Protein AF-A0A7S4CTE9-F1 (afdb_monomer)

Radius of gyration: 28.33 Å; Cα contacts (8 Å, |Δi|>4): 448; chains: 1; bounding box: 69×104×90 Å

Sequence (410 aa):
ATGTAVGAGLLTLAVVWYAWRPRSRAHLDPAPSLASGRRRLRRAGLPAAAPYNPSAKSLQSLQRFRATQQDKPCARQATLWGSRDWDPALGLEGNVRRSVPGLLHLIEWVRWHVDRICAPQAMAMPDPWEHRDWIRRTLPRHPDKGRACVDAFVLEVRGLEYHRDLAALGRTVRRVLLCLCAHDPAHQEGSEVPCMQSRALQRSHSEWTFTFAREPLAVMAFAPLYPPEHTRSLRGHPIPLVPSTAATSTSRSDNAGGGAMPGCPCGGISDAVVSQAAAGLDPGVKPNAPTDADYKHPSPAAATSSVVSGATSGVESDTPSAGGSGQSESCFLVFQPESSFLWYDIGDWVPGSLTNFHNPTTYREGIRKKFQAEGKNYPLTEEPLPMIHHTLRPVSPGELAPTWWKADEG

Foldseek 3Di:
DDDDDDDDDDDDPDPDDPDDDPDDDDDDDDDDDPDDQDPPVPPVPQPDQQPDFQQDCPAPLNVQCVQVLVPAPLSVLAREGEQHHDDPVDDLLRSLVSRLSSVVVLVVVLVVVLCVQCVVPCPPDNDVLVCLVCLLVPRDADPPLVRLHFYKYKYKDFACQCPVDQLSVLQSVQSSLVSQLVVASCVVVVNDDRLLRDVCLVPPLQPRFRDGVSFTKQKAKAFLQADPLASSYRPPADRPPPPPPPPPPPPPDDDDDDDDDDDDDDDDDDDDDDDDDDDDDDDDDDDDDDDDDDPDDDDDDDDDDDDDDDDDDDPDDDDPDPDDSDGGSIMMMMITGVSSCSNSQQDDQDAPVGQDLPDGPGNVSVSQNVSVVVSNHDPGHRDDDRSVLNHDDDNDPPDDRDPSSDDPPD

Solvent-accessible surface area (backbone atoms only — not comparable to full-atom values): 26645 Å² total; per-residue (Å²): 132,90,81,91,88,86,84,88,77,95,85,87,89,79,92,89,89,85,87,82,72,88,75,75,95,65,88,78,80,80,76,83,81,86,86,72,87,75,81,58,76,64,70,90,73,60,74,76,73,42,97,57,70,28,69,46,81,82,32,56,37,46,56,66,45,42,49,35,30,68,70,34,84,72,43,62,50,34,46,67,26,24,24,63,67,84,51,89,94,42,57,71,64,53,48,51,60,68,19,45,46,31,52,51,49,51,52,52,50,55,49,51,50,53,50,63,71,39,51,91,69,47,87,82,54,96,55,68,83,82,33,66,71,52,48,63,72,65,53,74,73,53,88,61,72,89,63,51,45,46,47,32,36,36,38,64,45,74,44,55,81,43,44,74,44,74,65,34,32,25,52,40,52,41,54,51,53,49,49,50,44,79,65,22,62,46,40,75,69,72,76,47,76,47,57,90,70,33,66,45,61,77,75,38,51,68,74,33,63,52,50,54,67,83,39,51,35,51,50,37,52,33,30,48,74,31,52,86,54,40,84,39,26,41,54,98,43,50,61,73,80,67,79,74,78,67,76,83,73,78,78,78,84,82,82,89,85,88,84,84,86,87,82,87,81,88,87,82,89,79,90,79,89,81,82,88,86,90,82,90,82,85,94,84,80,85,81,80,78,84,78,94,75,84,86,77,79,82,78,84,78,86,79,86,80,82,86,78,91,78,90,77,93,74,88,78,80,85,70,85,79,84,79,74,82,66,49,60,47,50,35,38,42,36,40,25,48,45,66,39,44,56,56,54,55,38,63,78,93,69,34,44,92,70,54,44,64,89,68,47,88,39,54,48,35,45,48,51,36,53,31,48,75,69,64,30,59,73,91,61,47,80,58,90,74,27,55,64,60,60,27,48,70,45,79,51,92,90,53,73,71,68,70,40,81,57,75,81,90,122

Organism: NCBI:txid73025

Structure (mmCIF, N/CA/C/O backbone):
data_AF-A0A7S4CTE9-F1
#
_entry.id   AF-A0A7S4CTE9-F1
#
loop_
_atom_site.group_PDB
_atom_site.id
_atom_site.type_symbol
_atom_site.label_atom_id
_atom_site.label_alt_id
_atom_site.label_comp_id
_atom_site.label_asym_id
_atom_site.label_entity_id
_atom_site.label_seq_id
_atom_site.pdbx_PDB_ins_code
_atom_site.Cartn_x
_atom_site.Cartn_y
_atom_site.Cartn_z
_atom_site.occupancy
_atom_site.B_iso_or_equiv
_atom_site.auth_seq_id
_atom_site.auth_comp_id
_atom_site.auth_asym_id
_atom_site.auth_atom_id
_atom_site.pdbx_PDB_model_num
ATOM 1 N N . ALA A 1 1 ? 13.795 70.068 7.370 1.00 46.31 1 ALA A N 1
ATOM 2 C CA . ALA A 1 1 ? 12.543 69.970 8.141 1.00 46.31 1 ALA A CA 1
ATOM 3 C C . ALA A 1 1 ? 11.541 69.190 7.303 1.00 46.31 1 ALA A C 1
ATOM 5 O O . ALA A 1 1 ? 11.423 69.546 6.141 1.00 46.31 1 ALA A O 1
ATOM 6 N N . THR A 1 2 ? 10.914 68.155 7.892 1.00 39.97 2 THR A N 1
ATOM 7 C CA . THR A 1 2 ? 9.697 67.422 7.441 1.00 39.97 2 THR A CA 1
ATOM 8 C C . THR A 1 2 ? 9.726 66.833 6.017 1.00 39.97 2 THR A C 1
ATOM 10 O O . THR A 1 2 ? 9.930 67.553 5.059 1.00 39.97 2 THR A O 1
ATOM 13 N N . GLY A 1 3 ? 9.477 65.560 5.730 1.00 36.81 3 GLY A N 1
ATOM 14 C CA . GLY A 1 3 ? 8.917 64.437 6.465 1.00 36.81 3 GLY A CA 1
ATOM 15 C C . GLY A 1 3 ? 8.752 63.261 5.479 1.00 36.81 3 GLY A C 1
ATOM 16 O O . GLY A 1 3 ? 8.782 63.431 4.265 1.00 36.81 3 GLY A O 1
ATOM 17 N N . THR A 1 4 ? 8.631 62.073 6.052 1.00 47.25 4 THR A N 1
ATOM 18 C CA . THR A 1 4 ? 8.360 60.732 5.501 1.00 47.25 4 THR A CA 1
ATOM 19 C C . THR A 1 4 ? 7.272 60.602 4.422 1.00 47.25 4 THR A C 1
ATOM 21 O O . THR A 1 4 ? 6.211 61.193 4.586 1.00 47.25 4 THR A O 1
ATOM 24 N N . ALA A 1 5 ? 7.452 59.669 3.469 1.00 38.41 5 ALA A N 1
ATOM 25 C CA . ALA A 1 5 ? 6.526 58.540 3.238 1.00 38.41 5 ALA A CA 1
ATOM 26 C C . ALA A 1 5 ? 7.072 57.518 2.214 1.00 38.41 5 ALA A C 1
ATOM 28 O O . ALA A 1 5 ? 7.477 57.855 1.107 1.00 38.41 5 ALA A O 1
ATOM 29 N N . VAL A 1 6 ? 7.043 56.251 2.627 1.00 42.66 6 VAL A N 1
ATOM 30 C CA . VAL A 1 6 ? 7.264 55.021 1.854 1.00 42.66 6 VAL A CA 1
ATOM 31 C C . VAL A 1 6 ? 5.931 54.586 1.235 1.00 42.66 6 VAL A C 1
ATOM 33 O O . VAL A 1 6 ? 4.915 54.675 1.920 1.00 42.66 6 VAL A O 1
ATOM 36 N N . GLY A 1 7 ? 5.929 54.003 0.029 1.00 31.03 7 GLY A N 1
ATOM 37 C CA . GLY A 1 7 ? 4.895 53.016 -0.313 1.00 31.03 7 GLY A CA 1
ATOM 38 C C . GLY A 1 7 ? 4.518 52.834 -1.785 1.00 31.03 7 GLY A C 1
ATOM 39 O O . GLY A 1 7 ? 4.140 53.784 -2.455 1.00 31.03 7 GLY A O 1
ATOM 40 N N . ALA A 1 8 ? 4.478 51.550 -2.166 1.00 30.20 8 ALA A N 1
ATOM 41 C CA . ALA A 1 8 ? 3.774 50.921 -3.292 1.00 30.20 8 ALA A CA 1
ATOM 42 C C . ALA A 1 8 ? 4.404 51.070 -4.694 1.00 30.20 8 ALA A C 1
ATOM 44 O O . ALA A 1 8 ? 4.710 52.157 -5.152 1.00 30.20 8 ALA A O 1
ATOM 45 N N . GLY A 1 9 ? 4.618 50.009 -5.472 1.00 27.44 9 GLY A N 1
ATOM 46 C CA . GLY A 1 9 ? 4.109 48.645 -5.353 1.00 27.44 9 GLY A CA 1
ATOM 47 C C . GLY A 1 9 ? 3.674 48.146 -6.730 1.00 27.44 9 GLY A C 1
ATOM 48 O O . GLY A 1 9 ? 2.678 48.614 -7.265 1.00 27.44 9 GLY A O 1
ATOM 49 N N . LEU A 1 10 ? 4.470 47.223 -7.275 1.00 30.16 10 LEU A N 1
ATOM 50 C CA . LEU A 1 10 ? 4.172 46.229 -8.313 1.00 30.16 10 LEU A CA 1
ATOM 51 C C . LEU A 1 10 ? 2.740 46.209 -8.878 1.00 30.16 10 LEU A C 1
ATOM 53 O O . LEU A 1 10 ? 1.810 45.732 -8.230 1.00 30.16 10 LEU A O 1
ATOM 57 N N . LEU A 1 11 ? 2.608 46.583 -10.153 1.00 27.00 11 LEU A N 1
ATOM 58 C CA . LEU A 1 11 ? 1.399 46.353 -10.940 1.00 27.00 11 LEU A CA 1
ATOM 59 C C . LEU A 1 11 ? 1.744 46.202 -12.427 1.00 27.00 11 LEU A C 1
ATOM 61 O O . LEU A 1 11 ? 1.592 47.131 -13.211 1.00 27.00 11 LEU A O 1
ATOM 65 N N . THR A 1 12 ? 2.205 45.016 -12.836 1.00 29.28 12 THR A N 1
ATOM 66 C CA . THR A 1 12 ? 1.957 44.513 -14.204 1.00 29.28 12 THR A CA 1
ATOM 67 C C . THR A 1 12 ? 1.985 42.983 -14.215 1.00 29.28 12 THR A C 1
ATOM 69 O O . THR A 1 12 ? 2.923 42.336 -14.667 1.00 29.28 12 THR A O 1
ATOM 72 N N . LEU A 1 13 ? 0.928 42.404 -13.645 1.00 29.25 13 LEU A N 1
ATOM 73 C CA . LEU A 1 13 ? 0.582 40.986 -13.696 1.00 29.25 13 LEU A CA 1
ATOM 74 C C . LEU A 1 13 ? -0.673 40.870 -14.574 1.00 29.25 13 LEU A C 1
ATOM 76 O O . LEU A 1 13 ? -1.790 40.874 -14.073 1.00 29.25 13 LEU A O 1
ATOM 80 N N . ALA A 1 14 ? -0.503 40.854 -15.893 1.00 29.30 14 ALA A N 1
ATOM 81 C CA . ALA A 1 14 ? -1.547 40.478 -16.843 1.00 29.30 14 ALA A CA 1
ATOM 82 C C . ALA A 1 14 ? -0.898 40.244 -18.209 1.00 29.30 14 ALA A C 1
ATOM 84 O O . ALA A 1 14 ? -0.124 41.083 -18.649 1.00 29.30 14 ALA A O 1
ATOM 85 N N . VAL A 1 15 ? -1.275 39.147 -18.876 1.00 27.58 15 VAL A N 1
ATOM 86 C CA . VAL A 1 15 ? -0.786 38.650 -20.183 1.00 27.58 15 VAL A CA 1
ATOM 87 C C . VAL A 1 15 ? 0.318 37.592 -20.053 1.00 27.58 15 VAL A C 1
ATOM 89 O O . VAL A 1 15 ? 1.486 37.876 -20.240 1.00 27.58 15 VAL A O 1
ATOM 92 N N . VAL A 1 16 ? -0.089 36.370 -19.681 1.00 26.98 16 VAL A N 1
ATOM 93 C CA . VAL A 1 16 ? 0.263 35.041 -20.251 1.00 26.98 16 VAL A CA 1
ATOM 94 C C . VAL A 1 16 ? -0.378 34.009 -19.309 1.00 26.98 16 VAL A C 1
ATOM 96 O O . VAL A 1 16 ? 0.281 33.363 -18.503 1.00 26.98 16 VAL A O 1
ATOM 99 N N . TRP A 1 17 ? -1.709 33.888 -19.336 1.00 26.62 17 TRP A N 1
ATOM 100 C CA . TRP A 1 17 ? -2.385 32.798 -18.618 1.00 26.62 17 TRP A CA 1
ATOM 101 C C . TRP A 1 17 ? -3.674 32.357 -19.311 1.00 26.62 17 TRP A C 1
ATOM 103 O O . TRP A 1 17 ? -4.752 32.313 -18.733 1.00 26.62 17 TRP A O 1
ATOM 113 N N . TYR A 1 18 ? -3.547 32.041 -20.600 1.00 24.78 18 TYR A N 1
ATOM 114 C CA . TYR A 1 18 ? -4.596 31.416 -21.402 1.00 24.78 18 TYR A CA 1
ATOM 115 C C . TYR A 1 18 ? -3.957 30.473 -22.430 1.00 24.78 18 TYR A C 1
ATOM 117 O O . TYR A 1 18 ? -3.814 30.835 -23.588 1.00 24.78 18 TYR A O 1
ATOM 125 N N . ALA A 1 19 ? -3.518 29.284 -21.991 1.00 25.45 19 ALA A N 1
ATOM 126 C CA . ALA A 1 19 ? -3.346 28.086 -22.836 1.00 25.45 19 ALA A CA 1
ATOM 127 C C . ALA A 1 19 ? -2.820 26.879 -22.029 1.00 25.45 19 ALA A C 1
ATOM 129 O O . ALA A 1 19 ? -1.775 26.316 -22.338 1.00 25.45 19 ALA A O 1
ATOM 130 N N . TRP A 1 20 ? -3.546 26.423 -21.008 1.00 28.08 20 TRP A N 1
ATOM 131 C CA . TRP A 1 20 ? -3.366 25.039 -20.548 1.00 28.08 20 TRP A CA 1
ATOM 132 C C . TRP A 1 20 ? -4.709 24.416 -20.181 1.00 28.08 20 TRP A C 1
ATOM 134 O O . TRP A 1 20 ? -5.049 24.185 -19.024 1.00 28.08 20 TRP A O 1
ATOM 144 N N . ARG A 1 21 ? -5.519 24.183 -21.219 1.00 25.28 21 ARG A N 1
ATOM 145 C CA . ARG A 1 21 ? -6.560 23.154 -21.168 1.00 25.28 21 ARG A CA 1
ATOM 146 C C . ARG A 1 21 ? -5.896 21.788 -21.385 1.00 25.28 21 ARG A C 1
ATOM 148 O O . ARG A 1 21 ? -4.975 21.701 -22.199 1.00 25.28 21 ARG A O 1
ATOM 155 N N . PRO A 1 22 ? -6.377 20.721 -20.726 1.00 31.14 22 PRO A N 1
ATOM 156 C CA . PRO A 1 22 ? -5.910 19.370 -20.987 1.00 31.14 22 PRO A CA 1
ATOM 157 C C . PRO A 1 22 ? -6.306 18.996 -22.418 1.00 31.14 22 PRO A C 1
ATOM 159 O O . PRO A 1 22 ? -7.480 18.770 -22.711 1.00 31.14 22 PRO A O 1
ATOM 162 N N . ARG A 1 23 ? -5.327 18.987 -23.329 1.00 30.34 23 ARG A N 1
ATOM 163 C CA . ARG A 1 23 ? -5.499 18.420 -24.666 1.00 30.34 23 ARG A CA 1
ATOM 164 C C . ARG A 1 23 ? -5.802 16.933 -24.494 1.00 30.34 23 ARG A C 1
ATOM 166 O O . ARG A 1 23 ? -5.098 16.220 -23.779 1.00 30.34 23 ARG A O 1
ATOM 173 N N . SER A 1 24 ? -6.894 16.511 -25.111 1.00 34.09 24 SER A N 1
ATOM 174 C CA . SER A 1 24 ? -7.321 15.128 -25.261 1.00 34.09 24 SER A CA 1
ATOM 175 C C . SER A 1 24 ? -6.155 14.222 -25.666 1.00 34.09 24 SER A C 1
ATOM 177 O O . SER A 1 24 ? -5.327 14.583 -26.500 1.00 34.09 24 SER A O 1
ATOM 179 N N . ARG A 1 25 ? -6.124 13.029 -25.056 1.00 46.91 25 ARG A N 1
ATOM 180 C CA . ARG A 1 25 ? -5.286 11.887 -25.438 1.00 46.91 25 ARG A CA 1
ATOM 181 C C . ARG A 1 25 ? -5.467 11.604 -26.935 1.00 46.91 25 ARG A C 1
ATOM 183 O O . ARG A 1 25 ? -6.445 10.972 -27.318 1.00 46.91 25 ARG A O 1
ATOM 190 N N . ALA A 1 26 ? -4.538 12.060 -27.759 1.00 32.53 26 ALA A N 1
ATOM 191 C CA . ALA A 1 26 ? -4.383 11.620 -29.136 1.00 32.53 26 ALA A CA 1
ATOM 192 C C . ALA A 1 26 ? -2.895 11.339 -29.360 1.00 32.53 26 ALA A C 1
ATOM 194 O O . ALA A 1 26 ? -2.061 12.173 -29.014 1.00 32.53 26 ALA A O 1
ATOM 195 N N . HIS A 1 27 ? -2.622 10.119 -29.828 1.00 43.91 27 HIS A N 1
ATOM 196 C CA . HIS A 1 27 ? -1.357 9.568 -30.320 1.00 43.91 27 HIS A CA 1
ATOM 197 C C . HIS A 1 27 ? -0.138 10.505 -30.266 1.00 43.91 27 HIS A C 1
ATOM 199 O O . HIS A 1 27 ? 0.031 11.378 -31.111 1.00 43.91 27 HIS A O 1
ATOM 205 N N . LEU A 1 28 ? 0.740 10.267 -29.289 1.00 34.94 28 LEU A N 1
ATOM 206 C CA . LEU A 1 28 ? 2.145 10.644 -29.398 1.00 34.94 28 LEU A CA 1
ATOM 207 C C . LEU A 1 28 ? 2.893 9.412 -29.896 1.00 34.94 28 LEU A C 1
ATOM 209 O O . LEU A 1 28 ? 2.948 8.400 -29.193 1.00 34.94 28 LEU A O 1
ATOM 213 N N . ASP A 1 29 ? 3.427 9.499 -31.109 1.00 31.83 29 ASP A N 1
ATOM 214 C CA . ASP A 1 29 ? 4.308 8.475 -31.658 1.00 31.83 29 ASP A CA 1
ATOM 215 C C . ASP A 1 29 ? 5.574 8.344 -30.793 1.00 31.83 29 ASP A C 1
ATOM 217 O O . ASP A 1 29 ? 6.126 9.353 -30.334 1.00 31.83 29 ASP A O 1
ATOM 221 N N . PRO A 1 30 ? 6.056 7.117 -30.527 1.00 42.72 30 PRO A N 1
ATOM 222 C CA . PRO A 1 30 ? 7.289 6.925 -29.785 1.00 42.72 30 PRO A CA 1
ATOM 223 C C . PRO A 1 30 ? 8.485 7.382 -30.630 1.00 42.72 30 PRO A C 1
ATOM 225 O O . PRO A 1 30 ? 8.688 6.913 -31.749 1.00 42.72 30 PRO A O 1
ATOM 228 N N . ALA A 1 31 ? 9.305 8.273 -30.069 1.00 37.28 31 ALA A N 1
ATOM 229 C CA . ALA A 1 31 ? 10.603 8.631 -30.633 1.00 37.28 31 ALA A CA 1
ATOM 230 C C . ALA A 1 31 ? 11.471 7.370 -30.874 1.00 37.28 31 ALA A C 1
ATOM 232 O O . ALA A 1 31 ? 11.375 6.407 -30.100 1.00 37.28 31 ALA A O 1
ATOM 233 N N . PRO A 1 32 ? 12.320 7.354 -31.921 1.00 40.56 32 PRO A N 1
ATOM 234 C CA . PRO A 1 32 ? 13.085 6.174 -32.310 1.00 40.56 32 PRO A CA 1
ATOM 235 C C . PRO A 1 32 ? 14.055 5.715 -31.213 1.00 40.56 32 PRO A C 1
ATOM 237 O O . PRO A 1 32 ? 14.620 6.507 -30.457 1.00 40.56 32 PRO A O 1
ATOM 240 N N . SER A 1 33 ? 14.213 4.395 -31.116 1.00 45.12 33 SER A N 1
ATOM 241 C CA . SER A 1 33 ? 14.869 3.701 -30.012 1.00 45.12 33 SER A CA 1
ATOM 242 C C . SER A 1 33 ? 16.385 3.915 -29.970 1.00 45.12 33 SER A C 1
ATOM 244 O O . SER A 1 33 ? 17.107 3.429 -30.839 1.00 45.12 33 SER A O 1
ATOM 246 N N . LEU A 1 34 ? 16.881 4.516 -28.887 1.00 47.44 34 LEU A N 1
ATOM 247 C CA . LEU A 1 34 ? 18.274 4.373 -28.458 1.00 47.44 34 LEU A CA 1
ATOM 248 C C . LEU A 1 34 ? 18.435 3.022 -27.750 1.00 47.44 34 LEU A C 1
ATOM 250 O O . LEU A 1 34 ? 18.168 2.863 -26.557 1.00 47.44 34 LEU A O 1
ATOM 254 N N . ALA A 1 35 ? 18.802 2.028 -28.552 1.00 46.12 35 ALA A N 1
ATOM 255 C CA . ALA A 1 35 ? 19.126 0.673 -28.149 1.00 46.12 35 ALA A CA 1
ATOM 256 C C . ALA A 1 35 ? 20.607 0.582 -27.752 1.00 46.12 35 ALA A C 1
ATOM 258 O O . ALA A 1 35 ? 21.451 0.241 -28.571 1.00 46.12 35 ALA A O 1
ATOM 259 N N . SER A 1 36 ? 20.937 0.858 -26.494 1.00 42.09 36 SER A N 1
ATOM 260 C CA . SER A 1 36 ? 22.171 0.338 -25.896 1.00 42.09 36 SER A CA 1
ATOM 261 C C . SER A 1 36 ? 22.073 0.346 -24.370 1.00 42.09 36 SER A C 1
ATOM 263 O O . SER A 1 36 ? 21.803 1.358 -23.733 1.00 42.09 36 SER A O 1
ATOM 265 N N . GLY A 1 37 ? 22.238 -0.830 -23.768 1.00 41.78 37 GLY A N 1
ATOM 266 C CA . GLY A 1 37 ? 22.570 -0.980 -22.349 1.00 41.78 37 GLY A CA 1
ATOM 267 C C . GLY A 1 37 ? 21.420 -1.080 -21.347 1.00 41.78 37 GLY A C 1
ATOM 268 O O . GLY A 1 37 ? 21.597 -1.750 -20.334 1.00 41.78 37 GLY A O 1
ATOM 269 N N . ARG A 1 38 ? 20.232 -0.511 -21.601 1.00 51.44 38 ARG A N 1
ATOM 270 C CA . ARG A 1 38 ? 19.114 -0.690 -20.658 1.00 51.44 38 ARG A CA 1
ATOM 271 C C . ARG A 1 38 ? 18.673 -2.151 -20.676 1.00 51.44 38 ARG A C 1
ATOM 273 O O . ARG A 1 38 ? 17.995 -2.574 -21.616 1.00 51.44 38 ARG A O 1
ATOM 280 N N . ARG A 1 39 ? 18.986 -2.903 -19.612 1.00 51.91 39 ARG A N 1
ATOM 281 C CA . ARG A 1 39 ? 18.216 -4.085 -19.195 1.00 51.91 39 ARG A CA 1
ATOM 282 C C . ARG A 1 39 ? 16.803 -3.614 -18.835 1.00 51.91 39 ARG A C 1
ATOM 284 O O . ARG A 1 39 ? 16.385 -3.679 -17.687 1.00 51.91 39 ARG A O 1
ATOM 291 N N . ARG A 1 40 ? 16.040 -3.125 -19.823 1.00 54.19 40 ARG A N 1
ATOM 292 C CA . ARG A 1 40 ? 14.582 -3.211 -19.763 1.00 54.19 40 ARG A CA 1
ATOM 293 C C . ARG A 1 40 ? 14.344 -4.662 -19.402 1.00 54.19 40 ARG A C 1
ATOM 295 O O . ARG A 1 40 ? 14.841 -5.502 -20.158 1.00 54.19 40 ARG A O 1
ATOM 302 N N . LEU A 1 41 ? 13.688 -4.920 -18.262 1.00 53.78 41 LEU A N 1
ATOM 303 C CA . LEU A 1 41 ? 13.065 -6.209 -17.946 1.00 53.78 41 LEU A CA 1
ATOM 304 C C . LEU A 1 41 ? 12.728 -6.844 -19.281 1.00 53.78 41 LEU A C 1
ATOM 306 O O . LEU A 1 41 ? 11.960 -6.241 -20.045 1.00 53.78 41 LEU A O 1
ATOM 310 N N . ARG A 1 42 ? 13.479 -7.884 -19.672 1.00 50.97 42 ARG A N 1
ATOM 311 C CA . ARG A 1 42 ? 13.416 -8.363 -21.051 1.00 50.97 42 ARG A CA 1
ATOM 312 C C . ARG A 1 42 ? 11.939 -8.658 -21.259 1.00 50.97 42 ARG A C 1
ATOM 314 O O . ARG A 1 42 ? 11.394 -9.533 -20.598 1.00 50.97 42 ARG A O 1
ATOM 321 N N . ARG A 1 43 ? 11.287 -7.923 -22.170 1.00 51.09 43 ARG A N 1
ATOM 322 C CA . ARG A 1 43 ? 9.866 -8.117 -22.520 1.00 51.09 43 ARG A CA 1
ATOM 323 C C . ARG A 1 43 ? 9.530 -9.585 -22.829 1.00 51.09 43 ARG A C 1
ATOM 325 O O . ARG A 1 43 ? 8.364 -9.934 -22.857 1.00 51.09 43 ARG A O 1
ATOM 332 N N . ALA A 1 44 ? 10.549 -10.419 -23.038 1.00 45.03 44 ALA A N 1
ATOM 333 C CA . ALA A 1 44 ? 10.508 -11.859 -23.235 1.00 45.03 44 ALA A CA 1
ATOM 334 C C . ALA A 1 44 ? 9.784 -12.687 -22.149 1.00 45.03 44 ALA A C 1
ATOM 336 O O . ALA A 1 44 ? 9.594 -13.874 -22.383 1.00 45.03 44 ALA A O 1
ATOM 337 N N . GLY A 1 45 ? 9.367 -12.120 -21.011 1.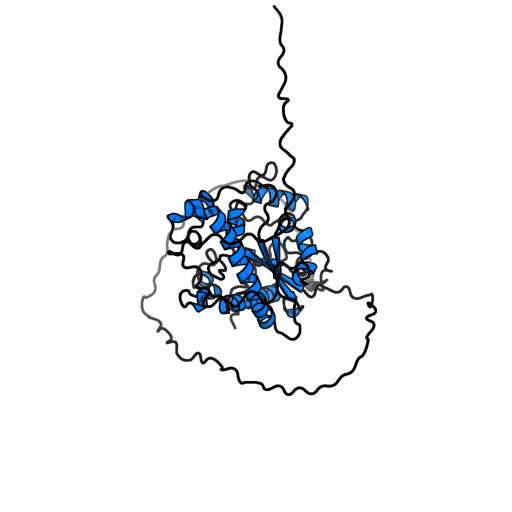00 55.41 45 GLY A N 1
ATOM 338 C CA . GLY A 1 45 ? 8.598 -12.864 -19.997 1.00 55.41 45 GLY A CA 1
ATOM 339 C C . GLY A 1 45 ? 7.423 -12.119 -19.363 1.00 55.41 45 GLY A C 1
ATOM 340 O O . GLY A 1 45 ? 6.669 -12.718 -18.601 1.00 55.41 45 GLY A O 1
ATOM 341 N N . LEU A 1 46 ? 7.235 -10.830 -19.663 1.00 57.56 46 LEU A N 1
ATOM 342 C CA . LEU A 1 46 ? 6.087 -10.098 -19.133 1.00 57.56 46 LEU A CA 1
ATOM 343 C C . LEU A 1 46 ? 4.845 -10.491 -19.942 1.00 57.56 46 LEU A C 1
ATOM 345 O O . LEU A 1 46 ? 4.917 -10.514 -21.175 1.00 57.56 46 LEU A O 1
ATOM 349 N N . PRO A 1 47 ? 3.717 -10.825 -19.288 1.00 57.25 47 PRO A N 1
ATOM 350 C CA . PRO A 1 47 ? 2.505 -11.191 -20.003 1.00 57.25 47 PRO A CA 1
ATOM 351 C C . PRO A 1 47 ? 2.137 -10.084 -20.994 1.00 57.25 47 PRO A C 1
ATOM 353 O O . PRO A 1 47 ? 2.298 -8.896 -20.700 1.00 57.25 47 PRO A O 1
ATOM 356 N N . ALA A 1 48 ? 1.633 -10.487 -22.167 1.00 62.09 48 ALA A N 1
ATOM 357 C CA . ALA A 1 48 ? 0.968 -9.574 -23.092 1.00 62.09 48 ALA A CA 1
ATOM 358 C C . ALA A 1 48 ? 0.026 -8.662 -22.292 1.00 62.09 48 ALA A C 1
ATOM 360 O O . ALA A 1 48 ? -0.570 -9.135 -21.322 1.00 62.09 48 ALA A O 1
ATOM 361 N N . ALA A 1 49 ? -0.015 -7.373 -22.664 1.00 74.12 49 ALA A N 1
ATOM 362 C CA . ALA A 1 49 ? -0.692 -6.277 -21.965 1.00 74.12 49 ALA A CA 1
ATOM 363 C C . ALA A 1 49 ? -1.842 -6.736 -21.057 1.00 74.12 49 ALA A C 1
ATOM 365 O O . ALA A 1 49 ? -2.671 -7.535 -21.489 1.00 74.12 49 ALA A O 1
ATOM 366 N N . ALA A 1 50 ? -1.894 -6.206 -19.825 1.00 80.94 50 ALA A N 1
ATOM 367 C CA . ALA A 1 50 ? -2.877 -6.605 -18.818 1.00 80.94 50 ALA A CA 1
ATOM 368 C C . ALA A 1 50 ? -4.257 -6.886 -19.449 1.00 80.94 50 ALA A C 1
ATOM 370 O O . ALA A 1 50 ? -4.764 -6.038 -20.188 1.00 80.94 50 ALA A O 1
ATOM 371 N N . PRO A 1 51 ? -4.890 -8.044 -19.168 1.00 88.56 51 PRO A N 1
ATOM 372 C CA . PRO A 1 51 ? -6.122 -8.469 -19.846 1.00 88.56 51 PRO A CA 1
ATOM 373 C C . PRO A 1 51 ? -7.338 -7.596 -19.487 1.00 88.56 51 PRO A C 1
ATOM 375 O O . PRO A 1 51 ? -8.470 -7.905 -19.844 1.00 88.56 51 PRO A O 1
ATOM 378 N N . TYR A 1 52 ? -7.109 -6.532 -18.724 1.00 92.94 52 TYR A N 1
ATOM 379 C CA . TYR A 1 52 ? -8.049 -5.498 -18.350 1.00 92.94 52 TYR A CA 1
ATOM 380 C C . TYR A 1 52 ? -7.286 -4.173 -18.236 1.00 92.94 52 TYR A C 1
ATOM 382 O O . TYR A 1 52 ? -6.067 -4.168 -18.075 1.00 92.94 52 TYR A O 1
ATOM 390 N N . ASN A 1 53 ? -7.991 -3.043 -18.298 1.00 93.81 53 ASN A N 1
ATOM 391 C CA . ASN A 1 53 ? -7.388 -1.736 -18.050 1.00 93.81 53 ASN A CA 1
ATOM 392 C C . ASN A 1 53 ? -7.404 -1.434 -16.536 1.00 93.81 53 ASN A C 1
ATOM 394 O O . ASN A 1 53 ? -8.460 -1.049 -16.029 1.00 93.81 53 ASN A O 1
ATOM 398 N N . PRO A 1 54 ? -6.274 -1.545 -15.810 1.00 94.88 54 PRO A N 1
ATOM 399 C CA . PRO A 1 54 ? -6.220 -1.271 -14.372 1.00 94.88 54 PRO A CA 1
ATOM 400 C C . PRO A 1 54 ? -6.509 0.193 -14.001 1.00 94.88 54 PRO A C 1
ATOM 402 O O . PRO A 1 54 ? -6.818 0.469 -12.852 1.00 94.88 54 PRO A O 1
ATOM 405 N N . SER A 1 55 ? -6.478 1.137 -14.947 1.00 94.25 55 SER A N 1
ATOM 406 C CA . SER A 1 55 ? -6.863 2.541 -14.707 1.00 94.25 55 SER A CA 1
ATOM 407 C C . SER A 1 55 ? -8.351 2.829 -14.965 1.00 94.25 55 SER A C 1
ATOM 409 O O . SER A 1 55 ? -8.805 3.974 -14.855 1.00 94.25 55 SER A O 1
ATOM 411 N N . ALA A 1 56 ? -9.134 1.820 -15.363 1.00 95.56 56 ALA A N 1
ATOM 412 C CA . ALA A 1 56 ? -10.534 2.011 -15.707 1.00 95.56 56 ALA A CA 1
ATOM 413 C C . ALA A 1 56 ? -11.372 2.327 -14.461 1.00 95.56 56 ALA A C 1
ATOM 415 O O . ALA A 1 56 ? -11.527 1.506 -13.563 1.00 95.56 56 ALA A O 1
ATOM 416 N N . LYS A 1 57 ? -12.007 3.505 -14.450 1.00 94.38 57 LYS A N 1
ATOM 417 C CA . LYS A 1 57 ? -12.924 3.940 -13.375 1.00 94.38 57 LYS A CA 1
ATOM 418 C C . LYS A 1 57 ? -14.162 3.041 -13.215 1.00 94.38 57 LYS A C 1
ATOM 420 O O . LYS A 1 57 ? -14.905 3.196 -12.250 1.00 94.38 57 LYS A O 1
ATOM 425 N N . SER A 1 58 ? -14.408 2.153 -14.179 1.00 95.38 58 SER A N 1
ATOM 426 C CA . SER A 1 58 ? -15.477 1.157 -14.145 1.00 95.38 58 SER A CA 1
ATOM 427 C C . SER A 1 58 ? -15.148 -0.065 -13.281 1.00 95.38 58 SER A C 1
ATOM 429 O O . SER A 1 58 ? -16.059 -0.837 -13.016 1.00 95.38 58 SER A O 1
ATOM 431 N N . LEU A 1 59 ? -13.893 -0.251 -12.845 1.00 96.12 59 LEU A N 1
ATOM 432 C CA . LEU A 1 59 ? -13.518 -1.357 -11.960 1.00 96.12 59 LEU A CA 1
ATOM 433 C C . LEU A 1 59 ? -14.212 -1.224 -10.603 1.00 96.12 59 LEU A C 1
ATOM 435 O O . LEU A 1 59 ? -14.147 -0.167 -9.965 1.00 96.12 59 LEU A O 1
ATOM 439 N N . GLN A 1 60 ? -14.836 -2.305 -10.141 1.00 96.06 60 GLN A N 1
ATOM 440 C CA . GLN A 1 60 ? -15.579 -2.319 -8.884 1.00 96.06 60 GLN A CA 1
ATOM 441 C C . GLN A 1 60 ? -14.656 -2.081 -7.686 1.00 96.06 60 GLN A C 1
ATOM 443 O O . GLN A 1 60 ? -15.031 -1.359 -6.762 1.00 96.06 60 GLN A O 1
ATOM 448 N N . SER A 1 61 ? -13.427 -2.603 -7.742 1.00 95.50 61 SER A N 1
ATOM 449 C CA . SER A 1 61 ? -12.391 -2.385 -6.723 1.00 95.50 61 SER A CA 1
ATOM 450 C C . SER A 1 61 ? -12.130 -0.892 -6.486 1.00 95.50 61 SER A C 1
ATOM 452 O O . SER A 1 61 ? -12.114 -0.428 -5.345 1.00 95.50 61 SER A O 1
ATOM 454 N N . LEU A 1 62 ? -12.020 -0.106 -7.563 1.00 96.00 62 LEU A N 1
ATOM 455 C CA . LEU A 1 62 ? -11.841 1.346 -7.493 1.00 96.00 62 LEU A CA 1
ATOM 456 C C . LEU A 1 62 ? -13.109 2.075 -7.048 1.00 96.00 62 LEU A C 1
ATOM 458 O O . LEU A 1 62 ? -13.026 3.032 -6.278 1.00 96.00 62 LEU A O 1
ATOM 462 N N . GLN A 1 63 ? -14.281 1.641 -7.516 1.00 95.38 63 GLN A N 1
ATOM 463 C CA . GLN A 1 63 ? -15.558 2.241 -7.124 1.00 95.38 63 GLN A CA 1
ATOM 464 C C . GLN A 1 63 ? -15.810 2.097 -5.622 1.00 95.38 63 GLN A C 1
ATOM 466 O O . GLN A 1 63 ? -16.137 3.088 -4.970 1.00 95.38 63 GLN A O 1
ATOM 471 N N . ARG A 1 64 ? -15.591 0.903 -5.059 1.00 94.00 64 ARG A N 1
ATOM 472 C CA . ARG A 1 64 ? -15.759 0.638 -3.623 1.00 94.00 64 ARG A CA 1
ATOM 473 C C . ARG A 1 64 ? -14.698 1.337 -2.782 1.00 94.00 64 ARG A C 1
ATOM 475 O O . ARG A 1 64 ? -15.020 1.928 -1.756 1.00 94.00 64 ARG A O 1
ATOM 482 N N . PHE A 1 65 ? -13.445 1.369 -3.239 1.00 95.25 65 PHE A N 1
ATOM 483 C CA . PHE A 1 65 ? -12.385 2.069 -2.511 1.00 95.25 65 PHE A CA 1
ATOM 484 C C . PHE A 1 65 ? -12.537 3.601 -2.529 1.00 95.25 65 PHE A C 1
ATOM 486 O O . PHE A 1 65 ? -11.941 4.301 -1.705 1.00 95.25 65 PHE A O 1
ATOM 493 N N . ARG A 1 66 ? -13.359 4.155 -3.428 1.00 94.19 66 ARG A N 1
ATOM 494 C CA . ARG A 1 66 ? -13.528 5.604 -3.602 1.00 94.19 66 ARG A CA 1
ATOM 495 C C . ARG A 1 66 ? -13.987 6.328 -2.338 1.00 94.19 66 ARG A C 1
ATOM 497 O O . ARG A 1 66 ? -13.517 7.438 -2.095 1.00 94.19 66 ARG A O 1
ATOM 504 N N . ALA A 1 67 ? -14.853 5.719 -1.528 1.00 90.69 67 ALA A N 1
ATOM 505 C CA . ALA A 1 67 ? -15.286 6.306 -0.257 1.00 90.69 67 ALA A CA 1
ATOM 506 C C . ALA A 1 67 ? -14.095 6.492 0.702 1.00 90.69 67 ALA A C 1
ATOM 508 O O . ALA A 1 67 ? -13.890 7.571 1.260 1.00 90.69 67 ALA A O 1
ATOM 509 N N . THR A 1 68 ? -13.236 5.474 0.800 1.00 92.00 68 THR A N 1
ATOM 510 C CA . THR A 1 68 ? -11.984 5.535 1.565 1.00 92.00 68 THR A CA 1
ATOM 511 C C . THR A 1 68 ? -11.031 6.581 0.987 1.00 92.00 68 THR A C 1
ATOM 513 O O . THR A 1 68 ? -10.480 7.388 1.733 1.00 92.00 68 THR A O 1
ATOM 516 N N . GLN A 1 69 ? -10.881 6.644 -0.339 1.00 93.25 69 GLN A N 1
ATOM 517 C CA . GLN A 1 69 ? -10.048 7.651 -1.004 1.00 93.25 69 GLN A CA 1
ATOM 518 C C . GLN A 1 69 ? -10.504 9.086 -0.689 1.00 93.25 69 GLN A C 1
ATOM 520 O O . GLN A 1 69 ? -9.680 9.954 -0.396 1.00 93.25 69 GLN A O 1
ATOM 525 N N . GLN A 1 70 ? -11.811 9.347 -0.746 1.00 91.31 70 GLN A N 1
ATOM 526 C CA . GLN A 1 70 ? -12.391 10.662 -0.462 1.00 91.31 70 GLN A CA 1
ATOM 527 C C . GLN A 1 70 ? -12.220 11.063 1.004 1.00 91.31 70 GLN A C 1
ATOM 529 O O . GLN A 1 70 ? -12.065 12.247 1.305 1.00 91.31 70 GLN A O 1
ATOM 534 N N . ASP A 1 71 ? -12.190 10.094 1.914 1.00 88.19 71 ASP A N 1
ATOM 535 C CA . ASP A 1 71 ? -12.010 10.356 3.335 1.00 88.19 71 ASP A CA 1
ATOM 536 C C . ASP A 1 71 ? -10.572 10.751 3.700 1.00 88.19 71 ASP A C 1
ATOM 538 O O . ASP A 1 71 ? -10.376 11.507 4.649 1.00 88.19 71 ASP A O 1
ATOM 542 N N . LYS A 1 72 ? -9.550 10.282 2.976 1.00 88.06 72 LYS A N 1
ATOM 543 C CA . LYS A 1 72 ? -8.147 10.514 3.359 1.00 88.06 72 LYS A CA 1
ATOM 544 C C . LYS A 1 72 ? -7.536 11.696 2.584 1.00 88.06 72 LYS A C 1
ATOM 546 O O . LYS A 1 72 ? -7.407 11.610 1.361 1.00 88.06 72 LYS A O 1
ATOM 551 N N . PRO A 1 73 ? -7.068 12.772 3.255 1.00 85.06 73 PRO A N 1
ATOM 552 C CA . PRO A 1 73 ? -6.518 13.962 2.595 1.00 85.06 73 PRO A CA 1
ATOM 553 C C . PRO A 1 73 ? -5.447 13.700 1.529 1.00 85.06 73 PRO A C 1
ATOM 555 O O . PRO A 1 73 ? -5.462 14.346 0.484 1.00 85.06 73 PRO A O 1
ATOM 558 N N . CYS A 1 74 ? -4.532 12.756 1.772 1.00 82.00 74 CYS A N 1
ATOM 559 C CA . CYS A 1 74 ? -3.474 12.393 0.825 1.00 82.00 74 CYS A CA 1
ATOM 560 C C . CYS A 1 74 ? -3.971 11.522 -0.342 1.00 82.00 74 CYS A C 1
ATOM 562 O O . CYS A 1 74 ? -3.397 11.569 -1.424 1.00 82.00 74 CYS A O 1
ATOM 564 N N . ALA A 1 75 ? -5.048 10.753 -0.155 1.00 87.31 75 ALA A N 1
ATOM 565 C CA . ALA A 1 75 ? -5.557 9.840 -1.174 1.00 87.31 75 ALA A CA 1
ATOM 566 C C . ALA A 1 75 ? -6.462 10.541 -2.197 1.00 87.31 75 ALA A C 1
ATOM 568 O O . ALA A 1 75 ? -6.528 10.104 -3.344 1.00 87.31 75 ALA A O 1
ATOM 569 N N . ARG A 1 76 ? -7.113 11.658 -1.831 1.00 89.56 76 ARG A N 1
ATOM 570 C CA . ARG A 1 76 ? -7.979 12.449 -2.736 1.00 89.56 76 ARG A CA 1
ATOM 571 C C . ARG A 1 76 ? -7.289 12.847 -4.040 1.00 89.56 76 ARG A C 1
ATOM 573 O O . ARG A 1 76 ? -7.953 13.009 -5.059 1.00 89.56 76 ARG A O 1
ATOM 580 N N . GLN A 1 77 ? -5.975 13.040 -3.983 1.00 88.25 77 GLN A N 1
ATOM 581 C CA . GLN A 1 77 ? -5.165 13.434 -5.127 1.00 88.25 77 GLN A CA 1
ATOM 582 C C . GLN A 1 77 ? -4.458 12.253 -5.791 1.00 88.25 77 GLN A C 1
ATOM 584 O O . GLN A 1 77 ? -3.890 12.467 -6.846 1.00 88.25 77 GLN A O 1
ATOM 589 N N . ALA A 1 78 ? -4.482 11.045 -5.225 1.00 90.75 78 ALA A N 1
ATOM 590 C CA . ALA A 1 78 ? -3.771 9.887 -5.764 1.00 90.75 78 ALA A CA 1
ATOM 591 C C . ALA A 1 78 ? -4.373 9.396 -7.093 1.00 90.75 78 ALA A C 1
ATOM 593 O O . ALA A 1 78 ? -5.600 9.352 -7.246 1.00 90.75 78 ALA A O 1
ATOM 594 N N . THR A 1 79 ? -3.517 8.968 -8.028 1.00 93.31 79 THR A N 1
ATOM 595 C CA . THR A 1 79 ? -3.960 8.197 -9.199 1.00 93.31 79 THR A CA 1
ATOM 596 C C . THR A 1 79 ? -4.079 6.742 -8.780 1.00 93.31 79 THR A C 1
ATOM 598 O O . THR A 1 79 ? -3.091 6.087 -8.454 1.00 93.31 79 THR A O 1
ATOM 601 N N . LEU A 1 80 ? -5.311 6.237 -8.763 1.00 95.62 80 LEU A N 1
ATOM 602 C CA . LEU A 1 80 ? -5.578 4.858 -8.382 1.00 95.62 80 LEU A CA 1
ATOM 603 C C . LEU A 1 80 ? -5.660 3.947 -9.603 1.00 95.62 80 LEU A C 1
ATOM 605 O O . LEU A 1 80 ? -6.330 4.251 -10.591 1.00 95.62 80 LEU A O 1
ATOM 609 N N . TRP A 1 81 ? -5.020 2.799 -9.459 1.00 97.19 81 TRP A N 1
ATOM 610 C CA . TRP A 1 81 ? -5.060 1.646 -10.339 1.00 97.19 81 TRP A CA 1
ATOM 611 C C . TRP A 1 81 ? -5.731 0.507 -9.569 1.00 97.19 81 TRP A C 1
ATOM 613 O O . TRP A 1 81 ? -5.509 0.372 -8.372 1.00 97.19 81 TRP A O 1
ATOM 623 N N . GLY A 1 82 ? -6.597 -0.274 -10.200 1.00 97.19 82 GLY A N 1
ATOM 624 C CA . GLY A 1 82 ? -7.409 -1.291 -9.535 1.00 97.19 82 GLY A CA 1
ATOM 625 C C . GLY A 1 82 ? -7.002 -2.713 -9.889 1.00 97.19 82 GLY A C 1
ATOM 626 O O . GLY A 1 82 ? -6.554 -3.004 -11.004 1.00 97.19 82 GLY A O 1
ATOM 627 N N . SER A 1 83 ? -7.237 -3.630 -8.957 1.00 97.69 83 SER A N 1
ATOM 628 C CA . SER A 1 83 ? -7.329 -5.056 -9.242 1.00 97.69 83 SER A CA 1
ATOM 629 C C . SER A 1 83 ? -8.495 -5.351 -10.175 1.00 97.69 83 SER A C 1
ATOM 631 O O . SER A 1 83 ? -9.465 -4.589 -10.248 1.00 97.69 83 SER A O 1
ATOM 633 N N . ARG A 1 84 ? -8.411 -6.492 -10.863 1.00 96.75 84 ARG A N 1
ATOM 634 C CA . ARG A 1 84 ? -9.556 -7.044 -11.586 1.00 96.75 84 ARG A CA 1
ATOM 635 C C . ARG A 1 84 ? -10.705 -7.281 -10.603 1.00 96.75 84 ARG A C 1
ATOM 637 O O . ARG A 1 84 ? -10.456 -7.552 -9.427 1.00 96.75 84 ARG A O 1
ATOM 644 N N . ASP A 1 85 ? -11.937 -7.185 -11.094 1.00 96.88 85 ASP A N 1
ATOM 645 C CA . ASP A 1 85 ? -13.119 -7.428 -10.270 1.00 96.88 85 ASP A CA 1
ATOM 646 C C . ASP A 1 85 ? -13.059 -8.817 -9.624 1.00 96.88 85 ASP A C 1
ATOM 648 O O . ASP A 1 85 ? -12.632 -9.799 -10.257 1.00 96.88 85 ASP A O 1
ATOM 652 N N . TRP A 1 86 ? -13.466 -8.848 -8.352 1.00 97.38 86 TRP A N 1
ATOM 653 C CA . TRP A 1 86 ? -13.467 -10.044 -7.523 1.00 97.38 86 TRP A CA 1
ATOM 654 C C . TRP A 1 86 ? -14.366 -11.120 -8.122 1.00 97.38 86 TRP A C 1
ATOM 656 O O . TRP A 1 86 ? -15.529 -10.865 -8.437 1.00 97.38 86 TRP A O 1
ATOM 666 N N . ASP A 1 87 ? -13.828 -12.327 -8.237 1.00 97.19 87 ASP A N 1
ATOM 667 C CA . ASP A 1 87 ? -14.541 -13.503 -8.711 1.00 97.19 87 ASP A CA 1
ATOM 668 C C . ASP A 1 87 ? -14.760 -14.479 -7.548 1.00 97.19 87 ASP A C 1
ATOM 670 O O . ASP A 1 87 ? -13.777 -15.031 -7.038 1.00 97.19 87 ASP A O 1
ATOM 674 N N . PRO A 1 88 ? -16.013 -14.695 -7.108 1.00 96.38 88 PRO A N 1
ATOM 675 C CA . PRO A 1 88 ? -16.313 -15.573 -5.982 1.00 96.38 88 PRO A CA 1
ATOM 676 C C . PRO A 1 88 ? -16.052 -17.056 -6.282 1.00 96.38 88 PRO A C 1
ATOM 678 O O . PRO A 1 88 ? -15.946 -17.842 -5.347 1.00 96.38 88 PRO A O 1
ATOM 681 N N . ALA A 1 89 ? -15.911 -17.454 -7.553 1.00 97.62 89 ALA A N 1
ATOM 682 C CA . ALA A 1 89 ? -15.542 -18.823 -7.914 1.00 97.62 89 ALA A CA 1
ATOM 683 C C . ALA A 1 89 ? -14.047 -19.115 -7.690 1.00 97.62 89 ALA A C 1
ATOM 685 O O . ALA A 1 89 ? -13.608 -20.260 -7.804 1.00 97.62 89 ALA A O 1
ATOM 686 N N . LEU A 1 90 ? -13.245 -18.087 -7.395 1.00 97.81 90 LEU A N 1
ATOM 687 C CA . LEU A 1 90 ? -11.813 -18.201 -7.157 1.00 97.81 90 LEU A CA 1
ATOM 688 C C . LEU A 1 90 ? -11.481 -17.947 -5.686 1.00 97.81 90 LEU A C 1
ATOM 690 O O . LEU A 1 90 ? -12.023 -17.047 -5.051 1.00 97.81 90 LEU A O 1
ATOM 694 N N . GLY A 1 91 ? -10.502 -18.689 -5.166 1.00 97.44 91 GLY A N 1
ATOM 695 C CA . GLY A 1 91 ? -9.891 -18.369 -3.876 1.00 97.44 91 GLY A CA 1
ATOM 696 C C . GLY A 1 91 ? -9.086 -17.062 -3.910 1.00 97.44 91 GLY A C 1
ATOM 697 O O . GLY A 1 91 ? -8.854 -16.477 -4.976 1.00 97.44 91 GLY A O 1
ATOM 698 N N . LEU A 1 92 ? -8.597 -16.636 -2.740 1.00 98.12 92 LEU A N 1
ATOM 699 C CA . LEU A 1 92 ? -7.757 -15.442 -2.574 1.00 98.12 92 LEU A CA 1
ATOM 700 C C . LEU A 1 92 ? -6.609 -15.389 -3.594 1.00 98.12 92 LEU A C 1
ATOM 702 O O . LEU A 1 92 ? -6.481 -14.418 -4.335 1.00 98.12 92 LEU A O 1
ATOM 706 N N . GLU A 1 93 ? -5.808 -16.450 -3.689 1.00 98.06 93 GLU A N 1
ATOM 707 C CA . GLU A 1 93 ? -4.649 -16.517 -4.585 1.00 98.06 93 GLU A CA 1
ATOM 708 C C . GLU A 1 93 ? -5.054 -16.438 -6.064 1.00 98.06 93 GLU A C 1
ATOM 710 O O . GLU A 1 93 ? -4.339 -15.847 -6.872 1.00 98.06 93 GLU A O 1
ATOM 715 N N . GLY A 1 94 ? -6.218 -16.984 -6.431 1.00 97.88 94 GLY A N 1
ATOM 716 C CA . GLY A 1 94 ? -6.749 -16.893 -7.793 1.00 97.88 94 GLY A CA 1
ATOM 717 C C . GLY A 1 94 ? -7.098 -15.453 -8.183 1.00 97.88 94 GLY A C 1
ATOM 718 O O . GLY A 1 94 ? -6.745 -15.001 -9.277 1.00 97.88 94 GLY A O 1
ATOM 719 N N . ASN A 1 95 ? -7.726 -14.708 -7.269 1.00 98.25 95 ASN A N 1
ATOM 720 C CA . ASN A 1 95 ? -8.036 -13.288 -7.451 1.00 98.25 95 ASN A CA 1
ATOM 721 C C . ASN A 1 95 ? -6.769 -12.409 -7.461 1.00 98.25 95 ASN A C 1
ATOM 723 O O . ASN A 1 95 ? -6.641 -11.514 -8.306 1.00 98.25 95 ASN A O 1
ATOM 727 N N . VAL A 1 96 ? -5.788 -12.701 -6.598 1.00 97.94 96 VAL A N 1
ATOM 728 C CA . VAL A 1 96 ? -4.483 -12.012 -6.584 1.00 97.94 96 VAL A CA 1
ATOM 729 C C . VAL A 1 96 ? -3.738 -12.236 -7.899 1.00 97.94 96 VAL A C 1
ATOM 731 O O . VAL A 1 96 ? -3.353 -11.267 -8.554 1.00 97.94 96 VAL A O 1
ATOM 734 N N . ARG A 1 97 ? -3.603 -13.490 -8.349 1.00 96.69 97 ARG A N 1
ATOM 735 C CA . ARG A 1 97 ? -2.922 -13.845 -9.606 1.00 96.69 97 ARG A CA 1
ATOM 736 C C . ARG A 1 97 ? -3.505 -13.106 -10.808 1.00 96.69 97 ARG A C 1
ATOM 738 O O . ARG A 1 97 ? -2.760 -12.580 -11.629 1.00 96.69 97 ARG A O 1
ATOM 745 N N . ARG A 1 98 ? -4.834 -13.015 -10.905 1.00 96.88 98 ARG A N 1
ATOM 746 C CA . ARG A 1 98 ? -5.523 -12.266 -11.975 1.00 96.88 98 ARG A CA 1
ATOM 747 C C . ARG A 1 98 ? -5.226 -10.766 -11.974 1.00 96.88 98 ARG A C 1
ATOM 749 O O . ARG A 1 98 ? -5.420 -10.118 -13.001 1.00 96.88 98 ARG A O 1
ATOM 756 N N . SER A 1 99 ? -4.788 -10.227 -10.841 1.00 97.44 99 SER A N 1
ATOM 757 C CA . SER A 1 99 ? -4.507 -8.805 -10.639 1.00 97.44 99 SER A CA 1
ATOM 758 C C . SER A 1 99 ? -3.036 -8.446 -10.872 1.00 97.44 99 SER A C 1
ATOM 760 O O . SER A 1 99 ? -2.728 -7.276 -11.094 1.00 97.44 99 SER A O 1
ATOM 762 N N . VAL A 1 100 ? -2.137 -9.438 -10.904 1.00 96.56 100 VAL A N 1
ATOM 763 C CA . VAL A 1 100 ? -0.694 -9.256 -11.150 1.00 96.56 100 VAL A CA 1
ATOM 764 C C . VAL A 1 100 ? -0.397 -8.428 -12.410 1.00 96.56 100 VAL A C 1
ATOM 766 O O . VAL A 1 100 ? 0.381 -7.478 -12.303 1.00 96.56 100 VAL A O 1
ATOM 769 N N . PRO A 1 101 ? -1.018 -8.680 -13.583 1.00 95.69 101 PRO A N 1
ATOM 770 C CA . PRO A 1 101 ? -0.737 -7.872 -14.770 1.00 95.69 101 PRO A CA 1
ATOM 771 C C . PRO A 1 101 ? -1.071 -6.384 -14.586 1.00 95.69 101 PRO A C 1
ATOM 773 O O . PRO A 1 101 ? -0.396 -5.528 -15.152 1.00 95.69 101 PRO A O 1
ATOM 776 N N . GLY A 1 102 ? -2.090 -6.063 -13.782 1.00 96.00 102 GLY A N 1
ATOM 777 C CA . GLY A 1 102 ? -2.448 -4.680 -13.477 1.00 96.00 102 GLY A CA 1
ATOM 778 C C . GLY A 1 102 ? -1.413 -3.980 -12.595 1.00 96.00 102 GLY A C 1
ATOM 779 O O . GLY A 1 102 ? -1.080 -2.824 -12.851 1.00 96.00 102 GLY A O 1
ATOM 780 N N . LEU A 1 103 ? -0.863 -4.690 -11.603 1.00 96.44 103 LEU A N 1
ATOM 781 C CA . LEU A 1 103 ? 0.219 -4.179 -10.756 1.00 96.44 103 LEU A CA 1
ATOM 782 C C . LEU A 1 103 ? 1.510 -3.963 -11.561 1.00 96.44 103 LEU A C 1
ATOM 784 O O . LEU A 1 103 ? 2.155 -2.927 -11.415 1.00 96.44 103 LEU A O 1
ATOM 788 N N . LEU A 1 104 ? 1.856 -4.897 -12.454 1.00 94.69 104 LEU A N 1
ATOM 789 C CA . LEU A 1 104 ? 2.994 -4.740 -13.368 1.00 94.69 104 LEU A CA 1
ATOM 790 C C . LEU A 1 104 ? 2.837 -3.503 -14.255 1.00 94.69 104 LEU A C 1
ATOM 792 O O . LEU A 1 104 ? 3.783 -2.731 -14.391 1.00 94.69 104 LEU A O 1
ATOM 796 N N . HIS A 1 105 ? 1.636 -3.266 -14.790 1.00 93.69 105 HIS A N 1
ATOM 797 C CA . HIS A 1 105 ? 1.356 -2.082 -15.601 1.00 93.69 105 HIS A CA 1
ATOM 798 C C . HIS A 1 105 ? 1.582 -0.781 -14.817 1.00 93.69 105 HIS A C 1
ATOM 800 O O . HIS A 1 105 ? 2.173 0.157 -15.351 1.00 93.69 105 HIS A O 1
ATOM 806 N N . LEU A 1 106 ? 1.156 -0.718 -13.548 1.00 94.62 106 LEU A N 1
ATOM 807 C CA . LEU A 1 106 ? 1.453 0.430 -12.686 1.00 94.62 106 LEU A CA 1
ATOM 808 C C . LEU A 1 106 ? 2.970 0.643 -12.549 1.00 94.62 106 LEU A C 1
ATOM 810 O O . LEU A 1 106 ? 3.449 1.766 -12.686 1.00 94.62 106 LEU A O 1
ATOM 814 N N . ILE A 1 107 ? 3.734 -0.415 -12.278 1.00 93.81 107 ILE A N 1
ATOM 815 C CA . ILE A 1 107 ? 5.187 -0.300 -12.088 1.00 93.81 107 ILE A CA 1
ATOM 816 C C . ILE A 1 107 ? 5.866 0.169 -13.374 1.00 93.81 107 ILE A C 1
ATOM 818 O O . ILE A 1 107 ? 6.689 1.080 -13.335 1.00 93.81 107 ILE A O 1
ATOM 822 N N . GLU A 1 108 ? 5.492 -0.388 -14.526 1.00 90.62 108 GLU A N 1
ATOM 823 C CA . GLU A 1 108 ? 5.985 0.074 -15.826 1.00 90.62 108 GLU A CA 1
ATOM 824 C C . GLU A 1 108 ? 5.635 1.542 -16.087 1.00 90.62 108 GLU A C 1
ATOM 826 O O . GLU A 1 108 ? 6.468 2.290 -16.599 1.00 90.62 108 GLU A O 1
ATOM 831 N N . TRP A 1 109 ? 4.428 1.970 -15.711 1.00 90.19 109 TRP A N 1
ATOM 832 C CA . TRP A 1 109 ? 3.981 3.352 -15.842 1.00 90.19 109 TRP A CA 1
ATOM 833 C C . TRP A 1 109 ? 4.825 4.313 -15.005 1.00 90.19 109 TRP A C 1
ATOM 835 O O . TRP A 1 109 ? 5.307 5.322 -15.531 1.00 90.19 109 TRP A O 1
ATOM 845 N N . VAL A 1 110 ? 5.036 4.003 -13.724 1.00 89.81 110 VAL A N 1
ATOM 846 C CA . VAL A 1 110 ? 5.856 4.831 -12.828 1.00 89.81 110 VAL A CA 1
ATOM 847 C C . VAL A 1 110 ? 7.306 4.850 -13.306 1.00 89.81 110 VAL A C 1
ATOM 849 O O . VAL A 1 110 ? 7.915 5.919 -13.388 1.00 89.81 110 VAL A O 1
ATOM 852 N N . ARG A 1 111 ? 7.834 3.700 -13.740 1.00 87.19 111 ARG A N 1
ATOM 853 C CA . ARG A 1 111 ? 9.173 3.613 -14.328 1.00 87.19 111 ARG A CA 1
ATOM 854 C C . ARG A 1 111 ? 9.331 4.459 -15.566 1.00 87.19 111 ARG A C 1
ATOM 856 O O . ARG A 1 111 ? 10.284 5.221 -15.664 1.00 87.19 111 ARG A O 1
ATOM 863 N N . TRP A 1 112 ? 8.376 4.382 -16.484 1.00 87.56 112 TRP A N 1
ATOM 864 C CA . TRP A 1 112 ? 8.383 5.207 -17.681 1.00 87.56 112 TRP A CA 1
ATOM 865 C C . TRP A 1 112 ? 8.367 6.703 -17.347 1.00 87.56 112 TRP A C 1
ATOM 867 O O . TRP A 1 112 ? 9.070 7.471 -18.002 1.00 87.56 112 TRP A O 1
ATOM 877 N N . HIS A 1 113 ? 7.618 7.125 -16.320 1.00 84.00 113 HIS A N 1
ATOM 878 C CA . HIS A 1 113 ? 7.614 8.521 -15.876 1.00 84.00 113 HIS A CA 1
ATOM 879 C C . HIS A 1 113 ? 8.995 8.958 -15.405 1.00 84.00 113 HIS A C 1
ATOM 881 O O . HIS A 1 113 ? 9.546 9.911 -15.956 1.00 84.00 113 HIS A O 1
ATOM 887 N N . VAL A 1 114 ? 9.572 8.253 -14.436 1.00 81.50 114 VAL A N 1
ATOM 888 C CA . VAL A 1 114 ? 10.899 8.589 -13.905 1.00 81.50 114 VAL A CA 1
ATOM 889 C C . VAL A 1 114 ? 11.948 8.529 -15.011 1.00 81.50 114 VAL A C 1
ATOM 891 O O . VAL A 1 114 ? 12.676 9.498 -15.187 1.00 81.50 114 VAL A O 1
ATOM 894 N N . ASP A 1 115 ? 11.966 7.477 -15.835 1.00 82.50 115 ASP A N 1
ATOM 895 C CA . ASP A 1 115 ? 12.886 7.348 -16.970 1.00 82.50 115 ASP A CA 1
ATOM 896 C C . ASP A 1 115 ? 12.782 8.536 -17.927 1.00 82.50 115 ASP A C 1
ATOM 898 O O . ASP A 1 115 ? 13.804 9.015 -18.413 1.00 82.50 115 ASP A O 1
ATOM 902 N N . ARG A 1 116 ? 11.566 9.011 -18.221 1.00 83.31 116 ARG A N 1
ATOM 903 C CA . ARG A 1 116 ? 11.341 10.152 -19.116 1.00 83.31 116 ARG A CA 1
ATOM 904 C C . ARG A 1 116 ? 11.892 11.445 -18.529 1.00 83.31 116 ARG A C 1
ATOM 906 O O . ARG A 1 116 ? 12.433 12.255 -19.276 1.00 83.31 116 ARG A O 1
ATOM 913 N N . ILE A 1 117 ? 11.756 11.648 -17.221 1.00 77.69 117 ILE A N 1
ATOM 914 C CA . ILE A 1 117 ? 12.291 12.842 -16.560 1.00 77.69 117 ILE A CA 1
ATOM 915 C C . ILE A 1 117 ? 13.806 12.753 -16.382 1.00 77.69 117 ILE A C 1
ATOM 917 O O . ILE A 1 117 ? 14.504 13.736 -16.611 1.00 77.69 117 ILE A O 1
ATOM 921 N N . CYS A 1 118 ? 14.320 11.578 -16.034 1.00 75.19 118 CYS A N 1
ATOM 922 C CA . CYS A 1 118 ? 15.743 11.335 -15.869 1.00 75.19 118 CYS A CA 1
ATOM 923 C C . CYS A 1 118 ? 16.482 11.221 -17.205 1.00 75.19 118 CYS A C 1
ATOM 925 O O . CYS A 1 118 ? 17.696 11.365 -17.207 1.00 75.19 118 CYS A O 1
ATOM 927 N N . ALA A 1 119 ? 15.811 10.967 -18.336 1.00 77.75 119 ALA A N 1
ATOM 928 C CA . ALA A 1 119 ? 16.448 10.702 -19.632 1.00 77.75 119 ALA A CA 1
ATOM 929 C C . ALA A 1 119 ? 17.565 11.692 -20.025 1.00 77.75 119 ALA A C 1
ATOM 931 O O . ALA A 1 119 ? 18.607 11.214 -20.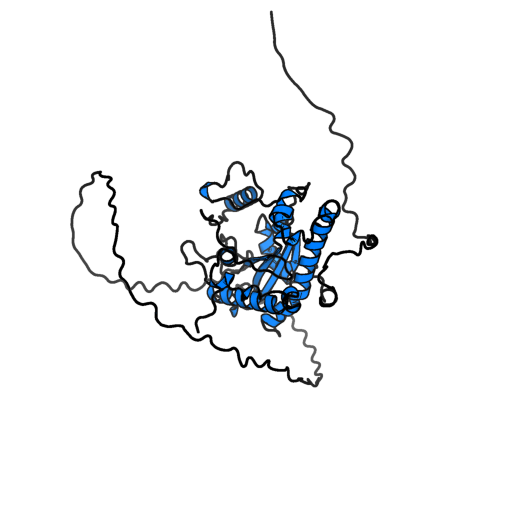472 1.00 77.75 119 ALA A O 1
ATOM 932 N N . PRO A 1 120 ? 17.433 13.019 -19.815 1.00 72.38 120 PRO A N 1
ATOM 933 C CA . PRO A 1 120 ? 18.506 13.967 -20.126 1.00 72.38 120 PRO A CA 1
ATOM 934 C C . PRO A 1 120 ? 19.766 13.804 -19.255 1.00 72.38 120 PRO A C 1
ATOM 936 O O . PRO A 1 120 ? 20.839 14.245 -19.649 1.00 72.38 120 PRO A O 1
ATOM 939 N N . GLN A 1 121 ? 19.648 13.182 -18.079 1.00 66.62 121 GLN A N 1
ATOM 940 C CA . GLN A 1 121 ? 20.712 13.009 -17.078 1.00 66.62 121 GLN A CA 1
ATOM 941 C C . GLN A 1 121 ? 21.165 11.542 -16.928 1.00 66.62 121 GLN A C 1
ATOM 943 O O . GLN A 1 121 ? 22.262 11.269 -16.448 1.00 66.62 121 GLN A O 1
ATOM 948 N N . ALA A 1 122 ? 20.335 10.585 -17.350 1.00 61.69 122 ALA A N 1
ATOM 949 C CA . ALA A 1 122 ? 20.498 9.150 -17.117 1.00 61.69 122 ALA A CA 1
ATOM 950 C C . ALA A 1 122 ? 21.531 8.471 -18.032 1.00 61.69 122 ALA A C 1
ATOM 952 O O . ALA A 1 122 ? 21.740 7.268 -17.908 1.00 61.69 122 ALA A O 1
ATOM 953 N N . MET A 1 123 ? 22.187 9.199 -18.944 1.00 59.34 123 MET A N 1
ATOM 954 C CA . MET A 1 123 ? 23.194 8.608 -19.840 1.00 59.34 123 MET A CA 1
ATOM 955 C C . MET A 1 123 ? 24.454 8.104 -19.113 1.00 59.34 123 MET A C 1
ATOM 957 O O . MET A 1 123 ? 25.248 7.397 -19.725 1.00 59.34 123 MET A O 1
ATOM 961 N N . ALA A 1 124 ? 24.632 8.425 -17.827 1.00 67.50 124 ALA A N 1
ATOM 962 C CA . ALA A 1 124 ? 25.828 8.076 -17.059 1.00 67.50 124 ALA A CA 1
ATOM 963 C C . ALA A 1 124 ? 25.633 6.986 -15.985 1.00 67.50 124 ALA A C 1
ATOM 965 O O . ALA A 1 124 ? 26.617 6.615 -15.351 1.00 67.50 124 ALA A O 1
ATOM 966 N N . MET A 1 125 ? 24.415 6.473 -15.751 1.00 62.47 125 MET A N 1
ATOM 967 C CA . MET A 1 125 ? 24.154 5.544 -14.637 1.00 62.47 125 MET A CA 1
ATOM 968 C C . MET A 1 125 ? 23.629 4.179 -15.108 1.00 62.47 125 MET A C 1
ATOM 970 O O . MET A 1 125 ? 22.693 4.141 -15.909 1.00 62.47 125 MET A O 1
ATOM 974 N N . PRO A 1 126 ? 24.199 3.066 -14.602 1.00 62.59 126 PRO A N 1
ATOM 975 C CA . PRO A 1 126 ? 23.820 1.717 -15.019 1.00 62.59 126 PRO A CA 1
ATOM 976 C C . PRO A 1 126 ? 22.405 1.320 -14.574 1.00 62.59 126 PRO A C 1
ATOM 978 O O . PRO A 1 126 ? 21.747 0.585 -15.308 1.00 62.59 126 PRO A O 1
ATOM 981 N N . ASP A 1 127 ? 21.905 1.853 -13.452 1.00 69.88 127 ASP A N 1
ATOM 982 C CA . ASP A 1 127 ? 20.505 1.708 -13.048 1.00 69.88 127 ASP A CA 1
ATOM 983 C C . ASP A 1 127 ? 20.087 2.822 -12.053 1.00 69.88 127 ASP A C 1
ATOM 985 O O . ASP A 1 127 ? 20.527 2.816 -10.902 1.00 69.88 127 ASP A O 1
ATOM 989 N N . PRO A 1 128 ? 19.264 3.818 -12.442 1.00 66.25 128 PRO A N 1
ATOM 990 C CA . PRO A 1 128 ? 18.809 4.851 -11.505 1.00 66.25 128 PRO A CA 1
ATOM 991 C C . PRO A 1 128 ? 17.940 4.281 -10.371 1.00 66.25 128 PRO A C 1
ATOM 993 O O . PRO A 1 128 ? 17.790 4.930 -9.336 1.00 66.25 128 PRO A O 1
ATOM 996 N N . TRP A 1 129 ? 17.399 3.072 -10.540 1.00 66.88 129 TRP A N 1
ATOM 997 C CA . TRP A 1 129 ? 16.477 2.426 -9.610 1.00 66.88 129 TRP A CA 1
ATOM 998 C C . TRP A 1 129 ? 17.183 1.789 -8.408 1.00 66.88 129 TRP A C 1
ATOM 1000 O O . TRP A 1 129 ? 16.579 1.667 -7.344 1.00 66.88 129 TRP A O 1
ATOM 1010 N N . GLU A 1 130 ? 18.477 1.482 -8.523 1.00 69.38 130 GLU A N 1
ATOM 1011 C CA . GLU A 1 130 ? 19.294 0.979 -7.409 1.00 69.38 130 GLU A CA 1
ATOM 1012 C C . GLU A 1 130 ? 19.757 2.099 -6.455 1.00 69.38 130 GLU A C 1
ATOM 1014 O O . GLU A 1 130 ? 20.222 1.838 -5.345 1.00 69.38 130 GLU A O 1
ATOM 1019 N N . HIS A 1 131 ? 19.590 3.369 -6.841 1.00 73.06 131 HIS A N 1
ATOM 1020 C CA . HIS A 1 131 ? 20.129 4.514 -6.107 1.00 73.06 131 HIS A CA 1
ATOM 1021 C C . HIS A 1 131 ? 19.036 5.499 -5.667 1.00 73.06 131 HIS A C 1
ATOM 1023 O O . HIS A 1 131 ? 18.911 6.603 -6.202 1.00 73.06 131 HIS A O 1
ATOM 1029 N N . ARG A 1 132 ? 18.283 5.148 -4.612 1.00 73.12 132 ARG A N 1
ATOM 1030 C CA . ARG A 1 132 ? 17.253 6.020 -3.994 1.00 73.12 132 ARG A CA 1
ATOM 1031 C C . ARG A 1 132 ? 17.765 7.434 -3.705 1.00 73.12 132 ARG A C 1
ATOM 1033 O O . ARG A 1 132 ? 17.092 8.415 -4.019 1.00 73.12 132 ARG A O 1
ATOM 1040 N N . ASP A 1 133 ? 18.979 7.550 -3.172 1.00 78.62 133 ASP A N 1
ATOM 1041 C CA . ASP A 1 133 ? 19.599 8.846 -2.868 1.00 78.62 133 ASP A CA 1
ATOM 1042 C C . ASP A 1 133 ? 19.938 9.656 -4.116 1.00 78.62 133 ASP A C 1
ATOM 1044 O O . ASP A 1 133 ? 19.998 10.886 -4.070 1.00 78.62 133 ASP A O 1
ATOM 1048 N N . TRP A 1 134 ? 20.195 8.990 -5.240 1.00 78.62 134 TRP A N 1
ATOM 1049 C CA . TRP A 1 134 ? 20.380 9.669 -6.514 1.00 78.62 134 TRP A CA 1
ATOM 1050 C C . TRP A 1 134 ? 19.048 10.219 -7.011 1.00 78.62 134 TRP A C 1
ATOM 1052 O O . TRP A 1 134 ? 18.984 11.412 -7.299 1.00 78.62 134 TRP A O 1
ATOM 1062 N N . ILE A 1 135 ? 17.984 9.405 -7.013 1.00 75.38 135 ILE A N 1
ATOM 1063 C CA . ILE A 1 135 ? 16.625 9.836 -7.383 1.00 75.38 135 ILE A CA 1
ATOM 1064 C C . ILE A 1 135 ? 16.235 11.076 -6.567 1.00 75.38 135 ILE A C 1
ATOM 1066 O O . ILE A 1 135 ? 15.849 12.090 -7.141 1.00 75.38 135 ILE A O 1
ATOM 1070 N N . ARG A 1 136 ? 16.432 11.049 -5.242 1.00 78.00 136 ARG A N 1
ATOM 1071 C CA . ARG A 1 136 ? 16.150 12.194 -4.354 1.00 78.00 136 ARG A CA 1
ATOM 1072 C C . ARG A 1 136 ? 16.924 13.461 -4.706 1.00 78.00 136 ARG A C 1
ATOM 1074 O O . ARG A 1 136 ? 16.385 14.555 -4.581 1.00 78.00 136 ARG A O 1
ATOM 1081 N N . ARG A 1 137 ? 18.198 13.329 -5.082 1.00 79.06 137 ARG A N 1
ATOM 1082 C CA . ARG A 1 137 ? 19.085 14.475 -5.345 1.00 79.06 137 ARG A CA 1
ATOM 1083 C C . ARG A 1 137 ? 18.934 15.047 -6.747 1.00 79.06 137 ARG A C 1
ATOM 1085 O O . ARG A 1 137 ? 19.172 16.234 -6.937 1.00 79.06 137 ARG A O 1
ATOM 1092 N N . THR A 1 138 ? 18.605 14.206 -7.721 1.00 75.62 138 THR A N 1
ATOM 1093 C CA . THR A 1 138 ? 18.648 14.572 -9.143 1.00 75.62 138 THR A CA 1
ATOM 1094 C C . THR A 1 138 ? 17.286 14.838 -9.743 1.00 75.62 138 THR A C 1
ATOM 1096 O O . THR A 1 138 ? 17.204 15.644 -10.670 1.00 75.62 138 THR A O 1
ATOM 1099 N N . LEU A 1 139 ? 16.220 14.226 -9.216 1.00 73.69 139 LEU A N 1
ATOM 1100 C CA . LEU A 1 139 ? 14.892 14.503 -9.727 1.00 73.69 139 LEU A CA 1
ATOM 1101 C C .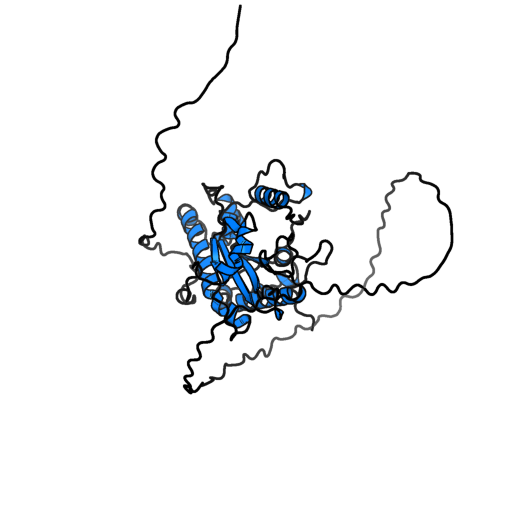 LEU A 1 139 ? 14.545 15.973 -9.487 1.00 73.69 139 LEU A C 1
ATOM 1103 O O . LEU A 1 139 ? 14.484 16.411 -8.332 1.00 73.69 139 LEU A O 1
ATOM 1107 N N . PRO A 1 140 ? 14.290 16.752 -10.556 1.00 72.81 140 PRO A N 1
ATOM 1108 C CA . PRO A 1 140 ? 13.765 18.086 -10.379 1.00 72.81 140 PRO A CA 1
ATOM 1109 C C . PRO A 1 140 ? 12.448 17.956 -9.622 1.00 72.81 140 PRO A C 1
ATOM 1111 O O . PRO A 1 140 ? 11.561 17.193 -10.010 1.00 72.81 140 PRO A O 1
ATOM 1114 N N . ARG A 1 141 ? 12.337 18.698 -8.519 1.00 70.75 141 ARG A N 1
ATOM 1115 C CA . ARG A 1 141 ? 11.104 18.745 -7.733 1.00 70.75 141 ARG A CA 1
ATOM 1116 C C . ARG A 1 141 ? 9.940 19.054 -8.665 1.00 70.75 141 ARG A C 1
ATOM 1118 O O . ARG A 1 141 ? 10.025 20.002 -9.447 1.00 70.75 141 ARG A O 1
ATOM 1125 N N . HIS A 1 142 ? 8.867 18.269 -8.562 1.00 67.56 142 HIS A N 1
ATOM 1126 C CA . HIS A 1 142 ? 7.689 18.454 -9.400 1.00 67.56 142 HIS A CA 1
ATOM 1127 C C . HIS A 1 142 ? 7.235 19.928 -9.340 1.00 67.56 142 HIS A C 1
ATOM 1129 O O . HIS A 1 142 ? 6.998 20.433 -8.235 1.00 67.56 142 HIS A O 1
ATOM 1135 N N . PRO A 1 143 ? 7.124 20.633 -10.484 1.00 65.25 143 PRO A N 1
ATOM 1136 C CA . PRO A 1 143 ? 6.829 22.069 -10.501 1.00 65.25 143 PRO A CA 1
ATOM 1137 C C . PRO A 1 143 ? 5.471 22.371 -9.853 1.00 65.25 143 PRO A C 1
ATOM 1139 O O . PRO A 1 143 ? 5.324 23.365 -9.146 1.00 65.25 143 PRO A O 1
ATOM 1142 N N . ASP A 1 144 ? 4.516 21.444 -9.976 1.00 64.94 144 ASP A N 1
ATOM 1143 C CA . ASP A 1 144 ? 3.222 21.518 -9.298 1.00 64.94 144 ASP A CA 1
ATOM 1144 C C . ASP A 1 144 ? 3.241 20.780 -7.951 1.00 64.94 144 ASP A C 1
ATOM 1146 O O . ASP A 1 144 ? 2.571 19.757 -7.784 1.00 64.94 144 ASP A O 1
ATOM 1150 N N . LYS A 1 145 ? 3.966 21.300 -6.952 1.00 58.38 145 LYS A N 1
ATOM 1151 C CA . LYS A 1 145 ? 3.930 20.761 -5.572 1.00 58.38 145 LYS A CA 1
ATOM 1152 C C . LYS A 1 145 ? 2.506 20.660 -4.991 1.00 58.38 145 LYS A C 1
ATOM 1154 O O . LYS A 1 145 ? 2.258 19.886 -4.072 1.00 58.38 145 LYS A O 1
ATOM 1159 N N . GLY A 1 146 ? 1.551 21.424 -5.531 1.00 58.12 146 GLY A N 1
ATOM 1160 C CA . GLY A 1 146 ? 0.149 21.429 -5.096 1.00 58.12 146 GLY A CA 1
ATOM 1161 C C . GLY A 1 146 ? -0.700 20.237 -5.566 1.00 58.12 146 GLY A C 1
ATOM 1162 O O . GLY A 1 146 ? -1.822 20.072 -5.079 1.00 58.12 146 GLY A O 1
ATOM 1163 N N . ARG A 1 147 ? -0.204 19.411 -6.499 1.00 60.34 147 ARG A N 1
ATOM 1164 C CA . ARG A 1 147 ? -0.926 18.252 -7.060 1.00 60.34 147 ARG A CA 1
ATOM 1165 C C . ARG A 1 147 ? -0.098 16.971 -6.987 1.00 60.34 147 ARG A C 1
ATOM 1167 O O . ARG A 1 147 ? -0.046 16.217 -7.956 1.00 60.34 147 ARG A O 1
ATOM 1174 N N . ALA A 1 148 ? 0.554 16.730 -5.852 1.00 59.53 148 ALA A N 1
ATOM 1175 C CA . ALA A 1 148 ? 1.209 15.451 -5.616 1.00 59.53 148 ALA A CA 1
ATOM 1176 C C . ALA A 1 148 ? 0.179 14.318 -5.749 1.00 59.53 148 ALA A C 1
ATOM 1178 O O . ALA A 1 148 ? -0.774 14.222 -4.977 1.00 59.53 148 ALA A O 1
ATOM 1179 N N . CYS A 1 149 ? 0.342 13.508 -6.787 1.00 75.75 149 CYS A N 1
ATOM 1180 C CA . CYS A 1 149 ? -0.626 12.523 -7.235 1.00 75.75 149 CYS A CA 1
ATOM 1181 C C . CYS A 1 149 ? 0.032 11.152 -7.158 1.00 75.75 149 CYS A C 1
ATOM 1183 O O . CYS A 1 149 ? 0.346 10.560 -8.179 1.00 75.75 149 CYS A O 1
ATOM 1185 N N . VAL A 1 150 ? 0.311 10.681 -5.937 1.00 85.50 150 VAL A N 1
ATOM 1186 C CA . VAL A 1 150 ? 0.971 9.380 -5.746 1.00 85.50 150 VAL A CA 1
ATOM 1187 C C . VAL A 1 150 ? 0.171 8.312 -6.482 1.00 85.50 150 VAL A C 1
ATOM 1189 O O . VAL A 1 150 ? -1.047 8.219 -6.307 1.00 85.50 150 VAL A O 1
ATOM 1192 N N . ASP A 1 151 ? 0.848 7.527 -7.310 1.00 92.75 151 ASP A N 1
ATOM 1193 C CA . ASP A 1 151 ? 0.234 6.387 -7.965 1.00 92.75 151 ASP A CA 1
ATOM 1194 C C . ASP A 1 151 ? 0.110 5.236 -6.963 1.00 92.75 151 ASP A C 1
ATOM 1196 O O . ASP A 1 151 ? 1.020 4.958 -6.176 1.00 92.75 151 ASP A O 1
ATOM 1200 N N . ALA A 1 152 ? -1.031 4.555 -6.973 1.00 96.06 152 ALA A N 1
ATOM 1201 C CA . ALA A 1 152 ? -1.273 3.428 -6.087 1.00 96.06 152 ALA A CA 1
ATOM 1202 C C . ALA A 1 152 ? -2.085 2.340 -6.783 1.00 96.06 152 ALA A C 1
ATOM 1204 O O . ALA A 1 152 ? -3.046 2.641 -7.490 1.00 96.06 152 ALA A O 1
ATOM 1205 N N . PHE A 1 153 ? -1.745 1.079 -6.531 1.00 97.69 153 PHE A N 1
ATOM 1206 C CA . PHE A 1 153 ? -2.553 -0.071 -6.916 1.00 97.69 153 PHE A CA 1
ATOM 1207 C C . PHE A 1 153 ? -3.415 -0.517 -5.739 1.00 97.69 153 PHE A C 1
ATOM 1209 O O . PHE A 1 153 ? -2.906 -0.751 -4.645 1.00 97.69 153 PHE A O 1
ATOM 1216 N N . VAL A 1 154 ? -4.714 -0.645 -5.964 1.00 98.00 154 VAL A N 1
ATOM 1217 C CA . VAL A 1 154 ? -5.713 -1.060 -4.985 1.00 98.00 154 VAL A CA 1
ATOM 1218 C C . VAL A 1 154 ? -6.142 -2.480 -5.314 1.00 98.00 154 VAL A C 1
ATOM 1220 O O . VAL A 1 154 ? -6.759 -2.725 -6.348 1.00 98.00 154 VAL A O 1
ATOM 1223 N N . LEU A 1 155 ? -5.842 -3.405 -4.413 1.00 98.12 155 LEU A N 1
ATOM 1224 C CA . LEU A 1 155 ? -6.316 -4.778 -4.453 1.00 98.12 155 LEU A CA 1
ATOM 1225 C C . LEU A 1 155 ? -7.481 -4.939 -3.479 1.00 98.12 155 LEU A C 1
ATOM 1227 O O . LEU A 1 155 ? -7.304 -4.782 -2.271 1.00 98.12 155 LEU A O 1
ATOM 1231 N N . GLU A 1 156 ? -8.658 -5.259 -4.007 1.00 97.88 156 GLU A N 1
ATOM 1232 C CA . GLU A 1 156 ? -9.820 -5.636 -3.201 1.00 97.88 156 GLU A CA 1
ATOM 1233 C C . GLU A 1 156 ? -9.735 -7.115 -2.803 1.00 97.88 156 GLU A C 1
ATOM 1235 O O . GLU A 1 156 ? -9.469 -7.978 -3.642 1.00 97.88 156 GLU A O 1
ATOM 1240 N N . VAL A 1 157 ? -10.001 -7.407 -1.531 1.00 97.94 157 VAL A N 1
ATOM 1241 C CA . VAL A 1 157 ? -10.165 -8.765 -1.007 1.00 97.94 157 VAL A CA 1
ATOM 1242 C C . VAL A 1 157 ? -11.556 -8.877 -0.401 1.00 97.94 157 VAL A C 1
ATOM 1244 O O . VAL A 1 157 ? -11.870 -8.104 0.502 1.00 97.94 157 VAL A O 1
ATOM 1247 N N . ARG A 1 158 ? -12.376 -9.819 -0.890 1.00 96.75 158 ARG A N 1
ATOM 1248 C CA . ARG A 1 158 ? -13.742 -10.035 -0.392 1.00 96.75 158 ARG A CA 1
ATOM 1249 C C . ARG A 1 158 ? -13.874 -11.323 0.407 1.00 96.75 158 ARG A C 1
ATOM 1251 O O . ARG A 1 158 ? -13.313 -12.336 0.008 1.00 96.75 158 ARG A O 1
ATOM 1258 N N . GLY A 1 159 ? -14.665 -11.280 1.470 1.00 95.50 159 GLY A N 1
ATOM 1259 C CA . GLY A 1 159 ? -14.951 -12.388 2.376 1.00 95.50 159 GLY A CA 1
ATOM 1260 C C . GLY A 1 159 ? -14.578 -12.027 3.812 1.00 95.50 159 GLY A C 1
ATOM 1261 O O . GLY A 1 159 ? -13.458 -11.586 4.092 1.00 95.50 159 GLY A O 1
ATOM 1262 N N . LEU A 1 160 ? -15.517 -12.224 4.740 1.00 94.69 160 LEU A N 1
ATOM 1263 C CA . LEU A 1 160 ? -15.321 -11.903 6.155 1.00 94.69 160 LEU A CA 1
ATOM 1264 C C . LEU A 1 160 ? -14.160 -12.710 6.762 1.00 94.69 160 LEU A C 1
ATOM 1266 O O . LEU A 1 160 ? -13.434 -12.212 7.622 1.00 94.69 160 LEU A O 1
ATOM 1270 N N . GLU A 1 161 ? -13.914 -13.925 6.275 1.00 96.00 161 GLU A N 1
ATOM 1271 C CA . GLU A 1 161 ? -12.801 -14.787 6.677 1.00 96.00 161 GLU A CA 1
ATOM 1272 C C . GLU A 1 161 ? -11.423 -14.132 6.507 1.00 96.00 161 GLU A C 1
ATOM 1274 O O . GLU A 1 161 ? -10.478 -14.509 7.203 1.00 96.00 161 GLU A O 1
ATOM 1279 N N . TYR A 1 162 ? -11.307 -13.124 5.638 1.00 96.81 162 TYR A N 1
ATOM 1280 C CA . TYR A 1 162 ? -10.048 -12.443 5.355 1.00 96.81 162 TYR A CA 1
ATOM 1281 C C . TYR A 1 162 ? -9.764 -11.252 6.268 1.00 96.81 162 TYR A C 1
ATOM 1283 O O . TYR A 1 162 ? -8.628 -10.776 6.294 1.00 96.81 162 TYR A O 1
ATOM 1291 N N . HIS A 1 163 ? -10.758 -10.743 6.996 1.00 95.69 163 HIS A N 1
ATOM 1292 C CA . HIS A 1 163 ? -10.605 -9.522 7.793 1.00 95.69 163 HIS A CA 1
ATOM 1293 C C . HIS A 1 163 ? -11.556 -9.433 8.998 1.00 95.69 163 HIS A C 1
ATOM 1295 O O . HIS A 1 163 ? -11.831 -8.334 9.482 1.00 95.69 163 HIS A O 1
ATOM 1301 N N . ARG A 1 164 ? -12.085 -10.563 9.484 1.00 94.19 164 ARG A N 1
ATOM 1302 C CA . ARG A 1 164 ? -12.948 -10.609 10.681 1.00 94.19 164 ARG A CA 1
ATOM 1303 C C . ARG A 1 164 ? -12.261 -10.078 11.942 1.00 94.19 164 ARG A C 1
ATOM 1305 O O . ARG A 1 164 ? -12.918 -9.557 12.830 1.00 94.19 164 ARG A O 1
ATOM 1312 N N . ASP A 1 165 ? -10.944 -10.240 12.011 1.00 93.69 165 ASP A N 1
ATOM 1313 C CA . ASP A 1 165 ? -10.088 -9.830 13.115 1.00 93.69 165 ASP A CA 1
ATOM 1314 C C . ASP A 1 165 ? -8.694 -9.460 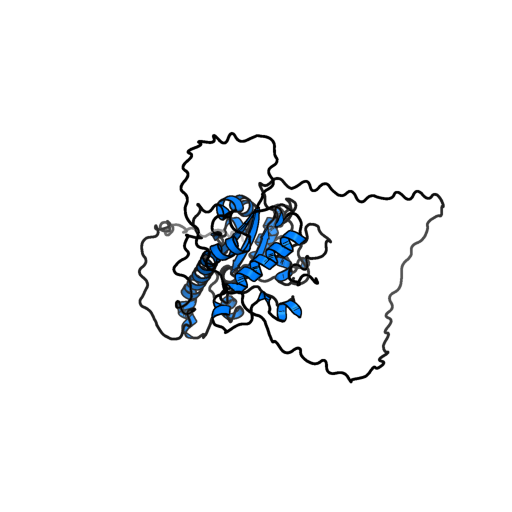12.569 1.00 93.69 165 ASP A C 1
ATOM 1316 O O . ASP A 1 165 ? -8.378 -9.701 11.394 1.00 93.69 165 ASP A O 1
ATOM 1320 N N . LEU A 1 166 ? -7.854 -8.840 13.403 1.00 94.06 166 LEU A N 1
ATOM 1321 C CA . LEU A 1 166 ? -6.526 -8.381 12.981 1.00 94.06 166 LEU A CA 1
ATOM 1322 C C . LEU A 1 166 ? -5.601 -9.548 12.587 1.00 94.06 166 LEU A C 1
ATOM 1324 O O . LEU A 1 166 ? -4.766 -9.390 11.696 1.00 94.06 166 LEU A O 1
ATOM 1328 N N . ALA A 1 167 ? -5.761 -10.726 13.197 1.00 93.56 167 ALA A N 1
ATOM 1329 C CA . ALA A 1 167 ? -4.967 -11.908 12.871 1.00 93.56 167 ALA A CA 1
ATOM 1330 C C . ALA A 1 167 ? -5.355 -12.491 11.501 1.00 93.56 167 ALA A C 1
ATOM 1332 O O . ALA A 1 167 ? -4.484 -12.862 10.715 1.00 93.56 167 ALA A O 1
ATOM 1333 N N . ALA A 1 168 ? -6.649 -12.524 11.178 1.00 94.94 168 ALA A N 1
ATOM 1334 C CA . ALA A 1 168 ? -7.177 -12.894 9.872 1.00 94.94 168 ALA A CA 1
ATOM 1335 C C . ALA A 1 168 ? -6.671 -11.935 8.794 1.00 94.94 168 ALA A C 1
ATOM 1337 O O . ALA A 1 168 ? -6.132 -12.392 7.787 1.00 94.94 168 ALA A O 1
ATOM 1338 N N . LEU A 1 169 ? -6.730 -10.624 9.047 1.00 96.00 169 LEU A N 1
ATOM 1339 C CA . LEU A 1 169 ? -6.159 -9.626 8.144 1.00 96.00 169 LEU A CA 1
ATOM 1340 C C . LEU A 1 169 ? -4.640 -9.809 7.976 1.00 96.00 169 LEU A C 1
ATOM 1342 O O . LEU A 1 169 ? -4.135 -9.715 6.858 1.00 96.00 169 LEU A O 1
ATOM 1346 N N . GLY A 1 170 ? -3.922 -10.145 9.051 1.00 95.38 170 GLY A N 1
ATOM 1347 C CA . GLY A 1 170 ? -2.504 -10.519 9.027 1.00 95.38 170 GLY A CA 1
ATOM 1348 C C . GLY A 1 170 ? -2.198 -11.689 8.097 1.00 95.38 170 GLY A C 1
ATOM 1349 O O . GLY A 1 170 ? -1.372 -11.561 7.190 1.00 95.38 170 GLY A O 1
ATOM 1350 N N . ARG A 1 171 ? -2.913 -12.807 8.264 1.00 95.19 171 ARG A N 1
ATOM 1351 C CA . ARG A 1 171 ? -2.787 -13.980 7.384 1.00 95.19 171 ARG A CA 1
ATOM 1352 C C . ARG A 1 171 ? -3.131 -13.639 5.934 1.00 95.19 171 ARG A C 1
ATOM 1354 O O . ARG A 1 171 ? -2.428 -14.083 5.028 1.00 95.19 171 ARG A O 1
ATOM 1361 N N . THR A 1 172 ? -4.157 -12.822 5.703 1.00 96.75 172 THR A N 1
ATOM 1362 C CA . THR A 1 172 ? -4.546 -12.353 4.364 1.00 96.75 172 THR A CA 1
ATOM 1363 C C . THR A 1 172 ? -3.433 -11.549 3.704 1.00 96.75 172 THR A C 1
ATOM 1365 O O . THR A 1 172 ? -3.032 -11.886 2.592 1.00 96.75 172 THR A O 1
ATOM 1368 N N . VAL A 1 173 ? -2.883 -10.536 4.386 1.00 96.50 173 VAL A N 1
ATOM 1369 C CA . VAL A 1 173 ? -1.740 -9.748 3.891 1.00 96.50 173 VAL A CA 1
ATOM 1370 C C . VAL A 1 173 ? -0.591 -10.677 3.513 1.00 96.50 173 VAL A C 1
ATOM 1372 O O . VAL A 1 173 ? -0.094 -10.612 2.390 1.00 96.50 173 VAL A O 1
ATOM 1375 N N . ARG A 1 174 ? -0.207 -11.593 4.410 1.00 94.94 174 ARG A N 1
ATOM 1376 C CA . ARG A 1 174 ? 0.891 -12.536 4.168 1.00 94.94 174 ARG A CA 1
ATOM 1377 C C . ARG A 1 174 ? 0.644 -13.403 2.932 1.00 94.94 174 ARG A C 1
ATOM 1379 O O . ARG A 1 174 ? 1.527 -13.504 2.084 1.00 94.94 174 ARG A O 1
ATOM 1386 N N . ARG A 1 175 ? -0.547 -13.999 2.803 1.00 96.31 175 ARG A N 1
ATOM 1387 C CA . ARG A 1 175 ? -0.935 -14.829 1.647 1.00 96.31 175 ARG A CA 1
ATOM 1388 C C . ARG A 1 175 ? -0.908 -14.042 0.340 1.00 96.31 175 ARG A C 1
ATOM 1390 O O . ARG A 1 175 ? -0.376 -14.537 -0.650 1.00 96.31 175 ARG A O 1
ATOM 1397 N N . VAL A 1 176 ? -1.406 -12.804 0.345 1.00 97.38 176 VAL A N 1
ATOM 1398 C CA . VAL A 1 176 ? -1.340 -11.916 -0.824 1.00 97.38 176 VAL A CA 1
ATOM 1399 C C . VAL A 1 176 ? 0.110 -11.646 -1.217 1.00 97.38 176 VAL A C 1
ATOM 1401 O O . VAL A 1 176 ? 0.457 -11.829 -2.381 1.00 97.38 176 VAL A O 1
ATOM 1404 N N . LEU A 1 177 ? 0.968 -11.247 -0.272 1.00 96.00 177 LEU A N 1
ATOM 1405 C CA . LEU A 1 177 ? 2.366 -10.927 -0.576 1.00 96.00 177 LEU A CA 1
ATOM 1406 C C . LEU A 1 177 ? 3.160 -12.153 -1.036 1.00 96.00 177 LEU A C 1
ATOM 1408 O O . LEU A 1 177 ? 3.966 -12.033 -1.953 1.00 96.00 177 LEU A O 1
ATOM 1412 N N . LEU A 1 178 ? 2.907 -13.336 -0.468 1.00 94.44 178 LEU A N 1
ATOM 1413 C CA . LEU A 1 178 ? 3.492 -14.592 -0.947 1.00 94.44 178 LEU A CA 1
ATOM 1414 C C . LEU A 1 178 ? 3.038 -14.926 -2.371 1.00 94.44 178 LEU A C 1
ATOM 1416 O O . LEU A 1 178 ? 3.862 -15.307 -3.198 1.00 94.44 178 LEU A O 1
ATOM 1420 N N . CYS A 1 179 ? 1.750 -14.750 -2.672 1.00 95.94 179 CYS A N 1
ATOM 1421 C CA . CYS A 1 179 ? 1.219 -14.971 -4.012 1.00 95.94 179 CYS A CA 1
ATOM 1422 C C . CYS A 1 179 ? 1.834 -13.999 -5.027 1.00 95.94 179 CYS A C 1
ATOM 1424 O O . CYS A 1 179 ? 2.290 -14.436 -6.080 1.00 95.94 179 CYS A O 1
ATOM 1426 N N . LEU A 1 180 ? 1.917 -12.705 -4.700 1.00 96.00 180 LEU A N 1
ATOM 1427 C CA . LEU A 1 180 ? 2.608 -11.725 -5.539 1.00 96.00 180 LEU A CA 1
ATOM 1428 C C . LEU A 1 180 ? 4.078 -12.107 -5.733 1.00 96.00 180 LEU A C 1
ATOM 1430 O O . LEU A 1 180 ? 4.540 -12.145 -6.863 1.00 96.00 180 LEU A O 1
ATOM 1434 N N . CYS A 1 181 ? 4.789 -12.473 -4.667 1.00 94.44 181 CYS A N 1
ATOM 1435 C CA . CYS A 1 181 ? 6.194 -12.871 -4.735 1.00 94.44 181 CYS A CA 1
ATOM 1436 C C . CYS A 1 181 ? 6.423 -14.095 -5.647 1.00 94.44 181 CYS A C 1
ATOM 1438 O O . CYS A 1 181 ? 7.357 -14.103 -6.443 1.00 94.44 181 CYS A O 1
ATOM 1440 N N . ALA A 1 182 ? 5.524 -15.086 -5.622 1.00 93.00 182 ALA A N 1
ATOM 1441 C CA . ALA A 1 182 ? 5.563 -16.241 -6.530 1.00 93.00 182 ALA A CA 1
ATOM 1442 C C . ALA A 1 182 ? 5.329 -15.874 -8.012 1.00 93.00 182 ALA A C 1
ATOM 1444 O O . ALA A 1 182 ? 5.661 -16.647 -8.912 1.00 93.00 182 ALA A O 1
ATOM 1445 N N . HIS A 1 183 ? 4.751 -14.701 -8.271 1.00 93.69 183 HIS A N 1
ATOM 1446 C CA . HIS A 1 183 ? 4.489 -14.157 -9.602 1.00 93.69 183 HIS A CA 1
ATOM 1447 C C . HIS A 1 183 ? 5.380 -12.949 -9.937 1.00 93.69 183 HIS A C 1
ATOM 1449 O O . HIS A 1 183 ? 5.101 -12.234 -10.901 1.00 93.69 183 HIS A O 1
ATOM 1455 N N . ASP A 1 184 ? 6.437 -12.710 -9.159 1.00 93.69 184 ASP A N 1
ATOM 1456 C CA . ASP A 1 184 ? 7.376 -11.622 -9.407 1.00 93.69 184 ASP A CA 1
ATOM 1457 C C . ASP A 1 184 ? 8.282 -11.958 -10.604 1.00 93.69 184 ASP A C 1
ATOM 1459 O O . ASP A 1 184 ? 9.025 -12.945 -10.547 1.00 93.69 184 ASP A O 1
ATOM 1463 N N . PRO A 1 185 ? 8.277 -11.153 -11.686 1.00 91.25 185 PRO A N 1
ATOM 1464 C CA . PRO A 1 185 ? 9.163 -11.387 -12.823 1.00 91.25 185 PRO A CA 1
ATOM 1465 C C . PRO A 1 185 ? 10.650 -11.340 -12.442 1.00 91.25 185 PRO A C 1
ATOM 1467 O O . PRO A 1 185 ? 11.441 -12.063 -13.040 1.00 91.25 185 PRO A O 1
ATOM 1470 N N . ALA A 1 186 ? 11.044 -10.557 -11.431 1.00 87.81 186 ALA A N 1
ATOM 1471 C CA . ALA A 1 186 ? 12.436 -10.501 -10.976 1.00 87.81 186 ALA A CA 1
ATOM 1472 C C . ALA A 1 186 ? 12.904 -11.847 -10.396 1.00 87.81 186 ALA A C 1
ATOM 1474 O O . ALA A 1 186 ? 14.052 -12.250 -10.593 1.00 87.81 186 ALA A O 1
ATOM 1475 N N . HIS A 1 187 ? 11.996 -12.573 -9.738 1.00 86.75 187 HIS A N 1
ATOM 1476 C CA . HIS A 1 187 ? 12.282 -13.900 -9.211 1.00 86.75 187 HIS A CA 1
ATOM 1477 C C . HIS A 1 187 ? 12.314 -14.966 -10.317 1.00 86.75 187 HIS A C 1
ATOM 1479 O O . HIS A 1 187 ? 13.173 -15.847 -10.306 1.00 86.75 187 HIS A O 1
ATOM 1485 N N . GLN A 1 188 ? 11.435 -14.859 -11.319 1.00 83.00 188 GLN A N 1
ATOM 1486 C CA . GLN A 1 188 ? 11.394 -15.788 -12.458 1.00 83.00 188 GLN A CA 1
ATOM 1487 C C . GLN A 1 188 ? 12.659 -15.742 -13.327 1.00 83.00 188 GLN A C 1
ATOM 1489 O O . GLN A 1 188 ? 12.998 -16.732 -13.970 1.00 83.00 188 GLN A O 1
ATOM 1494 N N . GLU A 1 189 ? 13.390 -14.626 -13.315 1.00 82.88 189 GLU A N 1
ATOM 1495 C CA . GLU A 1 189 ? 14.693 -14.494 -13.978 1.00 82.88 189 GLU A CA 1
ATOM 1496 C C . GLU A 1 189 ? 15.830 -15.247 -13.248 1.00 82.88 189 GLU A C 1
ATOM 1498 O O . GLU A 1 189 ? 16.966 -15.235 -13.719 1.00 82.88 189 GLU A O 1
ATOM 1503 N N . GLY A 1 190 ? 15.555 -15.895 -12.105 1.00 79.50 190 GLY A N 1
ATOM 1504 C CA . GLY A 1 190 ? 16.537 -16.661 -11.325 1.00 79.50 190 GLY A CA 1
ATOM 1505 C C . GLY A 1 190 ? 17.601 -15.801 -10.636 1.00 79.50 190 GLY A C 1
ATOM 1506 O O . GLY A 1 190 ? 18.594 -16.324 -10.138 1.00 79.50 190 GLY A O 1
ATOM 1507 N N . SER A 1 191 ? 17.416 -14.479 -10.627 1.00 65.31 191 SER A N 1
ATOM 1508 C CA . SER A 1 191 ? 18.442 -13.523 -10.205 1.00 65.31 191 SER A CA 1
ATOM 1509 C C . SER A 1 191 ? 18.357 -13.141 -8.726 1.00 65.31 191 SER A C 1
ATOM 1511 O O . SER A 1 191 ? 19.316 -12.578 -8.202 1.00 65.31 191 SER A O 1
ATOM 1513 N N . GLU A 1 192 ? 17.229 -13.386 -8.055 1.00 77.88 192 GLU A N 1
ATOM 1514 C CA . GLU A 1 192 ? 16.952 -12.815 -6.732 1.00 77.88 192 GLU A CA 1
ATOM 1515 C C . GLU A 1 192 ? 16.225 -13.799 -5.804 1.00 77.88 192 GLU A C 1
ATOM 1517 O O . GLU A 1 192 ? 15.330 -14.546 -6.216 1.00 77.88 192 GLU A O 1
ATOM 1522 N N . VAL A 1 193 ? 16.607 -13.772 -4.522 1.00 82.25 193 VAL A N 1
ATOM 1523 C CA . VAL A 1 193 ? 15.891 -14.466 -3.443 1.00 82.25 193 VAL A CA 1
ATOM 1524 C C . VAL A 1 193 ? 14.510 -13.815 -3.292 1.00 82.25 193 VAL A C 1
ATOM 1526 O O . VAL A 1 193 ? 14.452 -12.588 -3.182 1.00 82.25 193 VAL A O 1
ATOM 1529 N N . PRO A 1 194 ? 13.407 -14.587 -3.233 1.00 84.50 194 PRO A N 1
ATOM 1530 C CA . PRO A 1 194 ? 12.069 -14.042 -3.012 1.00 84.50 194 PRO A CA 1
ATOM 1531 C C . PRO A 1 194 ? 12.047 -13.078 -1.820 1.00 84.50 194 PRO A C 1
ATOM 1533 O O . PRO A 1 194 ? 12.490 -13.434 -0.726 1.00 84.50 194 PRO A O 1
ATOM 1536 N N . CYS A 1 195 ? 11.511 -11.867 -1.989 1.00 84.19 195 CYS A N 1
ATOM 1537 C CA . CYS A 1 195 ? 11.529 -10.830 -0.946 1.00 84.19 195 CYS A CA 1
ATOM 1538 C C . CYS A 1 195 ? 10.860 -11.290 0.367 1.00 84.19 195 CYS A C 1
ATOM 1540 O O . CYS A 1 195 ? 11.312 -10.946 1.465 1.00 84.19 195 CYS A O 1
ATOM 1542 N N . MET A 1 196 ? 9.845 -12.154 0.255 1.00 87.38 196 MET A N 1
ATOM 1543 C CA . MET A 1 196 ? 9.136 -12.793 1.371 1.00 87.38 196 MET A CA 1
ATOM 1544 C C . MET A 1 196 ? 9.882 -13.984 2.001 1.00 87.38 196 MET A C 1
ATOM 1546 O O . MET A 1 196 ? 9.461 -14.479 3.041 1.00 87.38 196 MET A O 1
ATOM 1550 N N . GLN A 1 197 ? 10.971 -14.454 1.393 1.00 84.12 197 GLN A N 1
ATOM 1551 C CA . GLN A 1 197 ? 11.859 -15.503 1.919 1.00 84.12 197 GLN A CA 1
ATOM 1552 C C . GLN A 1 197 ? 13.240 -14.953 2.303 1.00 84.12 197 GLN A C 1
ATOM 1554 O O . GLN A 1 197 ? 14.128 -15.702 2.710 1.00 84.12 197 GLN A O 1
ATOM 1559 N N . SER A 1 198 ? 13.445 -13.641 2.166 1.00 80.00 198 SER A N 1
ATOM 1560 C CA . SER A 1 198 ? 14.722 -13.017 2.483 1.00 80.00 198 SER A CA 1
ATOM 1561 C C . SER A 1 198 ? 15.089 -13.240 3.954 1.00 80.00 198 SER A C 1
ATOM 1563 O O . SER A 1 198 ? 14.269 -13.096 4.862 1.00 80.00 198 SER A O 1
ATOM 1565 N N . ARG A 1 199 ? 16.369 -13.532 4.217 1.00 75.94 199 ARG A N 1
ATOM 1566 C CA . ARG A 1 199 ? 16.896 -13.598 5.592 1.00 75.94 199 ARG A CA 1
ATOM 1567 C C . ARG A 1 199 ? 16.703 -12.279 6.345 1.00 75.94 199 ARG A C 1
ATOM 1569 O O . ARG A 1 199 ? 16.636 -12.305 7.567 1.00 75.94 199 ARG A O 1
ATOM 1576 N N . ALA A 1 200 ? 16.594 -11.152 5.636 1.00 71.94 200 ALA A N 1
ATOM 1577 C CA . ALA A 1 200 ? 16.271 -9.852 6.220 1.00 71.94 200 ALA A CA 1
ATOM 1578 C C . ALA A 1 200 ? 14.921 -9.883 6.953 1.00 71.94 200 ALA A C 1
ATOM 1580 O O . ALA A 1 200 ? 14.860 -9.488 8.112 1.00 71.94 200 ALA A O 1
ATOM 1581 N N . LEU A 1 201 ? 13.881 -10.476 6.349 1.00 78.06 201 LEU A N 1
ATOM 1582 C CA . LEU A 1 201 ? 12.577 -10.663 6.998 1.00 78.06 201 LEU A CA 1
ATOM 1583 C C . LEU A 1 201 ? 12.683 -11.440 8.323 1.00 78.06 201 LEU A C 1
ATOM 1585 O O . LEU A 1 201 ? 11.938 -11.172 9.263 1.00 78.06 201 LEU A O 1
ATOM 1589 N N . GLN A 1 202 ? 13.613 -12.396 8.394 1.00 72.38 202 GLN A N 1
ATOM 1590 C CA . GLN A 1 202 ? 13.823 -13.253 9.563 1.00 72.38 202 GLN A CA 1
ATOM 1591 C C . GLN A 1 202 ? 14.732 -12.619 10.629 1.00 72.38 202 GLN A C 1
ATOM 1593 O O . GLN A 1 202 ? 14.496 -12.811 11.817 1.00 72.38 202 GLN A O 1
ATOM 1598 N N . ARG A 1 203 ? 15.785 -11.896 10.222 1.00 73.25 203 ARG A N 1
ATOM 1599 C CA . ARG A 1 203 ? 16.847 -11.398 11.118 1.00 73.25 203 ARG A CA 1
ATOM 1600 C C . ARG A 1 203 ? 16.660 -9.950 11.547 1.00 73.25 203 ARG A C 1
ATOM 1602 O O . ARG A 1 203 ? 16.942 -9.620 12.690 1.00 73.25 203 ARG A O 1
ATOM 1609 N N . SER A 1 204 ? 16.236 -9.093 10.624 1.00 69.38 204 SER A N 1
ATOM 1610 C CA . SER A 1 204 ? 16.233 -7.642 10.791 1.00 69.38 204 SER A CA 1
ATOM 1611 C C . SER A 1 204 ? 15.004 -7.067 10.095 1.00 69.38 204 SER A C 1
ATOM 1613 O O . SER A 1 204 ? 15.037 -6.613 8.952 1.00 69.38 204 SER A O 1
ATOM 1615 N N . HIS A 1 205 ? 13.871 -7.125 10.793 1.00 74.12 205 HIS A N 1
ATOM 1616 C CA . HIS A 1 205 ? 12.603 -6.609 10.283 1.00 74.12 205 HIS A CA 1
ATOM 1617 C C . HIS A 1 205 ? 12.646 -5.090 10.028 1.00 74.12 205 HIS A C 1
ATOM 1619 O O . HIS A 1 205 ? 11.768 -4.590 9.330 1.00 74.12 205 HIS A O 1
ATOM 1625 N N . SER A 1 206 ? 13.672 -4.383 10.532 1.00 71.81 206 SER A N 1
ATOM 1626 C CA . SER A 1 206 ? 13.951 -2.966 10.263 1.00 71.81 206 SER A CA 1
ATOM 1627 C C . SER A 1 206 ? 14.320 -2.647 8.822 1.00 71.81 206 SER A C 1
ATOM 1629 O O . SER A 1 206 ? 13.977 -1.572 8.336 1.00 71.81 206 SER A O 1
ATOM 1631 N N . GLU A 1 207 ? 14.943 -3.588 8.121 1.00 75.50 207 GLU A N 1
ATOM 1632 C CA . GLU A 1 207 ? 15.419 -3.392 6.748 1.00 75.50 207 GLU A CA 1
ATOM 1633 C C . GLU A 1 207 ? 14.462 -3.970 5.704 1.00 75.50 207 GLU A C 1
ATOM 1635 O O . GLU A 1 207 ? 14.599 -3.714 4.506 1.00 75.50 207 GLU A O 1
ATOM 1640 N N . TRP A 1 208 ? 13.477 -4.760 6.139 1.00 85.06 208 TRP A N 1
ATOM 1641 C CA . TRP A 1 208 ? 12.585 -5.430 5.210 1.00 85.06 208 TRP A CA 1
ATOM 1642 C C . TRP A 1 208 ? 11.702 -4.434 4.454 1.00 85.06 208 TRP A C 1
ATOM 1644 O O . TRP A 1 208 ? 10.999 -3.607 5.039 1.00 85.06 208 TRP A O 1
ATOM 1654 N N . THR A 1 209 ? 11.699 -4.578 3.132 1.00 87.81 209 THR A N 1
ATOM 1655 C CA . THR A 1 209 ? 10.823 -3.858 2.211 1.00 87.81 209 THR A CA 1
ATOM 1656 C C . THR A 1 209 ? 10.248 -4.859 1.219 1.00 87.81 209 THR A C 1
ATOM 1658 O O . THR A 1 209 ? 10.978 -5.694 0.685 1.00 87.81 209 THR A O 1
ATOM 1661 N N . PHE A 1 210 ? 8.941 -4.790 0.964 1.00 93.06 210 PHE A N 1
ATOM 1662 C CA . PHE A 1 210 ? 8.339 -5.604 -0.086 1.00 93.06 210 PHE A CA 1
ATOM 1663 C C . PHE A 1 210 ? 8.791 -5.076 -1.446 1.00 93.06 210 PHE A C 1
ATOM 1665 O O . PHE A 1 210 ? 8.559 -3.909 -1.761 1.00 93.06 210 PHE A O 1
ATOM 1672 N N . THR A 1 211 ? 9.426 -5.923 -2.248 1.00 93.06 211 THR A N 1
ATOM 1673 C CA . THR A 1 211 ? 9.784 -5.611 -3.632 1.00 93.06 211 THR A CA 1
ATOM 1674 C C . THR A 1 211 ? 8.942 -6.450 -4.581 1.00 93.06 211 THR A C 1
ATOM 1676 O O . THR A 1 211 ? 8.625 -7.604 -4.286 1.00 93.06 211 THR A O 1
ATOM 1679 N N . PHE A 1 212 ? 8.554 -5.853 -5.705 1.00 93.75 212 PHE A N 1
ATOM 1680 C CA . PHE A 1 212 ? 7.892 -6.550 -6.800 1.00 93.75 212 PHE A CA 1
ATOM 1681 C C . PHE A 1 212 ? 8.393 -5.995 -8.133 1.00 93.75 212 PHE A C 1
ATOM 1683 O O . PHE A 1 212 ? 8.420 -4.781 -8.324 1.00 93.75 212 PHE A O 1
ATOM 1690 N N . ALA A 1 213 ? 8.831 -6.854 -9.051 1.00 92.06 213 ALA A N 1
ATOM 1691 C CA . ALA A 1 213 ? 9.477 -6.472 -10.307 1.00 92.06 213 ALA A CA 1
ATOM 1692 C C . ALA A 1 213 ? 10.688 -5.538 -10.107 1.00 92.06 213 ALA A C 1
ATOM 1694 O O . ALA A 1 213 ? 10.903 -4.633 -10.914 1.00 92.06 213 ALA A O 1
ATOM 1695 N N . ARG A 1 214 ? 11.472 -5.738 -9.035 1.00 90.12 214 ARG A N 1
ATOM 1696 C CA . ARG A 1 214 ? 12.553 -4.847 -8.544 1.00 90.12 214 ARG A CA 1
ATOM 1697 C C . ARG A 1 214 ? 12.107 -3.456 -8.074 1.00 90.12 214 ARG A C 1
ATOM 1699 O O . ARG A 1 214 ? 12.938 -2.579 -7.890 1.00 90.12 214 ARG A O 1
ATOM 1706 N N . GLU A 1 215 ? 10.809 -3.211 -7.928 1.00 91.19 215 GLU A N 1
ATOM 1707 C CA . GLU A 1 215 ? 10.289 -1.950 -7.396 1.00 91.19 215 GLU A CA 1
ATOM 1708 C C . GLU A 1 215 ? 9.952 -2.116 -5.909 1.00 91.19 215 GLU A C 1
ATOM 1710 O O . GLU A 1 215 ? 9.139 -2.984 -5.573 1.00 91.19 215 GLU A O 1
ATOM 1715 N N . PRO A 1 216 ? 10.534 -1.311 -5.004 1.00 92.31 216 PRO A N 1
ATOM 1716 C CA . PRO A 1 216 ? 10.097 -1.254 -3.615 1.00 92.31 216 PRO A CA 1
ATOM 1717 C C . PRO A 1 216 ? 8.670 -0.706 -3.529 1.00 92.31 216 PRO A C 1
ATOM 1719 O O . PRO A 1 216 ? 8.362 0.353 -4.078 1.00 92.31 216 PRO A O 1
ATOM 1722 N N . LEU A 1 217 ? 7.787 -1.412 -2.826 1.00 94.12 217 LEU A N 1
ATOM 1723 C CA . LEU A 1 217 ? 6.391 -1.027 -2.648 1.00 94.12 217 LEU A CA 1
ATOM 1724 C C . LEU A 1 217 ? 6.088 -0.788 -1.168 1.00 94.12 217 LEU A C 1
ATOM 1726 O O . LEU A 1 217 ? 6.269 -1.664 -0.319 1.00 94.12 217 LEU A O 1
ATOM 1730 N N . ALA A 1 218 ? 5.518 0.375 -0.862 1.00 93.00 218 ALA A N 1
ATOM 1731 C CA . ALA A 1 218 ? 4.828 0.575 0.400 1.00 93.00 218 ALA A CA 1
ATOM 1732 C C . ALA A 1 218 ? 3.475 -0.144 0.348 1.00 93.00 218 ALA A C 1
ATOM 1734 O O . ALA A 1 218 ? 2.635 0.154 -0.503 1.00 93.00 218 ALA A O 1
ATOM 1735 N N . VAL A 1 219 ? 3.263 -1.085 1.267 1.00 94.94 219 VAL A N 1
ATOM 1736 C CA . VAL A 1 219 ? 2.015 -1.851 1.380 1.00 94.94 219 VAL A CA 1
ATOM 1737 C C . VAL A 1 219 ? 1.223 -1.331 2.569 1.00 94.94 219 VAL A C 1
ATOM 1739 O O . VAL A 1 219 ? 1.779 -1.175 3.655 1.00 94.94 219 VAL A O 1
ATOM 1742 N N . MET A 1 220 ? -0.069 -1.074 2.385 1.00 95.69 220 MET A N 1
ATOM 1743 C CA . MET A 1 220 ? -0.971 -0.611 3.439 1.00 95.69 220 MET A CA 1
ATOM 1744 C C . MET A 1 220 ? -2.301 -1.352 3.374 1.00 95.69 220 MET A C 1
ATOM 1746 O O . MET A 1 220 ? -2.913 -1.404 2.310 1.00 95.69 220 MET A O 1
ATOM 1750 N N . ALA A 1 221 ? -2.779 -1.859 4.507 1.00 96.38 221 ALA A N 1
ATOM 1751 C CA . ALA A 1 221 ? -4.091 -2.489 4.586 1.00 96.38 221 ALA A CA 1
ATOM 1752 C C . ALA A 1 221 ? -5.156 -1.543 5.153 1.00 96.38 221 ALA A C 1
ATOM 1754 O O . ALA A 1 221 ? -4.909 -0.814 6.115 1.00 96.38 221 ALA A O 1
ATOM 1755 N N . PHE A 1 222 ? -6.351 -1.597 4.573 1.00 95.94 222 PHE A N 1
ATOM 1756 C CA . PHE A 1 222 ? -7.557 -0.924 5.042 1.00 95.94 222 PHE A CA 1
ATOM 1757 C C . PHE A 1 222 ? -8.661 -1.963 5.222 1.00 95.94 222 PHE A C 1
ATOM 1759 O O . PHE A 1 222 ? -8.868 -2.805 4.350 1.00 95.94 222 PHE A O 1
ATOM 1766 N N . ALA A 1 223 ? -9.369 -1.917 6.345 1.00 95.69 223 ALA A N 1
ATOM 1767 C CA . ALA A 1 223 ? -10.349 -2.939 6.703 1.00 95.69 223 ALA A CA 1
ATOM 1768 C C . ALA A 1 223 ? -11.482 -2.351 7.560 1.00 95.69 223 ALA A C 1
ATOM 1770 O O . ALA A 1 223 ? -11.258 -1.354 8.255 1.00 95.69 223 ALA A O 1
ATOM 1771 N N . PRO A 1 224 ? -12.682 -2.965 7.549 1.00 93.62 224 PRO A N 1
ATOM 1772 C CA . PRO A 1 224 ? -13.821 -2.491 8.338 1.00 93.62 224 PRO A CA 1
ATOM 1773 C C . PRO A 1 224 ? -13.665 -2.762 9.845 1.00 93.62 224 PRO A C 1
ATOM 1775 O O . PRO A 1 224 ? -14.443 -2.245 10.636 1.00 93.62 224 PRO A O 1
ATOM 1778 N N . LEU A 1 225 ? -12.651 -3.541 10.246 1.00 93.00 225 LEU A N 1
ATOM 1779 C CA . LEU A 1 225 ? -12.319 -3.810 11.650 1.00 93.00 225 LEU A CA 1
ATOM 1780 C C . LEU A 1 225 ? -11.705 -2.603 12.379 1.00 93.00 225 LEU A C 1
ATOM 1782 O O . LEU A 1 225 ? -11.631 -2.594 13.603 1.00 93.00 225 LEU A O 1
ATOM 1786 N N . TYR A 1 226 ? -11.227 -1.600 11.638 1.00 93.56 226 TYR A N 1
ATOM 1787 C CA . TYR A 1 226 ? -10.648 -0.391 12.215 1.00 93.56 226 TYR A CA 1
ATOM 1788 C C . TYR A 1 226 ? -11.743 0.633 12.555 1.00 93.56 226 TYR A C 1
ATOM 1790 O O . TYR A 1 226 ? -12.605 0.885 11.706 1.00 93.56 226 TYR A O 1
ATOM 1798 N N . PRO A 1 227 ? -11.688 1.291 13.730 1.00 91.56 227 PRO A N 1
ATOM 1799 C CA . PRO A 1 227 ? -12.698 2.274 14.117 1.00 91.56 227 PRO A CA 1
ATOM 1800 C C . PRO A 1 227 ? -12.636 3.527 13.220 1.00 91.56 227 PRO A C 1
ATOM 1802 O O . PRO A 1 227 ? -11.601 3.770 12.592 1.00 91.56 227 PRO A O 1
ATOM 1805 N N . PRO A 1 228 ? -13.705 4.343 13.111 1.00 89.62 228 PRO A N 1
ATOM 1806 C CA . PRO A 1 228 ? -13.817 5.404 12.100 1.00 89.62 228 PRO A CA 1
ATOM 1807 C C . PRO A 1 228 ? -12.679 6.431 12.123 1.00 89.62 228 PRO A C 1
ATOM 1809 O O . PRO A 1 228 ? -12.256 6.909 11.066 1.00 89.62 228 PRO A O 1
ATOM 1812 N N . GLU A 1 229 ? -12.193 6.764 13.315 1.00 89.44 229 GLU A N 1
ATOM 1813 C CA . GLU A 1 229 ? -11.087 7.679 13.597 1.00 89.44 229 GLU A CA 1
ATOM 1814 C C . GLU A 1 229 ? -9.724 7.119 13.178 1.00 89.44 229 GLU A C 1
ATOM 1816 O O . GLU A 1 229 ? -8.782 7.877 12.932 1.00 89.44 229 GLU A O 1
ATOM 1821 N N . HIS A 1 230 ? -9.609 5.798 13.034 1.00 91.25 230 HIS A N 1
ATOM 1822 C CA . HIS A 1 230 ? -8.360 5.161 12.670 1.00 91.25 230 HIS A CA 1
ATOM 1823 C C . HIS A 1 230 ? -8.000 5.440 11.205 1.00 91.25 230 HIS A C 1
ATOM 1825 O O . HIS A 1 230 ? -8.819 5.424 10.283 1.00 91.25 230 HIS A O 1
ATOM 1831 N N . THR A 1 231 ? -6.715 5.657 10.944 1.00 90.25 231 THR A N 1
ATOM 1832 C CA . THR A 1 231 ? -6.230 6.034 9.604 1.00 90.25 231 THR A CA 1
ATOM 1833 C C . THR A 1 231 ? -6.380 4.919 8.565 1.00 90.25 231 THR A C 1
ATOM 1835 O O . THR A 1 231 ? -6.386 5.200 7.366 1.00 90.25 231 THR A O 1
ATOM 1838 N N . ARG A 1 232 ? -6.567 3.670 9.016 1.00 93.00 232 ARG A N 1
ATOM 1839 C CA . ARG A 1 232 ? -6.840 2.482 8.185 1.00 93.00 232 ARG A CA 1
ATOM 1840 C C . ARG A 1 232 ? -8.327 2.112 8.071 1.00 93.00 232 ARG A C 1
ATOM 1842 O O . ARG A 1 232 ? -8.643 1.071 7.502 1.00 93.00 232 ARG A O 1
ATOM 1849 N N . SER A 1 233 ? -9.230 2.941 8.596 1.00 93.06 233 SER A N 1
ATOM 1850 C CA . SER A 1 233 ? -10.675 2.709 8.510 1.00 93.06 233 SER A CA 1
ATOM 1851 C C . SER A 1 233 ? -11.206 2.822 7.082 1.00 93.06 233 SER A C 1
ATOM 1853 O O . SER A 1 233 ? -10.782 3.696 6.315 1.00 93.06 233 SER A O 1
ATOM 1855 N N . LEU A 1 234 ? -12.160 1.949 6.748 1.00 90.06 234 LEU A N 1
ATOM 1856 C CA . LEU A 1 234 ? -12.994 2.060 5.554 1.00 90.06 234 LEU A CA 1
ATOM 1857 C C . LEU A 1 234 ? -14.257 2.848 5.918 1.00 90.06 234 LEU A C 1
ATOM 1859 O O . LEU A 1 234 ? -15.129 2.340 6.619 1.00 90.06 234 LEU A O 1
ATOM 1863 N N . ARG A 1 235 ? -14.362 4.104 5.474 1.00 77.19 235 ARG A N 1
ATOM 1864 C CA . ARG A 1 235 ? -15.587 4.895 5.680 1.00 77.19 235 ARG A CA 1
ATOM 1865 C C . ARG A 1 235 ? -16.677 4.500 4.687 1.00 77.19 235 ARG A C 1
ATOM 1867 O O . ARG A 1 235 ? -16.386 4.106 3.565 1.00 77.19 235 ARG A O 1
ATOM 1874 N N . GLY A 1 236 ? -17.931 4.677 5.106 1.00 67.56 236 GLY A N 1
ATOM 1875 C CA . GLY A 1 236 ? -19.111 4.316 4.312 1.00 67.56 236 GLY A CA 1
ATOM 1876 C C . GLY A 1 236 ? -19.539 2.857 4.472 1.00 67.56 236 GLY A C 1
ATOM 1877 O O . GLY A 1 236 ? -20.457 2.418 3.790 1.00 67.56 236 GLY A O 1
ATOM 1878 N N . HIS A 1 237 ? -18.902 2.128 5.388 1.00 59.12 237 HIS A N 1
ATOM 1879 C CA . HIS A 1 237 ? -19.232 0.750 5.699 1.00 59.12 237 HIS A CA 1
ATOM 1880 C C . HIS A 1 237 ? -19.658 0.641 7.163 1.00 59.12 237 HIS A C 1
ATOM 1882 O O . HIS A 1 237 ? -18.995 1.228 8.023 1.00 59.12 237 HIS A O 1
ATOM 1888 N N . PRO A 1 238 ? -20.761 -0.062 7.468 1.00 55.78 238 PRO A N 1
ATOM 1889 C CA . PRO A 1 238 ? -21.158 -0.272 8.847 1.00 55.78 238 PRO A CA 1
ATOM 1890 C C . PRO A 1 238 ? -20.072 -1.084 9.553 1.00 55.78 238 PRO A C 1
ATOM 1892 O O . PRO A 1 238 ? -19.604 -2.104 9.040 1.00 55.78 238 PRO A O 1
ATOM 1895 N N . ILE A 1 239 ? -19.646 -0.587 10.713 1.00 55.12 239 ILE A N 1
ATOM 1896 C CA . ILE A 1 239 ? -18.671 -1.278 11.552 1.00 55.12 239 ILE A CA 1
ATOM 1897 C C . ILE A 1 239 ? -19.337 -2.541 12.093 1.00 55.12 239 ILE A C 1
ATOM 1899 O O . ILE A 1 239 ? -20.462 -2.456 12.596 1.00 55.12 239 ILE A O 1
ATOM 1903 N N . PRO A 1 240 ? -18.666 -3.703 12.023 1.00 54.91 240 PRO A N 1
ATOM 1904 C CA . PRO A 1 240 ? -19.074 -4.857 12.797 1.00 54.91 240 PRO A CA 1
ATOM 1905 C C . PRO A 1 240 ? -19.094 -4.445 14.267 1.00 54.91 240 PRO A C 1
ATOM 1907 O O . PRO A 1 240 ? -18.039 -4.214 14.857 1.00 54.91 240 PRO A O 1
ATOM 1910 N N . LEU A 1 241 ? -20.277 -4.342 14.875 1.00 51.75 241 LEU A N 1
ATOM 1911 C CA . LEU A 1 241 ? -20.373 -4.409 16.328 1.00 51.75 241 LEU A CA 1
ATOM 1912 C C . LEU A 1 241 ? -19.934 -5.825 16.696 1.00 51.75 241 LEU A C 1
ATOM 1914 O O . LEU A 1 241 ? -20.750 -6.742 16.755 1.00 51.75 241 LEU A O 1
ATOM 1918 N N . VAL A 1 242 ? -18.624 -6.031 16.847 1.00 54.84 242 VAL A N 1
ATOM 1919 C CA . VAL A 1 242 ? -18.112 -7.230 17.497 1.00 54.84 242 VAL A CA 1
ATOM 1920 C C . VAL A 1 242 ? -18.768 -7.206 18.874 1.00 54.84 242 VAL A C 1
ATOM 1922 O O . VAL A 1 242 ? -18.629 -6.191 19.567 1.00 54.84 242 VAL A O 1
ATOM 1925 N N . PRO A 1 243 ? -19.537 -8.239 19.263 1.00 51.28 243 PRO A N 1
ATOM 1926 C CA . PRO A 1 243 ? -20.030 -8.331 20.622 1.00 51.28 243 PRO A CA 1
ATOM 1927 C C . PRO A 1 243 ? -18.790 -8.251 21.494 1.00 51.28 243 PRO A C 1
ATOM 1929 O O . PRO A 1 243 ? -17.937 -9.136 21.423 1.00 51.28 243 PRO A O 1
ATOM 1932 N N . SER A 1 244 ? -18.638 -7.142 22.221 1.00 42.50 244 SER A N 1
ATOM 1933 C CA . SER A 1 244 ? -17.577 -7.013 23.204 1.00 42.50 244 SER A CA 1
ATOM 1934 C C . SER A 1 244 ? -17.711 -8.251 24.069 1.00 42.50 244 SER A C 1
ATOM 1936 O O . SER A 1 244 ? -18.739 -8.431 24.729 1.00 42.50 244 SER A O 1
ATOM 1938 N N . THR A 1 245 ? -16.738 -9.160 23.994 1.00 47.06 245 THR A N 1
ATOM 1939 C CA . THR A 1 245 ? -16.584 -10.192 25.005 1.00 47.06 245 THR A CA 1
ATOM 1940 C C . THR A 1 245 ? -16.229 -9.413 26.252 1.00 47.06 245 THR A C 1
ATOM 1942 O O . THR A 1 245 ? -15.053 -9.169 26.521 1.00 47.06 245 THR A O 1
ATOM 1945 N N . ALA A 1 246 ? -17.262 -8.907 26.929 1.00 40.88 246 ALA A N 1
ATOM 1946 C CA . ALA A 1 246 ? -17.155 -8.291 28.223 1.00 40.88 246 ALA A CA 1
ATOM 1947 C C . ALA A 1 246 ? -16.311 -9.264 29.025 1.00 40.88 246 ALA A C 1
ATOM 1949 O O . ALA A 1 246 ? -16.693 -10.424 29.198 1.00 40.88 246 ALA A O 1
ATOM 1950 N N . ALA A 1 247 ? -15.110 -8.816 29.387 1.00 43.09 247 ALA A N 1
ATOM 1951 C CA . ALA A 1 247 ? -14.281 -9.537 30.316 1.00 43.09 247 ALA A CA 1
ATOM 1952 C C . ALA A 1 247 ? -15.203 -9.886 31.479 1.00 43.09 247 ALA A C 1
ATOM 1954 O O . ALA A 1 247 ? -15.773 -8.985 32.096 1.00 43.09 247 ALA A O 1
ATOM 1955 N N . THR A 1 248 ? -15.426 -11.180 31.703 1.00 40.75 248 THR A N 1
ATOM 1956 C CA . THR A 1 248 ? -16.087 -11.670 32.901 1.00 40.75 248 THR A CA 1
ATOM 1957 C C . THR A 1 248 ? -15.216 -11.199 34.052 1.00 40.75 248 THR A C 1
ATOM 1959 O O . THR A 1 248 ? -14.251 -11.854 34.435 1.00 40.75 248 THR A O 1
ATOM 1962 N N . SER A 1 249 ? -15.499 -10.000 34.551 1.00 39.62 249 SER A N 1
ATOM 1963 C CA . SER A 1 249 ? -14.956 -9.494 35.787 1.00 39.62 249 SER A CA 1
ATOM 1964 C C . SER A 1 249 ? -15.560 -10.387 36.854 1.00 39.62 249 SER A C 1
ATOM 1966 O O . SER A 1 249 ? -16.681 -10.165 37.309 1.00 39.62 249 SER A O 1
ATOM 1968 N N . THR A 1 250 ? -14.849 -11.451 37.210 1.00 40.53 250 THR A N 1
ATOM 1969 C CA . THR A 1 250 ? -15.041 -12.124 38.486 1.00 40.53 250 THR A CA 1
ATOM 1970 C C . THR A 1 250 ? -14.842 -11.068 39.562 1.00 40.53 250 THR A C 1
ATOM 1972 O O . THR A 1 250 ? -13.716 -10.744 39.938 1.00 40.53 250 THR A O 1
ATOM 1975 N N . SER A 1 251 ? -15.951 -10.480 40.006 1.00 36.28 251 SER A N 1
ATOM 1976 C CA . SER A 1 251 ? -16.029 -9.645 41.189 1.00 36.28 251 SER A CA 1
ATOM 1977 C C . SER A 1 251 ? -15.691 -10.528 42.383 1.00 36.28 251 SER A C 1
ATOM 1979 O O . SER A 1 251 ? -16.547 -11.221 42.932 1.00 36.28 251 SER A O 1
ATOM 1981 N N . ARG A 1 252 ? -14.413 -10.547 42.754 1.00 36.38 252 ARG A N 1
ATOM 1982 C CA . ARG A 1 252 ? -13.974 -11.055 44.046 1.00 36.38 252 ARG A CA 1
ATOM 1983 C C . ARG A 1 252 ? -14.281 -9.952 45.053 1.00 36.38 252 ARG A C 1
ATOM 1985 O O . ARG A 1 252 ? -13.552 -8.969 45.147 1.00 36.38 252 ARG A O 1
ATOM 1992 N N . SER A 1 253 ? -15.430 -10.069 45.710 1.00 48.31 253 SER A N 1
ATOM 1993 C CA . SER A 1 253 ? -15.714 -9.315 46.921 1.00 48.31 253 SER A CA 1
ATOM 1994 C C . SER A 1 253 ? -14.868 -9.913 48.035 1.00 48.31 253 SER A C 1
ATOM 1996 O O . SER A 1 253 ? -15.123 -11.048 48.416 1.00 48.31 253 SER A O 1
ATOM 1998 N N . ASP A 1 254 ? -13.903 -9.164 48.554 1.00 46.81 254 ASP A N 1
ATOM 1999 C CA . ASP A 1 254 ? -13.425 -9.365 49.915 1.00 46.81 254 ASP A CA 1
ATOM 2000 C C . ASP A 1 254 ? -13.165 -8.007 50.567 1.00 46.81 254 ASP A C 1
ATOM 2002 O O . ASP A 1 254 ? -12.700 -7.046 49.953 1.00 46.81 254 ASP A O 1
ATOM 2006 N N . ASN A 1 255 ? -13.607 -7.954 51.814 1.00 44.47 255 ASN A N 1
ATOM 2007 C CA . ASN A 1 255 ? -13.851 -6.793 52.647 1.00 44.47 255 ASN A CA 1
ATOM 2008 C C . ASN A 1 255 ? -12.595 -6.318 53.402 1.00 44.47 255 ASN A C 1
ATOM 2010 O O . ASN A 1 255 ? -11.803 -7.129 53.865 1.00 44.47 255 ASN A O 1
ATOM 2014 N N . ALA A 1 256 ? -12.596 -5.009 53.675 1.00 40.28 256 ALA A N 1
ATOM 2015 C CA . ALA A 1 256 ? -12.214 -4.337 54.927 1.00 40.28 256 ALA A CA 1
ATOM 2016 C C . ALA A 1 256 ? -10.735 -4.187 55.373 1.00 40.28 256 ALA A C 1
ATOM 2018 O O . ALA A 1 256 ? -9.983 -5.140 55.531 1.00 40.28 256 ALA A O 1
ATOM 2019 N N . GLY A 1 257 ? -10.424 -2.933 55.750 1.00 34.78 257 GLY A N 1
ATOM 2020 C CA . GLY A 1 257 ? -9.260 -2.464 56.525 1.00 34.78 257 GLY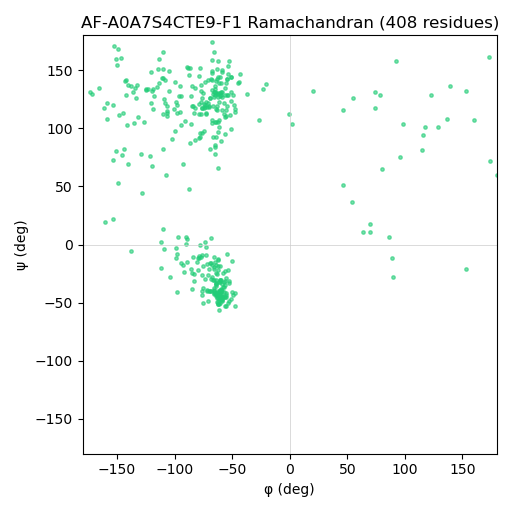 A CA 1
ATOM 2021 C C . GLY A 1 257 ? -8.392 -1.509 55.695 1.00 34.78 257 GLY A C 1
ATOM 2022 O O . GLY A 1 257 ? -7.705 -1.955 54.794 1.00 34.78 257 GLY A O 1
ATOM 2023 N N . GLY A 1 258 ? -8.416 -0.178 55.821 1.00 36.81 258 GLY A N 1
ATOM 2024 C CA . GLY A 1 258 ? -8.413 0.653 57.024 1.00 36.81 258 GLY A CA 1
ATOM 2025 C C . GLY A 1 258 ? -6.976 1.134 57.281 1.00 36.81 258 GLY A C 1
ATOM 2026 O O . GLY A 1 258 ? -6.170 0.342 57.750 1.00 36.81 258 GLY A O 1
ATOM 2027 N N . GLY A 1 259 ? -6.635 2.399 56.984 1.00 31.91 259 GLY A N 1
ATOM 2028 C CA . GLY A 1 259 ? -5.327 2.951 57.379 1.00 31.91 259 GLY A CA 1
ATOM 2029 C C . GLY A 1 259 ? -4.837 4.195 56.627 1.00 31.91 259 GLY A C 1
ATOM 2030 O O . GLY A 1 259 ? -4.420 4.118 55.482 1.00 31.91 259 GLY A O 1
ATOM 2031 N N . ALA A 1 260 ? -4.889 5.320 57.337 1.00 33.00 260 ALA A N 1
ATOM 2032 C CA . ALA A 1 260 ? -4.308 6.650 57.138 1.00 33.00 260 ALA A CA 1
ATOM 2033 C C . ALA A 1 260 ? -3.083 6.860 56.201 1.00 33.00 260 ALA A C 1
ATOM 2035 O O . ALA A 1 260 ? -2.064 6.184 56.295 1.00 33.00 260 ALA A O 1
ATOM 2036 N N . MET A 1 261 ? -3.162 7.951 55.423 1.00 37.75 261 MET A N 1
ATOM 2037 C CA . MET A 1 261 ? -2.052 8.840 55.002 1.00 37.75 261 MET A CA 1
ATOM 2038 C C . MET A 1 261 ? -1.428 9.527 56.240 1.00 37.75 261 MET A C 1
ATOM 2040 O O . MET A 1 261 ? -2.192 9.784 57.175 1.00 37.75 261 MET A O 1
ATOM 2044 N N . PRO A 1 262 ? -0.123 9.906 56.283 1.00 48.41 262 PRO A N 1
ATOM 2045 C CA . PRO A 1 262 ? 0.431 10.909 55.354 1.00 48.41 262 PRO A CA 1
ATOM 2046 C C . PRO A 1 262 ? 1.944 10.814 55.025 1.00 48.41 262 PRO A C 1
ATOM 2048 O O . PRO A 1 262 ? 2.714 10.153 55.712 1.00 48.41 262 PRO A O 1
ATOM 2051 N N . GLY A 1 263 ? 2.381 11.607 54.035 1.00 29.75 263 GLY A N 1
ATOM 2052 C CA . GLY A 1 263 ? 3.727 12.203 54.043 1.00 29.75 263 GLY A CA 1
ATOM 2053 C C . GLY A 1 263 ? 4.585 12.008 52.789 1.00 29.75 263 GLY A C 1
ATOM 2054 O O . GLY A 1 263 ? 5.262 11.000 52.639 1.00 29.75 263 GLY A O 1
ATOM 2055 N N . CYS A 1 264 ? 4.642 13.045 51.950 1.00 31.06 264 CYS A N 1
ATOM 2056 C CA . CYS A 1 264 ? 5.849 13.394 51.183 1.00 31.06 264 CYS A CA 1
ATOM 2057 C C . CYS A 1 264 ? 6.940 13.867 52.175 1.00 31.06 264 CYS A C 1
ATOM 2059 O O . CYS A 1 264 ? 6.561 14.473 53.183 1.00 31.06 264 CYS A O 1
ATOM 2061 N N . PRO A 1 265 ? 8.256 13.677 51.919 1.00 42.06 265 PRO A N 1
ATOM 2062 C CA . PRO A 1 265 ? 8.947 14.554 50.963 1.00 42.06 265 PRO A CA 1
ATOM 2063 C C . PRO A 1 265 ? 10.150 13.953 50.189 1.00 42.06 265 PRO A C 1
ATOM 2065 O O . PRO A 1 265 ? 10.772 12.976 50.581 1.00 42.06 265 PRO A O 1
ATOM 2068 N N . CYS A 1 266 ? 10.446 14.621 49.072 1.00 28.98 266 CYS A N 1
ATOM 2069 C CA . CYS A 1 266 ? 11.739 14.924 48.439 1.00 28.98 266 CYS A CA 1
ATOM 2070 C C . CYS A 1 266 ? 13.001 14.090 48.766 1.00 28.98 266 CYS A C 1
ATOM 2072 O O . CYS A 1 266 ? 13.468 14.088 49.900 1.00 28.98 266 CYS A O 1
ATOM 2074 N N . GLY A 1 267 ? 13.711 13.668 47.708 1.00 27.23 267 GLY A N 1
ATOM 2075 C CA . GLY A 1 267 ? 15.179 13.745 47.669 1.00 27.23 267 GLY A CA 1
ATOM 2076 C C . GLY A 1 267 ? 15.915 12.542 47.074 1.00 27.23 267 GLY A C 1
ATOM 2077 O O . GLY A 1 267 ? 15.650 11.406 47.440 1.00 27.23 267 GLY A O 1
ATOM 2078 N N . GLY A 1 268 ? 16.924 12.832 46.245 1.00 27.17 268 GLY A N 1
ATOM 2079 C CA . GLY A 1 268 ? 18.164 12.048 46.254 1.00 27.17 268 GLY A CA 1
ATOM 2080 C C . GLY A 1 268 ? 18.502 11.263 44.992 1.00 27.17 268 GLY A C 1
ATOM 2081 O O . GLY A 1 268 ? 18.135 10.108 44.842 1.00 27.17 268 GLY A O 1
ATOM 2082 N N . ILE A 1 269 ? 19.301 11.900 44.140 1.00 27.88 269 ILE A N 1
ATOM 2083 C CA . ILE A 1 269 ? 20.185 11.294 43.137 1.00 27.88 269 ILE A CA 1
ATOM 2084 C C . ILE A 1 269 ? 21.113 10.278 43.824 1.00 27.88 269 ILE A C 1
ATOM 2086 O O . ILE A 1 269 ? 21.608 10.597 44.904 1.00 27.88 269 ILE A O 1
ATOM 2090 N N . SER A 1 270 ? 21.418 9.137 43.191 1.00 29.25 270 SER A N 1
ATOM 2091 C CA . SER A 1 270 ? 22.781 8.562 43.130 1.00 29.25 270 SER A CA 1
ATOM 2092 C C . SER A 1 270 ? 22.858 7.343 42.212 1.00 29.25 270 SER A C 1
ATOM 2094 O O . SER A 1 270 ? 22.070 6.405 42.313 1.00 29.25 270 SER A O 1
ATOM 2096 N N . ASP A 1 271 ? 23.867 7.398 41.349 1.00 28.53 271 ASP A N 1
ATOM 2097 C CA . ASP A 1 271 ? 24.421 6.329 40.533 1.00 28.53 271 ASP A CA 1
ATOM 2098 C C . ASP A 1 271 ? 24.759 5.068 41.338 1.00 28.53 271 ASP A C 1
ATOM 2100 O O . ASP A 1 271 ? 25.303 5.141 42.441 1.00 28.53 271 ASP A O 1
ATOM 2104 N N . ALA A 1 272 ? 24.550 3.903 40.725 1.00 28.19 272 ALA A N 1
ATOM 2105 C CA . ALA A 1 272 ? 25.236 2.681 41.117 1.00 28.19 272 ALA A CA 1
ATOM 2106 C C . ALA A 1 272 ? 25.600 1.859 39.876 1.00 28.19 272 ALA A C 1
ATOM 2108 O O . ALA A 1 272 ? 24.781 1.184 39.255 1.00 28.19 272 ALA A O 1
ATOM 2109 N N . VAL A 1 273 ? 26.884 1.954 39.549 1.00 27.73 273 VAL A N 1
ATOM 2110 C CA . VAL A 1 273 ? 27.672 1.015 38.757 1.00 27.73 273 VAL A CA 1
ATOM 2111 C C . VAL A 1 273 ? 27.544 -0.393 39.348 1.00 27.73 273 VAL A C 1
ATOM 2113 O O . VAL A 1 273 ? 27.838 -0.585 40.525 1.00 27.73 273 VAL A O 1
ATOM 2116 N N . VAL A 1 274 ? 27.213 -1.390 38.524 1.00 27.03 274 VAL A N 1
ATOM 2117 C CA . VAL A 1 274 ? 27.576 -2.791 38.787 1.00 27.03 274 VAL A CA 1
ATOM 2118 C C . VAL A 1 274 ? 28.173 -3.388 37.518 1.00 27.03 274 VAL A C 1
ATOM 2120 O O . VAL A 1 274 ? 27.496 -3.616 36.519 1.00 27.03 274 VAL A O 1
ATOM 2123 N N . SER A 1 275 ? 29.479 -3.618 37.599 1.00 27.33 275 SER A N 1
ATOM 2124 C CA . SER A 1 275 ? 30.263 -4.455 36.700 1.00 27.33 275 SER A CA 1
ATOM 2125 C C . SER A 1 275 ? 30.264 -5.906 37.189 1.00 27.33 275 SER A C 1
ATOM 2127 O O . SER A 1 275 ? 30.278 -6.151 38.390 1.00 27.33 275 SER A O 1
ATOM 2129 N N . GLN A 1 276 ? 30.405 -6.812 36.215 1.00 26.67 276 GLN A N 1
ATOM 2130 C CA . GLN A 1 276 ? 30.889 -8.201 36.291 1.00 26.67 276 GLN A CA 1
ATOM 2131 C C . GLN A 1 276 ? 29.980 -9.282 36.902 1.00 26.67 276 GLN A C 1
ATOM 2133 O O . GLN A 1 276 ? 29.777 -9.353 38.105 1.00 26.67 276 GLN A O 1
ATOM 2138 N N . ALA A 1 277 ? 29.627 -10.263 36.063 1.00 26.56 277 ALA A N 1
ATOM 2139 C CA . ALA A 1 277 ? 30.224 -11.599 36.158 1.00 26.56 277 ALA A CA 1
ATOM 2140 C C . ALA A 1 277 ? 30.014 -12.373 34.845 1.00 26.56 277 ALA A C 1
ATOM 2142 O O . ALA A 1 277 ? 28.890 -12.643 34.429 1.00 26.56 277 ALA A O 1
ATOM 2143 N N . ALA A 1 278 ? 31.128 -12.717 34.201 1.00 28.31 278 ALA A N 1
ATOM 2144 C CA . ALA A 1 278 ? 31.204 -13.688 33.125 1.00 28.31 278 ALA A CA 1
ATOM 2145 C C . ALA A 1 278 ? 31.569 -15.059 33.717 1.00 28.31 278 ALA A C 1
ATOM 2147 O O . ALA A 1 278 ? 32.568 -15.183 34.419 1.00 28.31 278 ALA A O 1
ATOM 2148 N N . ALA A 1 279 ? 30.775 -16.072 33.391 1.00 30.55 279 ALA A N 1
ATOM 2149 C CA . ALA A 1 279 ? 31.105 -17.497 33.408 1.00 30.55 279 ALA A CA 1
ATOM 2150 C C . ALA A 1 279 ? 30.164 -18.110 32.353 1.00 30.55 279 ALA A C 1
ATOM 2152 O O . ALA A 1 279 ? 28.965 -17.875 32.410 1.00 30.55 279 ALA A O 1
ATOM 2153 N N . GLY A 1 280 ? 30.583 -18.760 31.271 1.00 29.50 280 GLY A N 1
ATOM 2154 C CA . GLY A 1 280 ? 31.724 -19.638 31.083 1.00 29.50 280 GLY A CA 1
ATOM 2155 C C . GLY A 1 280 ? 31.161 -21.025 30.775 1.00 29.50 280 GLY A C 1
ATOM 2156 O O . GLY A 1 280 ? 31.051 -21.815 31.698 1.00 29.50 280 GLY A O 1
ATOM 2157 N N . LEU A 1 281 ? 30.767 -21.297 29.520 1.00 32.94 281 LEU A N 1
ATOM 2158 C CA . LEU A 1 281 ? 30.431 -22.645 29.034 1.00 32.94 281 LEU A CA 1
ATOM 2159 C C . LEU A 1 281 ? 30.780 -22.814 27.537 1.00 32.94 281 LEU A C 1
ATOM 2161 O O . LEU A 1 281 ? 30.189 -22.184 26.667 1.00 32.94 281 LEU A O 1
ATOM 2165 N N . ASP A 1 282 ? 31.796 -23.655 27.329 1.00 33.62 282 ASP A N 1
ATOM 2166 C CA . ASP A 1 282 ? 32.020 -24.689 26.302 1.00 33.62 282 ASP A CA 1
ATOM 2167 C C . ASP A 1 282 ? 31.766 -24.422 24.790 1.00 33.62 282 ASP A C 1
ATOM 2169 O O . ASP A 1 282 ? 30.619 -24.289 24.356 1.00 33.62 282 ASP A O 1
ATOM 2173 N N . PRO A 1 283 ? 32.807 -24.460 23.925 1.00 36.38 283 PRO A N 1
ATOM 2174 C CA . PRO A 1 283 ? 32.667 -24.449 22.472 1.00 36.38 283 PRO A CA 1
ATOM 2175 C C . PRO A 1 283 ? 32.803 -25.875 21.914 1.00 36.38 283 PRO A C 1
ATOM 2177 O O . PRO A 1 283 ? 33.917 -26.355 21.705 1.00 36.38 283 PRO A O 1
ATOM 2180 N N . GLY A 1 284 ? 31.695 -26.574 21.645 1.00 41.09 284 GLY A N 1
ATOM 2181 C CA . GLY A 1 284 ? 31.841 -28.004 21.351 1.00 41.09 284 GLY A CA 1
ATOM 2182 C C . GLY A 1 284 ? 30.743 -28.765 20.625 1.00 41.09 284 GLY A C 1
ATOM 2183 O O . GLY A 1 284 ? 30.781 -29.983 20.703 1.00 41.09 284 GLY A O 1
ATOM 2184 N N . VAL A 1 285 ? 29.795 -28.151 19.903 1.00 36.44 285 VAL A N 1
ATOM 2185 C CA . VAL A 1 285 ? 28.881 -28.925 19.031 1.00 36.44 285 VAL A CA 1
ATOM 2186 C C . VAL A 1 285 ? 28.549 -28.145 17.757 1.00 36.44 285 VAL A C 1
ATOM 2188 O O . VAL A 1 285 ? 27.888 -27.111 17.796 1.00 36.44 285 VAL A O 1
ATOM 2191 N N . LYS A 1 286 ? 29.005 -28.650 16.605 1.00 38.56 286 LYS A N 1
ATOM 2192 C CA . LYS A 1 286 ? 28.560 -28.196 15.278 1.00 38.56 286 LYS A CA 1
ATOM 2193 C C . LYS A 1 286 ? 27.201 -28.841 14.974 1.00 38.56 286 LYS A C 1
ATOM 2195 O O . LYS A 1 286 ? 27.152 -30.070 14.921 1.00 38.56 286 LYS A O 1
ATOM 2200 N N . PRO A 1 287 ? 26.117 -28.087 14.729 1.00 36.72 287 PRO A N 1
ATOM 2201 C CA . PRO A 1 287 ? 24.908 -28.680 14.183 1.00 36.72 287 PRO A CA 1
ATOM 2202 C C . PRO A 1 287 ? 25.096 -28.948 12.685 1.00 36.72 287 PRO A C 1
ATOM 2204 O O . PRO A 1 287 ? 25.471 -28.062 11.913 1.00 36.72 287 PRO A O 1
ATOM 2207 N N . ASN A 1 288 ? 24.850 -30.198 12.295 1.00 35.06 288 ASN A N 1
ATOM 2208 C CA . ASN A 1 288 ? 24.791 -30.636 10.907 1.00 35.06 288 ASN A CA 1
ATOM 2209 C C . ASN A 1 288 ? 23.706 -29.855 10.153 1.00 35.06 288 ASN A C 1
ATOM 2211 O O . ASN A 1 288 ? 22.571 -29.744 10.616 1.00 35.06 288 ASN A O 1
ATOM 2215 N N . ALA A 1 289 ? 24.071 -29.330 8.985 1.00 34.12 289 ALA A N 1
ATOM 2216 C CA . ALA A 1 289 ? 23.131 -28.744 8.043 1.00 34.12 289 ALA A CA 1
ATOM 2217 C C . ALA A 1 289 ? 22.182 -29.838 7.512 1.00 34.12 289 ALA A C 1
ATOM 2219 O O . ALA A 1 289 ? 22.673 -30.888 7.085 1.00 34.12 289 ALA A O 1
ATOM 2220 N N . PRO A 1 290 ? 20.856 -29.626 7.508 1.00 35.78 290 PRO A N 1
ATOM 2221 C CA . PRO A 1 290 ? 19.957 -30.496 6.771 1.00 35.78 290 PRO A CA 1
ATOM 2222 C C . PRO A 1 290 ? 20.189 -30.281 5.273 1.00 35.78 290 PRO A C 1
ATOM 2224 O O . PRO A 1 290 ? 20.193 -29.156 4.774 1.00 35.78 290 PRO A O 1
ATOM 2227 N N . THR A 1 291 ? 20.451 -31.379 4.578 1.00 36.75 291 THR A N 1
ATOM 2228 C CA . THR A 1 291 ? 20.550 -31.459 3.126 1.00 36.75 291 THR A CA 1
ATOM 2229 C C . THR A 1 291 ? 19.152 -31.340 2.526 1.00 36.75 291 THR A C 1
ATOM 2231 O O . THR A 1 291 ? 18.259 -32.118 2.853 1.00 36.75 291 THR A O 1
ATOM 2234 N N . ASP A 1 292 ? 18.974 -30.349 1.652 1.00 38.75 292 ASP A N 1
ATOM 2235 C CA . ASP A 1 292 ? 17.792 -30.192 0.809 1.00 38.75 292 ASP A CA 1
ATOM 2236 C C . ASP A 1 292 ? 17.693 -31.375 -0.162 1.00 38.75 292 ASP A C 1
ATOM 2238 O O . ASP A 1 292 ? 18.423 -31.459 -1.153 1.00 38.75 292 ASP A O 1
ATOM 2242 N N . ALA A 1 293 ? 16.769 -32.288 0.117 1.00 37.75 293 ALA A N 1
ATOM 2243 C CA . ALA A 1 293 ? 16.252 -33.241 -0.848 1.00 37.75 293 ALA A CA 1
ATOM 2244 C C . ALA A 1 293 ? 14.732 -33.348 -0.660 1.00 37.75 293 ALA A C 1
ATOM 2246 O O . ALA A 1 293 ? 14.239 -33.428 0.462 1.00 37.75 293 ALA A O 1
ATOM 2247 N N . ASP A 1 294 ? 14.022 -33.356 -1.787 1.00 36.88 294 ASP A N 1
ATOM 2248 C CA . ASP A 1 294 ? 12.592 -33.646 -1.938 1.00 36.88 294 ASP A CA 1
ATOM 2249 C C . ASP A 1 294 ? 11.577 -32.534 -1.621 1.00 36.88 294 ASP A C 1
ATOM 2251 O O . ASP A 1 294 ? 10.663 -32.695 -0.814 1.00 36.88 294 ASP A O 1
ATOM 2255 N N . TYR A 1 295 ? 11.607 -31.458 -2.416 1.00 30.78 295 TYR A N 1
ATOM 2256 C CA . TYR A 1 295 ? 10.380 -30.718 -2.740 1.00 30.78 295 TYR A CA 1
ATOM 2257 C C . TYR A 1 295 ? 9.906 -31.098 -4.152 1.00 30.78 295 TYR A C 1
ATOM 2259 O O . TYR A 1 295 ? 10.322 -30.524 -5.159 1.00 30.78 295 TYR A O 1
ATOM 2267 N N . LYS A 1 296 ? 9.050 -32.124 -4.243 1.00 30.81 296 LYS A N 1
ATOM 2268 C CA . LYS A 1 296 ? 8.387 -32.522 -5.495 1.00 30.81 296 LYS A CA 1
ATOM 2269 C C . LYS A 1 296 ? 7.259 -31.541 -5.816 1.00 30.81 296 LYS A C 1
ATOM 2271 O O . LYS A 1 296 ? 6.276 -31.455 -5.085 1.00 30.81 296 LYS A O 1
ATOM 2276 N N . HIS A 1 297 ? 7.375 -30.843 -6.943 1.00 33.50 297 HIS A N 1
ATOM 2277 C CA . HIS A 1 297 ? 6.273 -30.091 -7.542 1.00 33.50 297 HIS A CA 1
ATOM 2278 C C . HIS A 1 297 ? 5.105 -31.030 -7.902 1.00 33.50 297 HIS A C 1
ATOM 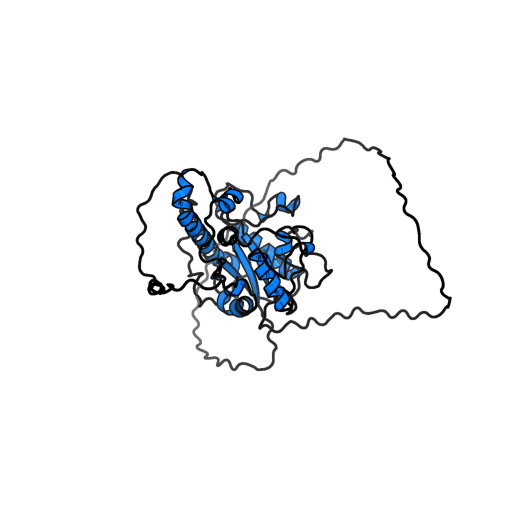2280 O O . HIS A 1 297 ? 5.326 -32.001 -8.631 1.00 33.50 297 HIS A O 1
ATOM 2286 N N . PRO A 1 298 ? 3.856 -30.754 -7.482 1.00 33.31 298 PRO A N 1
ATOM 2287 C CA . PRO A 1 298 ? 2.704 -31.418 -8.070 1.00 33.31 298 PRO A CA 1
ATOM 2288 C C . PRO A 1 298 ? 2.442 -30.856 -9.475 1.00 33.31 298 PRO A C 1
ATOM 2290 O O . PRO A 1 298 ? 2.177 -29.667 -9.659 1.00 33.31 298 PRO A O 1
ATOM 2293 N N . SER A 1 299 ? 2.536 -31.742 -10.466 1.00 30.59 299 SER A N 1
ATOM 2294 C CA . SER A 1 299 ? 2.108 -31.515 -11.848 1.00 30.59 299 SER A CA 1
ATOM 2295 C C . SER A 1 299 ? 0.583 -31.317 -11.903 1.00 30.59 299 SER A C 1
ATOM 2297 O O . SER A 1 299 ? -0.137 -32.074 -11.245 1.00 30.59 299 SER A O 1
ATOM 2299 N N . PRO A 1 300 ? 0.046 -30.339 -12.656 1.00 37.94 300 PRO A N 1
ATOM 2300 C CA . PRO A 1 300 ? -1.394 -30.154 -12.756 1.00 37.94 300 PRO A CA 1
ATOM 2301 C C . PRO A 1 300 ? -1.997 -31.201 -13.701 1.00 37.94 300 PRO A C 1
ATOM 2303 O O . PRO A 1 300 ? -1.766 -31.183 -14.910 1.00 37.94 300 PRO A O 1
ATOM 2306 N N . ALA A 1 301 ? -2.794 -32.109 -13.137 1.00 31.55 301 ALA A N 1
ATOM 2307 C CA . ALA A 1 301 ? -3.654 -33.001 -13.901 1.00 31.55 301 ALA A CA 1
ATOM 2308 C C . ALA A 1 301 ? -4.689 -32.186 -14.693 1.00 31.55 301 ALA A C 1
ATOM 2310 O O . ALA A 1 301 ? -5.365 -31.306 -14.155 1.00 31.55 301 ALA A O 1
ATOM 2311 N N . ALA A 1 302 ? -4.796 -32.491 -15.985 1.00 34.66 302 ALA A N 1
ATOM 2312 C CA . ALA A 1 302 ? -5.788 -31.935 -16.887 1.00 34.66 302 ALA A CA 1
ATOM 2313 C C . ALA A 1 302 ? -7.201 -32.350 -16.445 1.00 34.66 302 ALA A C 1
ATOM 2315 O O . ALA A 1 302 ? -7.539 -33.531 -16.466 1.00 34.66 302 ALA A O 1
ATOM 2316 N N . ALA A 1 303 ? -8.027 -31.375 -16.071 1.00 32.44 303 ALA A N 1
ATOM 2317 C CA . ALA A 1 303 ? -9.460 -31.565 -15.899 1.00 32.44 303 ALA A CA 1
ATOM 2318 C C . ALA A 1 303 ? -10.168 -31.178 -17.205 1.00 32.44 303 ALA A C 1
ATOM 2320 O O . ALA A 1 303 ? -10.325 -30.001 -17.529 1.00 32.44 303 ALA A O 1
ATOM 2321 N N . THR A 1 304 ? -10.578 -32.184 -17.971 1.00 36.69 304 THR A N 1
ATOM 2322 C CA . THR A 1 304 ? -11.551 -32.052 -19.055 1.00 36.69 304 THR A CA 1
ATOM 2323 C C . THR A 1 304 ? -12.940 -31.854 -18.447 1.00 36.69 304 THR A C 1
ATOM 2325 O O . THR A 1 304 ? -13.492 -32.753 -17.822 1.00 36.69 304 THR A O 1
ATOM 2328 N N . SER A 1 305 ? -13.506 -30.660 -18.621 1.00 34.81 305 SER A N 1
ATOM 2329 C CA . SER A 1 305 ? -14.888 -30.339 -18.252 1.00 34.81 305 SER A CA 1
ATOM 2330 C C . SER A 1 305 ? -15.772 -30.438 -19.494 1.00 34.81 305 SER A C 1
ATOM 2332 O O . SER A 1 305 ? -15.609 -29.672 -20.445 1.00 34.81 305 SER A O 1
ATOM 2334 N N . SER A 1 306 ? -16.680 -31.418 -19.501 1.00 31.28 306 SER A N 1
ATOM 2335 C CA . SER A 1 306 ? -17.741 -31.547 -20.497 1.00 31.28 306 SER A CA 1
ATOM 2336 C C . SER A 1 306 ? -18.862 -30.554 -20.193 1.00 31.28 306 SER A C 1
ATOM 2338 O O . SER A 1 306 ? -19.462 -30.591 -19.119 1.00 31.28 306 SER A O 1
ATOM 2340 N N . VAL A 1 307 ? -19.163 -29.696 -21.162 1.00 33.53 307 VAL A N 1
ATOM 2341 C CA . VAL A 1 307 ? -20.271 -28.740 -21.119 1.00 33.53 307 VAL A CA 1
ATOM 2342 C C . VAL A 1 307 ? -21.592 -29.482 -21.332 1.00 33.53 307 VAL A C 1
ATOM 2344 O O . VAL A 1 307 ? -21.816 -30.045 -22.400 1.00 33.53 307 VAL A O 1
ATOM 2347 N N . VAL A 1 308 ? -22.481 -29.446 -20.337 1.00 35.66 308 VAL A N 1
ATOM 2348 C CA . VAL A 1 308 ? -23.915 -29.717 -20.510 1.00 35.66 308 VAL A CA 1
ATOM 2349 C C . VAL A 1 308 ? -24.642 -28.383 -20.400 1.00 35.66 308 VAL A C 1
ATOM 2351 O O . VAL A 1 308 ? -24.640 -27.738 -19.353 1.00 35.66 308 VAL A O 1
ATOM 2354 N N . SER A 1 309 ? -25.218 -27.947 -21.516 1.00 35.78 309 SER A N 1
ATOM 2355 C CA . SER A 1 309 ? -26.037 -26.745 -21.619 1.00 35.78 309 SER A CA 1
ATOM 2356 C C . SER A 1 309 ? -27.428 -27.002 -21.037 1.00 35.78 309 SER A C 1
ATOM 2358 O O . SER A 1 309 ? -28.180 -27.816 -21.564 1.00 35.78 309 SER A O 1
ATOM 2360 N N . GLY A 1 310 ? -27.781 -26.276 -19.977 1.00 32.72 310 GLY A N 1
ATOM 2361 C CA . GLY A 1 310 ? -29.145 -26.162 -19.466 1.00 32.72 310 GLY A CA 1
ATOM 2362 C C . GLY A 1 310 ? -29.507 -24.686 -19.357 1.00 32.72 310 GLY A C 1
ATOM 2363 O O . GLY A 1 310 ? -28.990 -23.984 -18.495 1.00 32.72 310 GLY A O 1
ATOM 2364 N N . ALA A 1 311 ? -30.342 -24.206 -20.276 1.00 40.28 311 ALA A N 1
ATOM 2365 C CA . ALA A 1 311 ? -30.866 -22.850 -20.270 1.00 40.28 311 ALA A CA 1
ATOM 2366 C C . ALA A 1 311 ? -32.108 -22.780 -19.372 1.00 40.28 311 ALA A C 1
ATOM 2368 O O . ALA A 1 311 ? -33.116 -23.419 -19.666 1.00 40.28 311 ALA A O 1
ATOM 2369 N N . THR A 1 312 ? -32.059 -21.961 -18.323 1.00 36.88 312 THR A N 1
ATOM 2370 C CA . THR A 1 312 ? -33.254 -21.473 -17.624 1.00 36.88 312 THR A CA 1
ATOM 2371 C C . THR A 1 312 ? -33.097 -19.982 -17.369 1.00 36.88 312 THR A C 1
ATOM 2373 O O . THR A 1 312 ? -32.326 -19.549 -16.517 1.00 36.88 312 THR A O 1
ATOM 2376 N N . SER A 1 313 ? -33.821 -19.195 -18.158 1.00 39.50 313 SER A N 1
ATOM 2377 C CA . SER A 1 313 ? -34.025 -17.764 -17.978 1.00 39.50 313 SER A CA 1
ATOM 2378 C C . SER A 1 313 ? -35.006 -17.531 -16.825 1.00 39.50 313 SER A C 1
ATOM 2380 O O . SER A 1 313 ? -36.218 -17.618 -17.020 1.00 39.50 313 SER A O 1
ATOM 2382 N N . GLY A 1 314 ? -34.482 -17.255 -15.633 1.00 35.66 314 GLY A N 1
ATOM 2383 C CA . GLY A 1 314 ? -35.232 -16.691 -14.513 1.00 35.66 314 GLY A CA 1
ATOM 2384 C C . GLY A 1 314 ? -34.826 -15.234 -14.331 1.00 35.66 314 GLY A C 1
ATOM 2385 O O . GLY A 1 314 ? -33.689 -14.951 -13.971 1.00 35.66 314 GLY A O 1
ATOM 2386 N N . VAL A 1 315 ? -35.733 -14.309 -14.637 1.00 44.88 315 VAL A N 1
ATOM 2387 C CA . VAL A 1 315 ? -35.585 -12.888 -14.303 1.00 44.88 315 VAL A CA 1
ATOM 2388 C C . VAL A 1 315 ? -35.935 -12.754 -12.822 1.00 44.88 315 VAL A C 1
ATOM 2390 O O . VAL A 1 315 ? -37.106 -12.632 -12.473 1.00 44.88 315 VAL A O 1
ATOM 2393 N N . GLU A 1 316 ? -34.934 -12.842 -11.948 1.00 36.22 316 GLU A N 1
ATOM 2394 C CA . GLU A 1 316 ? -35.090 -12.487 -10.537 1.00 36.22 316 GLU A CA 1
ATOM 2395 C C . GLU A 1 316 ? -35.030 -10.964 -10.404 1.00 36.22 316 GLU A C 1
ATOM 2397 O O . GLU A 1 316 ? -34.023 -10.310 -10.676 1.00 36.22 316 GLU A O 1
ATOM 2402 N N . SER A 1 317 ? -36.171 -10.383 -10.039 1.00 44.50 317 SER A N 1
ATOM 2403 C CA . SER A 1 317 ? -36.272 -8.994 -9.626 1.00 44.50 317 SER A CA 1
ATOM 2404 C C . SER A 1 317 ? -35.730 -8.867 -8.203 1.00 44.50 317 SER A C 1
ATOM 2406 O O . SER A 1 317 ? -36.455 -9.095 -7.229 1.00 44.50 317 SER A O 1
ATOM 2408 N N . ASP A 1 318 ? -34.458 -8.496 -8.089 1.00 38.78 318 ASP A N 1
ATOM 2409 C CA . ASP A 1 318 ? -33.820 -8.157 -6.819 1.00 38.78 318 ASP A CA 1
ATOM 2410 C C . ASP A 1 318 ? -34.505 -6.938 -6.195 1.00 38.78 318 ASP A C 1
ATOM 2412 O O . ASP A 1 318 ? -34.237 -5.779 -6.523 1.00 38.78 318 ASP A O 1
ATOM 2416 N N . THR A 1 319 ? -35.424 -7.211 -5.274 1.00 41.81 319 THR A N 1
ATOM 2417 C CA . THR A 1 319 ? -35.985 -6.193 -4.390 1.00 41.81 319 THR A CA 1
ATOM 2418 C C . THR A 1 319 ? -35.012 -6.057 -3.216 1.00 41.81 319 THR A C 1
ATOM 2420 O O . THR A 1 319 ? -34.778 -7.050 -2.524 1.00 41.81 319 THR A O 1
ATOM 2423 N N . PRO A 1 320 ? -34.403 -4.884 -2.969 1.00 43.62 320 PRO A N 1
ATOM 2424 C CA . PRO A 1 320 ? -33.427 -4.734 -1.899 1.00 43.62 320 PRO A CA 1
ATOM 2425 C C . PRO A 1 320 ? -34.129 -4.890 -0.548 1.00 43.62 320 PRO A C 1
ATOM 2427 O O . PRO A 1 320 ? -34.848 -3.999 -0.095 1.00 43.62 320 PRO A O 1
ATOM 2430 N N . SER A 1 321 ? -33.931 -6.045 0.088 1.00 44.84 321 SER A N 1
ATOM 2431 C CA . SER A 1 321 ? -34.421 -6.325 1.434 1.00 44.84 321 SER A CA 1
ATOM 2432 C C . SER A 1 321 ? -33.779 -5.347 2.419 1.00 44.84 321 SER A C 1
ATOM 2434 O O . SER A 1 321 ? -32.597 -5.447 2.754 1.00 44.84 321 SER A O 1
ATOM 2436 N N . ALA A 1 322 ? -34.565 -4.376 2.873 1.00 49.56 322 ALA A N 1
ATOM 2437 C CA . ALA A 1 322 ? -34.186 -3.434 3.911 1.00 49.56 322 ALA A CA 1
ATOM 2438 C C . ALA A 1 322 ? -34.018 -4.176 5.248 1.00 49.56 322 ALA A C 1
ATOM 2440 O O . ALA A 1 322 ? -34.976 -4.751 5.754 1.00 49.56 322 ALA A O 1
ATOM 2441 N N . GLY A 1 323 ? -32.821 -4.155 5.843 1.00 45.22 323 GLY A N 1
ATOM 2442 C CA . GLY A 1 323 ? -32.694 -4.442 7.279 1.00 45.22 323 GLY A CA 1
ATOM 2443 C C . GLY A 1 323 ? -31.368 -5.010 7.773 1.00 45.22 323 GLY A C 1
ATOM 2444 O O . GLY A 1 323 ? -31.060 -4.858 8.950 1.00 45.22 323 GLY A O 1
ATOM 2445 N N . GLY A 1 324 ? -30.546 -5.616 6.917 1.00 48.38 324 GLY A N 1
ATOM 2446 C CA . GLY A 1 324 ? -29.200 -6.021 7.320 1.00 48.38 324 GLY A CA 1
ATOM 2447 C C . GLY A 1 324 ? -28.257 -4.832 7.215 1.00 48.38 324 GLY A C 1
ATOM 2448 O O . GLY A 1 324 ? -28.048 -4.330 6.113 1.00 48.38 324 GLY A O 1
ATOM 2449 N N . SER A 1 325 ? -27.663 -4.375 8.320 1.00 52.41 325 SER A N 1
ATOM 2450 C CA . SER A 1 325 ? -26.491 -3.493 8.282 1.00 52.41 325 SER A CA 1
ATOM 2451 C C . SER A 1 325 ? -25.326 -4.268 7.653 1.00 52.41 325 SER A C 1
ATOM 2453 O O . SER A 1 325 ? -24.485 -4.826 8.359 1.00 52.41 325 SER A O 1
ATOM 2455 N N . GLY A 1 326 ? -25.352 -4.392 6.325 1.00 55.88 326 GLY A N 1
ATOM 2456 C CA . GLY A 1 326 ? -24.429 -5.187 5.533 1.00 55.88 326 GLY A CA 1
ATOM 2457 C C . GLY A 1 326 ? -23.026 -4.653 5.727 1.00 55.88 326 GLY A C 1
ATOM 2458 O O . GLY A 1 326 ? -22.672 -3.608 5.179 1.00 55.88 326 GLY A O 1
ATOM 2459 N N . GLN A 1 327 ? -22.251 -5.342 6.564 1.00 59.16 327 GLN A N 1
ATOM 2460 C CA . GLN A 1 327 ? -20.829 -5.077 6.719 1.00 59.16 327 GLN A CA 1
ATOM 2461 C C . GLN A 1 327 ? -20.192 -5.069 5.335 1.00 59.16 327 GLN A C 1
ATOM 2463 O O . GLN A 1 327 ? -20.591 -5.836 4.456 1.00 59.16 327 GLN A O 1
ATOM 2468 N N . SER A 1 328 ? -19.198 -4.199 5.135 1.00 71.25 328 SER A N 1
ATOM 2469 C CA . SER A 1 328 ? -18.343 -4.368 3.965 1.00 71.25 328 SER A CA 1
ATOM 2470 C C . SER A 1 328 ? -17.788 -5.777 4.005 1.00 71.25 328 SER A C 1
ATOM 2472 O O . SER A 1 328 ? -17.057 -6.124 4.931 1.00 71.25 328 SER A O 1
ATOM 2474 N N . GLU A 1 329 ? -18.094 -6.564 2.988 1.00 89.62 329 GLU A N 1
ATOM 2475 C CA . GLU A 1 329 ? -17.425 -7.841 2.780 1.00 89.62 329 GLU A CA 1
ATOM 2476 C C . GLU A 1 329 ? -15.998 -7.645 2.268 1.00 89.62 329 GLU A C 1
ATOM 2478 O O . GLU A 1 329 ? -15.345 -8.632 1.961 1.00 89.62 329 GLU A O 1
ATOM 2483 N N . SER A 1 330 ? -15.530 -6.401 2.113 1.00 95.62 330 SER A N 1
ATOM 2484 C CA . SER A 1 330 ? -14.249 -6.094 1.490 1.00 95.62 330 SER A CA 1
ATOM 2485 C C . SER A 1 330 ? -13.260 -5.462 2.468 1.00 95.62 330 SER A C 1
ATOM 2487 O O . SER A 1 330 ? -13.579 -4.485 3.155 1.00 95.62 330 SER A O 1
ATOM 2489 N N . CYS A 1 331 ? -12.014 -5.934 2.423 1.00 96.94 331 CYS A N 1
ATOM 2490 C CA . CYS A 1 331 ? -10.829 -5.179 2.821 1.00 96.94 331 CYS A CA 1
ATOM 2491 C C . CYS A 1 331 ? -9.978 -4.839 1.586 1.00 96.94 331 CYS A C 1
ATOM 2493 O O . CYS A 1 331 ? -10.188 -5.366 0.492 1.00 96.94 331 CYS A O 1
ATOM 2495 N N . PHE A 1 332 ? -9.038 -3.909 1.738 1.00 97.50 332 PHE A N 1
ATOM 2496 C CA . PHE A 1 332 ? -8.226 -3.413 0.631 1.00 97.50 332 PHE A CA 1
ATOM 2497 C C . PHE A 1 332 ? -6.752 -3.381 1.001 1.00 97.50 332 PHE A C 1
ATOM 2499 O O . PHE A 1 332 ? -6.379 -2.922 2.082 1.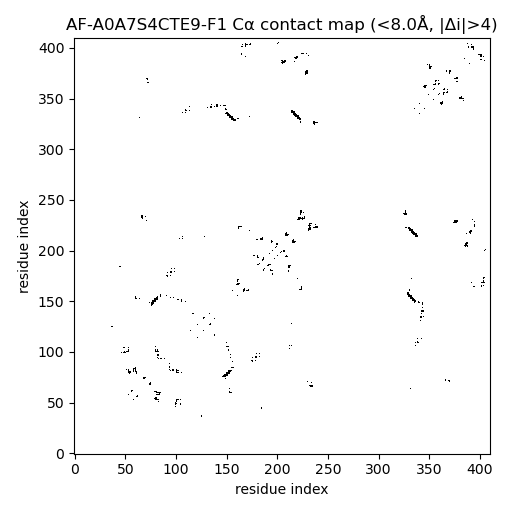00 97.50 332 PHE A O 1
ATOM 2506 N N . LEU A 1 333 ? -5.910 -3.808 0.067 1.00 97.69 333 LEU 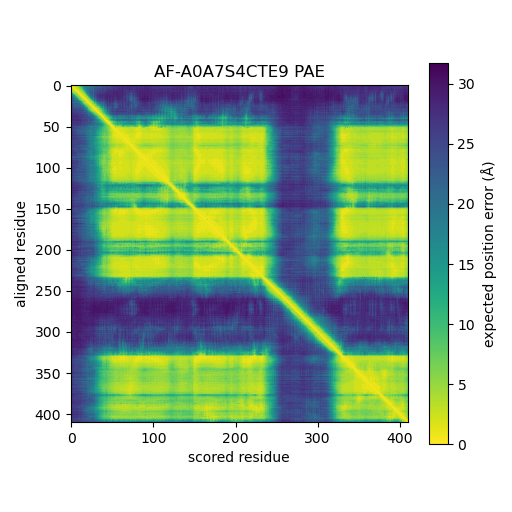A N 1
ATOM 2507 C CA . LEU A 1 333 ? -4.464 -3.643 0.131 1.00 97.69 333 LEU A CA 1
ATOM 2508 C C . LEU A 1 333 ? -4.044 -2.620 -0.915 1.00 97.69 333 LEU A C 1
ATOM 2510 O O . LEU A 1 333 ? -4.364 -2.750 -2.094 1.00 97.69 333 LEU A O 1
ATOM 2514 N N . VAL A 1 334 ? -3.336 -1.590 -0.470 1.00 97.25 334 VAL A N 1
ATOM 2515 C CA . VAL A 1 334 ? -2.833 -0.518 -1.322 1.00 97.25 334 VAL A CA 1
ATOM 2516 C C . VAL A 1 334 ? -1.327 -0.670 -1.452 1.00 97.25 334 VAL A C 1
ATOM 2518 O O . VAL A 1 334 ? -0.613 -0.647 -0.450 1.00 97.25 334 VAL A O 1
ATOM 2521 N N . PHE A 1 335 ? -0.864 -0.804 -2.689 1.00 97.00 335 PHE A N 1
ATOM 2522 C CA . PHE A 1 335 ? 0.541 -0.897 -3.059 1.00 97.00 335 PHE A CA 1
ATOM 2523 C C . PHE A 1 335 ? 0.961 0.411 -3.711 1.00 97.00 335 PHE A C 1
ATOM 2525 O O . PHE A 1 335 ? 0.406 0.806 -4.736 1.00 97.00 335 PHE A O 1
ATOM 2532 N N . GLN A 1 336 ? 1.930 1.093 -3.121 1.00 95.00 336 GLN A N 1
ATOM 2533 C CA . GLN A 1 336 ? 2.432 2.363 -3.628 1.00 95.00 336 GLN A CA 1
ATOM 2534 C C . GLN A 1 336 ? 3.911 2.218 -3.979 1.00 95.00 336 GLN A C 1
ATOM 2536 O O . GLN A 1 336 ? 4.707 1.965 -3.072 1.00 95.00 336 GLN A O 1
ATOM 2541 N N . PRO A 1 337 ? 4.289 2.371 -5.260 1.00 94.12 337 PRO A N 1
ATOM 2542 C CA . PRO A 1 337 ? 5.685 2.390 -5.669 1.00 94.12 337 PRO A CA 1
ATOM 2543 C C . PRO A 1 337 ? 6.451 3.471 -4.927 1.00 94.12 337 PRO A C 1
ATOM 2545 O O . PRO A 1 337 ? 6.027 4.630 -4.880 1.00 94.12 337 PRO A O 1
ATOM 2548 N N . GLU A 1 338 ? 7.578 3.104 -4.333 1.00 89.88 338 GLU A N 1
ATOM 2549 C CA . GLU A 1 338 ? 8.365 4.047 -3.556 1.00 89.88 338 GLU A CA 1
ATOM 2550 C C . GLU A 1 338 ? 8.920 5.172 -4.432 1.00 89.88 338 GLU A C 1
ATOM 2552 O O . GLU A 1 338 ? 8.946 6.335 -4.031 1.00 89.88 338 GLU A O 1
ATOM 2557 N N . SER A 1 339 ? 9.254 4.857 -5.678 1.00 87.25 339 SER A N 1
ATOM 2558 C CA . SER A 1 339 ? 9.618 5.854 -6.679 1.00 87.25 339 SER A CA 1
ATOM 2559 C C . SER A 1 339 ? 8.551 6.923 -6.904 1.00 87.25 339 SER A C 1
ATOM 2561 O O . SER A 1 339 ? 8.899 8.079 -7.134 1.00 87.25 339 SER A O 1
ATOM 2563 N N . SER A 1 340 ? 7.265 6.591 -6.746 1.00 86.88 340 SER A N 1
ATOM 2564 C CA . SER A 1 340 ? 6.188 7.583 -6.774 1.00 86.88 340 SER A CA 1
ATOM 2565 C C . SER A 1 340 ? 6.290 8.540 -5.577 1.00 86.88 340 SER A C 1
ATOM 2567 O O . SER A 1 340 ? 6.156 9.750 -5.741 1.00 86.88 340 SER A O 1
ATOM 2569 N N . PHE A 1 341 ? 6.631 8.058 -4.375 1.00 85.69 341 PHE A N 1
ATOM 2570 C CA . PHE A 1 341 ? 6.871 8.942 -3.222 1.00 85.69 341 PHE A CA 1
ATOM 2571 C C . PHE A 1 341 ? 8.070 9.864 -3.419 1.00 85.69 341 PHE A C 1
ATOM 2573 O O . PHE A 1 341 ? 7.994 11.043 -3.065 1.00 85.69 341 PHE A O 1
ATOM 2580 N N . LEU A 1 342 ? 9.166 9.323 -3.959 1.00 83.12 342 LEU A N 1
ATOM 2581 C CA . LEU A 1 342 ? 10.379 10.089 -4.240 1.00 83.12 342 LEU A CA 1
ATOM 2582 C C . LEU A 1 342 ? 10.101 11.174 -5.282 1.00 83.12 342 LEU A C 1
ATOM 2584 O O . LEU A 1 342 ? 10.486 12.324 -5.090 1.00 83.12 342 LEU A O 1
ATOM 2588 N N . TRP A 1 343 ? 9.355 10.826 -6.331 1.00 79.50 343 TRP A N 1
ATOM 2589 C CA . TRP A 1 343 ? 8.927 11.748 -7.377 1.00 79.50 343 TRP A CA 1
ATOM 2590 C C . TRP A 1 343 ? 8.136 12.946 -6.830 1.00 79.50 343 TRP A C 1
ATOM 2592 O O . TRP A 1 343 ? 8.334 14.085 -7.257 1.00 79.50 343 TRP A O 1
ATOM 2602 N N . TYR A 1 344 ? 7.258 12.704 -5.856 1.00 78.00 344 TYR A N 1
ATOM 2603 C CA . TYR A 1 344 ? 6.419 13.743 -5.260 1.00 78.00 344 TYR A CA 1
ATOM 2604 C C . TYR A 1 344 ? 7.042 14.463 -4.055 1.00 78.00 344 TYR A C 1
ATOM 2606 O O . TYR A 1 344 ? 6.365 15.302 -3.461 1.00 78.00 344 TYR A O 1
ATOM 2614 N N . ASP A 1 345 ? 8.304 14.177 -3.710 1.00 81.44 345 ASP A N 1
ATOM 2615 C CA . ASP A 1 345 ? 9.042 14.796 -2.596 1.00 81.44 345 ASP A CA 1
ATOM 2616 C C . ASP A 1 345 ? 8.202 14.850 -1.309 1.00 81.44 345 ASP A C 1
ATOM 2618 O O . ASP A 1 345 ? 8.010 15.895 -0.680 1.00 81.44 345 ASP A O 1
ATOM 2622 N N . ILE A 1 346 ? 7.632 13.700 -0.925 1.00 81.56 346 ILE A N 1
ATOM 2623 C CA . ILE A 1 346 ? 6.760 13.621 0.257 1.00 81.56 346 ILE A CA 1
ATOM 2624 C C . ILE A 1 346 ? 7.527 13.995 1.538 1.00 81.56 346 ILE A C 1
ATOM 2626 O O . ILE A 1 346 ? 6.914 14.405 2.522 1.00 81.56 346 ILE A O 1
ATOM 2630 N N . GLY A 1 347 ? 8.858 13.958 1.504 1.00 82.75 347 GLY A N 1
ATOM 2631 C CA . GLY A 1 347 ? 9.743 14.288 2.611 1.00 82.75 347 GLY A CA 1
ATOM 2632 C C . GLY A 1 347 ? 10.100 13.059 3.437 1.00 82.75 347 GLY A C 1
ATOM 2633 O O . GLY A 1 347 ? 9.388 12.044 3.427 1.00 82.75 347 GLY A O 1
ATOM 2634 N N . ASP A 1 348 ? 11.216 13.167 4.152 1.00 85.19 348 ASP A N 1
ATOM 2635 C CA . ASP A 1 348 ? 11.717 12.124 5.038 1.00 85.19 348 ASP A CA 1
ATOM 2636 C C . ASP A 1 348 ? 10.797 11.879 6.231 1.00 85.19 348 ASP A C 1
ATOM 2638 O O . ASP A 1 348 ? 9.858 12.628 6.523 1.00 85.19 348 ASP A O 1
ATOM 2642 N N . TRP A 1 349 ? 11.030 10.758 6.906 1.00 86.81 349 TRP A N 1
ATOM 2643 C CA . TRP A 1 349 ? 10.391 10.527 8.186 1.00 86.81 349 TRP A CA 1
ATOM 2644 C C . TRP A 1 349 ? 10.895 11.562 9.203 1.00 86.81 349 TRP A C 1
ATOM 2646 O O . TRP A 1 349 ? 12.089 11.824 9.299 1.00 86.81 349 TRP A O 1
ATOM 2656 N N . VAL A 1 350 ? 9.955 12.149 9.943 1.00 87.31 350 VAL A N 1
ATOM 2657 C CA . VAL A 1 350 ? 10.213 13.090 11.039 1.00 87.31 350 VAL A CA 1
ATOM 2658 C C . VAL A 1 350 ? 9.544 12.516 12.294 1.00 87.31 350 V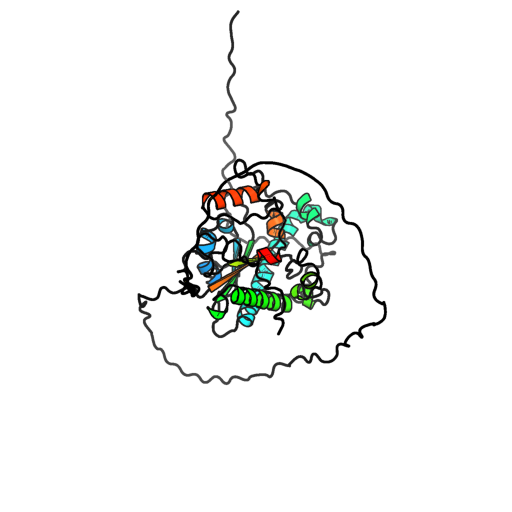AL A C 1
ATOM 2660 O O . VAL A 1 350 ? 8.375 12.102 12.167 1.00 87.31 350 VAL A O 1
ATOM 2663 N N . PRO A 1 351 ? 10.224 12.486 13.458 1.00 90.69 351 PRO A N 1
ATOM 2664 C CA . PRO A 1 351 ? 9.633 12.086 14.735 1.00 90.69 351 PRO A CA 1
ATOM 2665 C C . PRO A 1 351 ? 8.350 12.853 15.068 1.00 90.69 351 PRO A C 1
ATOM 2667 O O . PRO A 1 351 ? 8.116 13.960 14.566 1.00 90.69 351 PRO A O 1
ATOM 2670 N N . GLY A 1 352 ? 7.515 12.274 15.932 1.00 89.62 352 GLY A N 1
ATOM 2671 C CA . GLY A 1 352 ? 6.318 12.939 16.451 1.00 89.62 352 GLY A CA 1
ATOM 2672 C C . GLY A 1 352 ? 6.647 14.272 17.113 1.00 89.62 352 GLY A C 1
ATOM 2673 O O . GLY A 1 352 ? 6.122 15.306 16.695 1.00 89.62 352 GLY A O 1
ATOM 2674 N N . SER A 1 353 ? 7.589 14.243 18.054 1.00 92.75 353 SER A N 1
ATOM 2675 C CA . SER A 1 353 ? 8.104 15.408 18.783 1.00 92.75 353 SER A CA 1
ATOM 2676 C C . SER A 1 353 ? 8.654 16.540 17.904 1.00 92.75 353 SER A C 1
ATOM 2678 O O . SER A 1 353 ? 8.581 17.702 18.297 1.00 92.75 353 SER A O 1
ATOM 2680 N N . LEU A 1 354 ? 9.164 16.230 16.707 1.00 94.44 354 LEU A N 1
ATOM 2681 C CA . LEU A 1 354 ? 9.762 17.211 15.790 1.00 94.44 354 LEU A CA 1
ATOM 2682 C C . LEU A 1 354 ? 8.815 17.682 14.677 1.00 94.44 354 LEU A C 1
ATOM 2684 O O . LEU A 1 354 ? 9.190 18.525 13.866 1.00 94.44 354 LEU A O 1
ATOM 2688 N N . THR A 1 355 ? 7.596 17.145 14.602 1.00 92.56 355 THR A N 1
ATOM 2689 C CA . THR A 1 355 ? 6.644 17.498 13.541 1.00 92.56 355 THR A CA 1
ATOM 2690 C C . THR A 1 355 ? 6.106 18.916 13.740 1.00 92.56 355 THR A C 1
ATOM 2692 O O . THR A 1 355 ? 5.389 19.185 14.705 1.00 92.56 355 THR A O 1
ATOM 2695 N N . ASN A 1 356 ? 6.356 19.823 12.789 1.00 93.81 356 ASN A N 1
ATOM 2696 C CA . ASN A 1 356 ? 5.834 21.188 12.866 1.00 93.81 356 ASN A CA 1
ATOM 2697 C C . ASN A 1 356 ? 4.381 21.280 12.365 1.00 93.81 356 ASN A C 1
ATOM 2699 O O . ASN A 1 356 ? 4.108 21.538 11.191 1.00 93.81 356 ASN A O 1
ATOM 2703 N N . PHE A 1 357 ? 3.420 21.099 13.272 1.00 93.69 357 PHE A N 1
ATOM 2704 C CA . PHE A 1 357 ? 1.992 21.218 12.951 1.00 93.69 357 PHE A CA 1
ATOM 2705 C C . PHE A 1 357 ? 1.539 22.662 12.679 1.00 93.69 357 PHE A C 1
ATOM 2707 O O . PHE A 1 357 ? 0.578 22.885 11.937 1.00 93.69 357 PHE A O 1
ATOM 2714 N N . HIS A 1 358 ? 2.219 23.662 13.242 1.00 95.19 358 HIS A N 1
ATOM 2715 C CA . HIS A 1 358 ? 1.835 25.064 13.069 1.00 95.19 358 HIS A CA 1
ATOM 2716 C C . HIS A 1 358 ? 2.223 25.573 11.680 1.00 95.19 358 HIS A C 1
ATOM 2718 O O . HIS A 1 358 ? 1.362 26.071 10.946 1.00 95.19 358 HIS A O 1
ATOM 2724 N N . ASN A 1 359 ? 3.475 25.351 11.285 1.00 94.88 359 ASN A N 1
ATOM 2725 C CA . ASN A 1 359 ? 4.044 25.775 10.012 1.00 94.88 359 ASN A CA 1
ATOM 2726 C C . ASN A 1 359 ? 4.741 24.592 9.308 1.00 94.88 359 ASN A C 1
ATOM 2728 O O . ASN A 1 359 ? 5.966 24.487 9.374 1.00 94.88 359 ASN A O 1
ATOM 2732 N N . PRO A 1 360 ? 3.978 23.680 8.672 1.00 92.62 360 PRO A N 1
ATOM 2733 C CA . PRO A 1 360 ? 4.544 22.495 8.039 1.00 92.62 360 PRO A CA 1
ATOM 2734 C C . PRO A 1 360 ? 5.509 22.900 6.923 1.00 92.62 360 PRO A C 1
ATOM 2736 O O . PRO A 1 360 ? 5.132 23.593 5.978 1.00 92.62 360 PRO A O 1
ATOM 2739 N N . THR A 1 361 ? 6.751 22.446 7.033 1.00 89.31 361 THR A N 1
ATOM 2740 C CA . THR A 1 361 ? 7.834 22.736 6.085 1.00 89.31 361 THR A CA 1
ATOM 2741 C C . THR A 1 361 ? 7.930 21.683 4.987 1.00 89.31 361 THR A C 1
ATOM 2743 O O . THR A 1 361 ? 8.402 21.966 3.885 1.00 89.31 361 THR A O 1
ATOM 2746 N N . THR A 1 362 ? 7.431 20.475 5.260 1.00 86.31 362 THR A N 1
ATOM 2747 C CA . THR A 1 362 ? 7.394 19.357 4.310 1.00 86.31 362 THR A CA 1
ATOM 2748 C C . THR A 1 362 ? 5.965 18.976 3.924 1.00 86.31 362 THR A C 1
ATOM 2750 O O . THR A 1 362 ? 4.996 19.241 4.644 1.00 86.31 362 THR A O 1
ATOM 2753 N N . TYR A 1 363 ? 5.814 18.295 2.783 1.00 85.00 363 TYR A N 1
ATOM 2754 C CA . TYR A 1 363 ? 4.510 17.790 2.349 1.00 85.00 363 TYR A CA 1
ATOM 2755 C C . TYR A 1 363 ? 3.937 16.765 3.345 1.00 85.00 363 TYR A C 1
ATOM 2757 O O . TYR A 1 363 ? 2.749 16.825 3.671 1.00 85.00 363 TYR A O 1
ATOM 2765 N N . ARG A 1 364 ? 4.776 15.880 3.905 1.00 87.44 364 ARG A N 1
ATOM 2766 C CA . ARG A 1 364 ? 4.398 14.933 4.968 1.00 87.44 364 ARG A CA 1
ATOM 2767 C C . ARG A 1 364 ? 3.871 15.633 6.219 1.00 87.44 364 ARG A C 1
ATOM 2769 O O . ARG A 1 364 ? 2.836 15.214 6.734 1.00 87.44 364 ARG A O 1
ATOM 2776 N N . GLU A 1 365 ? 4.517 16.695 6.695 1.00 90.50 365 GLU A N 1
ATOM 2777 C CA . GLU A 1 365 ? 3.999 17.497 7.815 1.00 90.50 365 GLU A CA 1
ATOM 2778 C C . GLU A 1 365 ? 2.650 18.137 7.468 1.00 90.50 365 GLU A C 1
ATOM 2780 O O . GLU A 1 365 ? 1.719 18.102 8.272 1.00 90.50 365 GLU A O 1
ATOM 2785 N N . GLY A 1 366 ? 2.496 18.638 6.238 1.00 89.75 366 GLY A N 1
ATOM 2786 C CA . GLY A 1 366 ? 1.226 19.169 5.742 1.00 89.75 366 GLY A CA 1
ATOM 2787 C C . GLY A 1 366 ? 0.108 18.121 5.726 1.00 89.75 366 GLY A C 1
ATOM 2788 O O . GLY A 1 366 ? -1.026 18.422 6.102 1.00 89.75 366 GLY A O 1
ATOM 2789 N N . ILE A 1 367 ? 0.416 16.876 5.345 1.00 88.12 367 ILE A N 1
ATOM 2790 C CA . ILE A 1 367 ? -0.516 15.746 5.462 1.00 88.12 367 ILE A CA 1
ATOM 2791 C C . ILE A 1 367 ? -0.866 15.513 6.934 1.00 88.12 367 ILE A C 1
ATOM 2793 O O . ILE A 1 367 ? -2.048 15.473 7.267 1.00 88.12 367 ILE A O 1
ATOM 2797 N N . ARG A 1 368 ? 0.129 15.397 7.822 1.00 90.50 368 ARG A N 1
ATOM 2798 C CA . ARG A 1 368 ? -0.089 15.155 9.260 1.00 90.50 368 ARG A CA 1
ATOM 2799 C C . ARG A 1 368 ? -0.987 16.225 9.884 1.00 90.50 368 ARG A C 1
ATOM 2801 O O . ARG A 1 368 ? -1.953 15.872 10.555 1.00 90.50 368 ARG A O 1
ATOM 2808 N N . LYS A 1 369 ? -0.749 17.503 9.577 1.00 92.56 369 LYS A N 1
ATOM 2809 C CA . LYS A 1 369 ? -1.594 18.632 9.994 1.00 92.56 369 LYS A CA 1
ATOM 2810 C C . LYS A 1 369 ? -3.044 18.479 9.530 1.00 92.56 369 LYS A C 1
ATOM 2812 O O . LYS A 1 369 ? -3.959 18.679 10.321 1.00 92.56 369 LYS A O 1
ATOM 2817 N N . LYS A 1 370 ? -3.273 18.098 8.267 1.00 91.06 370 LYS A N 1
ATOM 2818 C CA . LYS A 1 370 ? -4.634 17.869 7.740 1.00 91.06 370 LYS A CA 1
ATOM 2819 C C . LYS A 1 370 ? -5.340 16.724 8.461 1.00 91.06 370 LYS A C 1
ATOM 2821 O O . LYS A 1 370 ? -6.512 16.847 8.785 1.00 91.06 370 LYS A O 1
ATOM 2826 N N . PHE A 1 371 ? -4.632 15.630 8.729 1.00 89.69 371 PHE A N 1
ATOM 2827 C CA . PHE A 1 371 ? -5.186 14.501 9.475 1.00 89.69 371 PHE A CA 1
ATOM 2828 C C . PHE A 1 371 ? -5.527 14.874 10.923 1.00 89.69 371 PHE A C 1
ATOM 2830 O O . PHE A 1 371 ? -6.612 14.533 11.387 1.00 89.69 371 PHE A O 1
ATOM 2837 N N . GLN A 1 372 ? -4.660 15.635 11.599 1.00 90.06 372 GLN A N 1
ATOM 2838 C CA . GLN A 1 372 ? -4.927 16.162 12.940 1.00 90.06 372 GLN A CA 1
ATOM 2839 C C . GLN A 1 372 ? -6.164 17.072 12.957 1.00 90.06 372 GLN A C 1
ATOM 2841 O O . GLN A 1 372 ? -7.037 16.906 13.804 1.00 90.06 372 GLN A O 1
ATOM 2846 N N . ALA A 1 373 ? -6.283 17.985 11.988 1.00 91.19 373 ALA A N 1
ATOM 2847 C CA . ALA A 1 373 ? -7.435 18.880 11.862 1.00 91.19 373 ALA A CA 1
ATOM 2848 C C . ALA A 1 373 ? -8.761 18.140 11.589 1.00 91.19 373 ALA A C 1
ATOM 2850 O O . ALA A 1 373 ? -9.825 18.647 11.927 1.00 91.19 373 ALA A O 1
ATOM 2851 N N . GLU A 1 374 ? -8.707 16.940 11.001 1.00 89.44 374 GLU A N 1
ATOM 2852 C CA . GLU A 1 374 ? -9.872 16.073 10.776 1.00 89.44 374 GLU A CA 1
ATOM 2853 C C . GLU A 1 374 ? -10.140 15.093 11.941 1.00 89.44 374 GLU A C 1
ATOM 2855 O O . GLU A 1 374 ? -10.994 14.215 11.809 1.00 89.44 374 GLU A O 1
ATOM 2860 N N . GLY A 1 375 ? -9.413 15.192 13.064 1.00 88.75 375 GLY A N 1
ATOM 2861 C CA . GLY A 1 375 ? -9.553 14.278 14.207 1.00 88.75 375 GLY A CA 1
ATOM 2862 C C . GLY A 1 375 ? -9.048 12.854 13.938 1.00 88.75 375 GLY A C 1
ATOM 2863 O O . GLY A 1 375 ? -9.388 11.926 14.664 1.00 88.75 375 GLY A O 1
ATOM 2864 N N . LYS A 1 376 ? -8.237 12.662 12.891 1.00 84.00 376 LYS A N 1
ATOM 2865 C CA . LYS A 1 376 ? -7.700 11.366 12.445 1.00 84.00 376 LYS A CA 1
ATOM 2866 C C . LYS A 1 376 ? -6.214 11.270 12.768 1.00 84.00 376 LYS A C 1
ATOM 2868 O O . LYS A 1 376 ? -5.377 11.178 11.867 1.00 84.00 376 LYS A O 1
ATOM 2873 N N . ASN A 1 377 ? -5.869 11.364 14.047 1.00 78.25 377 ASN A N 1
ATOM 2874 C CA . ASN A 1 377 ? -4.470 11.400 14.460 1.00 78.25 377 ASN A CA 1
ATOM 2875 C C . ASN A 1 377 ? -3.726 10.133 14.013 1.00 78.25 377 ASN A C 1
ATOM 2877 O O . ASN A 1 377 ? -4.148 9.008 14.275 1.00 78.25 377 ASN A O 1
ATOM 2881 N N . TYR A 1 378 ? -2.586 10.324 13.346 1.00 77.06 378 TYR A N 1
ATOM 2882 C CA . TYR A 1 378 ? -1.620 9.246 13.180 1.00 77.06 378 TYR A CA 1
ATOM 2883 C C . TYR A 1 378 ? -0.891 9.058 14.508 1.00 77.06 378 TYR A C 1
ATOM 2885 O O . TYR A 1 378 ? -0.366 10.048 15.021 1.00 77.06 378 TYR A O 1
ATOM 2893 N N . PRO A 1 379 ? -0.772 7.829 15.035 1.00 78.50 379 PRO A N 1
ATOM 2894 C CA . PRO A 1 379 ? 0.238 7.562 16.043 1.00 78.50 379 PRO A CA 1
ATOM 2895 C C . PRO A 1 379 ? 1.600 7.826 15.394 1.00 78.50 379 PRO A C 1
ATOM 2897 O O . PRO A 1 379 ? 2.032 7.102 14.488 1.00 78.50 379 PRO A O 1
ATOM 2900 N N . LEU A 1 380 ? 2.221 8.937 15.787 1.00 84.38 380 LEU A N 1
ATOM 2901 C CA . LEU A 1 380 ? 3.585 9.264 15.409 1.00 84.38 380 LEU A CA 1
ATOM 2902 C C . LEU A 1 380 ? 4.501 8.583 16.411 1.00 84.38 380 LEU A C 1
ATOM 2904 O O . LEU A 1 380 ? 4.304 8.692 17.616 1.00 84.38 380 LEU A O 1
ATOM 2908 N N . THR A 1 381 ? 5.465 7.840 15.892 1.00 84.94 381 THR A N 1
ATOM 2909 C CA . THR A 1 381 ? 6.511 7.239 16.704 1.00 84.94 381 THR A CA 1
ATOM 2910 C C . THR A 1 381 ? 7.682 8.200 16.826 1.00 84.94 381 THR A C 1
ATOM 2912 O O . THR A 1 381 ? 7.902 9.036 15.945 1.00 84.94 381 THR A O 1
ATOM 2915 N N . GLU A 1 382 ? 8.426 8.076 17.920 1.00 87.50 382 GLU A N 1
ATOM 2916 C CA . GLU A 1 382 ? 9.681 8.808 18.128 1.00 87.50 382 GLU A CA 1
ATOM 2917 C C . GLU A 1 382 ? 10.860 8.158 17.406 1.00 87.50 382 GLU A C 1
ATOM 2919 O O . GLU A 1 382 ? 11.877 8.804 17.191 1.00 87.50 382 GLU A O 1
ATOM 2924 N N . GLU A 1 383 ? 10.695 6.911 16.960 1.00 85.69 383 GLU A N 1
ATOM 2925 C CA . GLU A 1 383 ? 11.662 6.181 16.145 1.00 85.69 383 GLU A CA 1
ATOM 2926 C C . GLU A 1 383 ? 11.040 5.772 14.803 1.00 85.69 383 GLU A C 1
ATOM 2928 O O . GLU A 1 383 ? 9.822 5.536 14.728 1.00 85.69 383 GLU A O 1
ATOM 2933 N N . PRO A 1 384 ? 11.833 5.701 13.718 1.00 81.06 384 PRO A N 1
ATOM 2934 C CA . PRO A 1 384 ? 11.337 5.245 12.433 1.00 81.06 384 PRO A CA 1
ATOM 2935 C C . PRO A 1 384 ? 10.896 3.792 12.563 1.00 81.06 384 PRO A C 1
ATOM 2937 O O . PRO A 1 384 ? 11.694 2.896 12.827 1.00 81.06 384 PRO A O 1
ATOM 2940 N N . LEU A 1 385 ? 9.599 3.556 12.373 1.00 80.62 385 LEU A N 1
ATOM 2941 C CA . LEU A 1 385 ? 9.102 2.196 12.349 1.00 80.62 385 LEU A CA 1
ATOM 2942 C C . LEU A 1 385 ? 9.509 1.525 11.037 1.00 80.62 385 LEU A C 1
ATOM 2944 O O . LEU A 1 385 ? 9.399 2.126 9.964 1.00 80.62 385 LEU A O 1
ATOM 2948 N N . PRO A 1 386 ? 9.902 0.252 11.100 1.00 82.81 386 PRO A N 1
ATOM 2949 C CA . PRO A 1 386 ? 10.104 -0.529 9.897 1.00 82.81 386 PRO A CA 1
ATOM 2950 C C . PRO A 1 386 ? 8.836 -0.622 9.043 1.00 82.81 386 PRO A C 1
ATOM 2952 O O . PRO A 1 386 ? 7.718 -0.690 9.569 1.00 82.81 386 PRO A O 1
ATOM 2955 N N . MET A 1 387 ? 9.001 -0.701 7.717 1.00 81.50 387 MET A N 1
ATOM 2956 C CA . MET A 1 387 ? 7.891 -0.762 6.751 1.00 81.50 387 MET A CA 1
ATOM 2957 C C . MET A 1 387 ? 6.877 -1.866 7.055 1.00 81.50 387 MET A C 1
ATOM 2959 O O . MET A 1 387 ? 5.673 -1.676 6.876 1.00 81.50 387 MET A O 1
ATOM 2963 N N . ILE A 1 388 ? 7.345 -2.981 7.602 1.00 84.94 388 ILE A N 1
ATOM 2964 C CA . ILE A 1 388 ? 6.515 -4.121 7.986 1.00 84.94 388 ILE A CA 1
ATOM 2965 C C . ILE A 1 388 ? 5.429 -3.769 9.021 1.00 84.94 388 ILE A C 1
ATOM 2967 O O . ILE A 1 388 ? 4.303 -4.269 8.948 1.00 84.94 388 ILE A O 1
ATOM 2971 N N . HIS A 1 389 ? 5.722 -2.839 9.937 1.00 86.88 389 HIS A N 1
ATOM 2972 C CA . HIS A 1 389 ? 4.784 -2.343 10.951 1.00 86.88 389 HIS A CA 1
ATOM 2973 C C . HIS A 1 389 ? 3.877 -1.228 10.418 1.00 86.88 389 HIS A C 1
ATOM 2975 O O . HIS A 1 389 ? 2.927 -0.812 11.084 1.00 86.88 389 HIS A O 1
ATOM 2981 N N . HIS A 1 390 ? 4.167 -0.702 9.228 1.00 86.94 390 HIS A N 1
ATOM 2982 C CA . HIS A 1 390 ? 3.294 0.242 8.541 1.00 86.94 390 HIS A CA 1
ATOM 2983 C C . HIS A 1 390 ? 2.206 -0.466 7.727 1.00 86.94 390 HIS A C 1
ATOM 2985 O O . HIS A 1 390 ? 1.140 0.130 7.519 1.00 86.94 390 HIS A O 1
ATOM 2991 N N . THR A 1 391 ? 2.443 -1.719 7.319 1.00 89.88 391 THR A N 1
ATOM 2992 C CA . THR A 1 391 ? 1.487 -2.535 6.560 1.00 89.88 391 THR A CA 1
ATOM 2993 C C . THR A 1 391 ? 0.216 -2.812 7.341 1.00 89.88 391 THR A C 1
ATOM 2995 O O . THR A 1 391 ? -0.877 -2.538 6.839 1.00 89.88 391 THR A O 1
ATOM 2998 N N . LEU A 1 392 ? 0.361 -3.268 8.586 1.00 91.81 392 LEU A N 1
ATOM 2999 C CA . LEU A 1 392 ? -0.741 -3.467 9.517 1.00 91.81 392 LEU A CA 1
ATOM 3000 C C . LEU A 1 392 ? -0.491 -2.712 10.809 1.00 91.81 392 LEU A C 1
ATOM 3002 O O . LEU A 1 392 ? 0.591 -2.774 11.387 1.00 91.81 392 LEU A O 1
ATOM 3006 N N . ARG A 1 393 ? -1.521 -1.998 11.256 1.00 91.12 393 ARG A N 1
ATOM 3007 C CA . ARG A 1 393 ? -1.522 -1.287 12.532 1.00 91.12 393 ARG A CA 1
ATOM 3008 C C . ARG A 1 393 ? -2.370 -2.054 13.547 1.00 91.12 393 ARG A C 1
ATOM 3010 O O . ARG A 1 393 ? -3.348 -2.677 13.119 1.00 91.12 393 ARG A O 1
ATOM 3017 N N . PRO A 1 394 ? -2.032 -1.982 14.845 1.00 91.50 394 PRO A N 1
ATOM 3018 C CA . PRO A 1 394 ? -2.961 -2.361 15.904 1.00 91.50 394 PRO A CA 1
ATOM 3019 C C . PRO A 1 394 ? -4.291 -1.612 15.759 1.00 91.50 394 PRO A C 1
ATOM 3021 O O . PRO A 1 394 ? -4.328 -0.536 15.154 1.00 91.50 394 PRO A O 1
ATOM 3024 N N . VAL A 1 395 ? -5.379 -2.187 16.266 1.00 90.50 395 VAL A N 1
ATOM 3025 C CA . VAL A 1 395 ? -6.713 -1.574 16.171 1.00 90.50 395 VAL A CA 1
ATOM 3026 C C . VAL A 1 395 ? -6.825 -0.434 17.173 1.00 90.50 395 VAL A C 1
ATOM 3028 O O . VAL A 1 395 ? -7.287 0.653 16.820 1.00 90.50 395 VAL A O 1
ATOM 3031 N N . SER A 1 396 ? -6.333 -0.676 18.386 1.00 88.62 396 SER A N 1
ATOM 3032 C CA . SER A 1 396 ? -6.379 0.269 19.499 1.00 88.62 396 SER A CA 1
ATOM 3033 C C . SER A 1 396 ? -4.974 0.731 19.907 1.00 88.62 396 SER A C 1
ATOM 3035 O O . SER A 1 396 ? -4.003 -0.022 19.775 1.00 88.62 396 SER A O 1
ATOM 3037 N N . PRO A 1 397 ? -4.822 1.955 20.444 1.00 84.62 397 PRO A N 1
ATOM 3038 C CA . PRO A 1 397 ? -3.579 2.371 21.087 1.00 84.62 397 PRO A CA 1
ATOM 3039 C C . PRO A 1 397 ? -3.185 1.411 22.220 1.00 84.62 397 PRO A C 1
ATOM 3041 O O . PRO A 1 397 ? -4.023 1.039 23.035 1.00 84.62 397 PRO A O 1
ATOM 3044 N N . GLY A 1 398 ? -1.907 1.026 22.283 1.00 84.38 398 GLY A N 1
ATOM 3045 C CA . GLY A 1 398 ? -1.372 0.133 23.322 1.00 84.38 398 GLY A CA 1
ATOM 3046 C C . GLY A 1 398 ? -1.449 -1.365 23.005 1.00 84.38 398 GLY A C 1
ATOM 3047 O O . GLY A 1 398 ? -0.788 -2.154 23.675 1.00 84.38 398 GLY A O 1
ATOM 3048 N N . GLU A 1 399 ? -2.184 -1.772 21.967 1.00 87.31 399 GLU A N 1
ATOM 3049 C CA . GLU A 1 399 ? -2.137 -3.149 21.466 1.00 87.31 399 GLU A CA 1
ATOM 3050 C C . GLU A 1 399 ? -0.768 -3.473 20.844 1.00 87.31 399 GLU A C 1
ATOM 3052 O O . GLU A 1 399 ? -0.113 -2.621 20.232 1.00 87.31 399 GLU A O 1
ATOM 3057 N N . LEU A 1 400 ? -0.346 -4.735 20.964 1.00 86.00 400 LEU A N 1
ATOM 3058 C CA . LEU A 1 400 ? 0.886 -5.211 20.341 1.00 86.00 400 LEU A CA 1
ATOM 3059 C C . LEU A 1 400 ? 0.790 -5.131 18.813 1.00 86.00 400 LEU A C 1
ATOM 3061 O O . LEU A 1 400 ? -0.238 -5.442 18.209 1.00 86.00 400 LEU A O 1
ATOM 3065 N N . ALA A 1 401 ? 1.897 -4.743 18.177 1.00 85.44 401 ALA A N 1
ATOM 3066 C CA . ALA A 1 401 ? 1.987 -4.739 16.724 1.00 85.44 401 ALA A CA 1
ATOM 3067 C C . ALA A 1 401 ? 1.769 -6.163 16.174 1.00 85.44 401 ALA A C 1
ATOM 3069 O O . ALA A 1 401 ? 2.420 -7.100 16.645 1.00 85.44 401 ALA A O 1
ATOM 3070 N N . PRO A 1 402 ? 0.899 -6.344 15.164 1.00 88.06 402 PRO A N 1
ATOM 3071 C CA . PRO A 1 402 ? 0.635 -7.664 14.609 1.00 88.06 402 PRO A CA 1
ATOM 3072 C C . PRO A 1 402 ? 1.893 -8.208 13.933 1.00 88.06 402 PRO A C 1
ATOM 3074 O O . PRO A 1 402 ? 2.443 -7.562 13.046 1.00 88.06 402 PRO A O 1
ATOM 3077 N N . THR A 1 403 ? 2.322 -9.417 14.292 1.00 91.12 403 THR A N 1
ATOM 3078 C CA . THR A 1 403 ? 3.498 -10.088 13.708 1.00 91.12 403 THR A CA 1
ATOM 3079 C C . THR A 1 403 ? 3.137 -10.888 12.458 1.00 91.12 403 THR A C 1
ATOM 3081 O O . THR A 1 403 ? 3.505 -12.052 12.320 1.00 91.12 403 THR A O 1
ATOM 3084 N N . TRP A 1 404 ? 2.388 -10.271 11.546 1.00 91.38 404 TRP A N 1
ATOM 3085 C CA . TRP A 1 404 ? 1.761 -10.925 10.389 1.00 91.38 404 TRP A CA 1
ATOM 3086 C C . TRP A 1 404 ? 2.747 -11.582 9.414 1.00 91.38 404 TRP A C 1
ATOM 3088 O O . TRP A 1 404 ? 2.349 -12.398 8.592 1.00 91.38 404 TRP A O 1
ATOM 3098 N N . TRP A 1 405 ? 4.020 -11.198 9.468 1.00 88.69 405 TRP A N 1
ATOM 3099 C CA . TRP A 1 405 ? 5.070 -11.704 8.591 1.00 88.69 405 TRP A CA 1
ATOM 3100 C C . TRP A 1 405 ? 5.720 -12.992 9.080 1.00 88.69 405 TRP A C 1
ATOM 3102 O O . TRP A 1 405 ? 6.336 -13.702 8.279 1.00 88.69 405 TRP A O 1
ATOM 3112 N N . LYS A 1 406 ? 5.612 -13.291 10.379 1.00 87.38 406 LYS A N 1
ATOM 3113 C CA . LYS A 1 406 ? 6.136 -14.539 10.923 1.00 87.38 406 LYS A CA 1
ATOM 3114 C C . LYS A 1 406 ? 5.373 -15.698 10.285 1.00 87.38 406 LYS A C 1
ATOM 3116 O O . LYS A 1 406 ? 4.188 -15.577 9.976 1.00 87.38 406 LYS A O 1
ATOM 3121 N N . ALA A 1 407 ? 6.080 -16.788 9.998 1.00 78.12 407 ALA A N 1
ATOM 3122 C CA . ALA A 1 407 ? 5.389 -18.029 9.683 1.00 78.12 407 ALA A CA 1
ATOM 3123 C C . ALA A 1 407 ? 4.553 -18.417 10.906 1.00 78.12 407 ALA A C 1
ATOM 3125 O O . ALA A 1 407 ? 4.983 -18.158 12.031 1.00 78.12 407 ALA A O 1
ATOM 3126 N N . ASP A 1 408 ? 3.375 -18.995 10.680 1.00 77.81 408 ASP A N 1
ATOM 3127 C CA . ASP A 1 408 ? 2.655 -19.638 11.769 1.00 77.81 408 ASP A CA 1
ATOM 3128 C C . ASP A 1 408 ? 3.600 -20.723 12.314 1.00 77.81 408 ASP A C 1
ATOM 3130 O O . ASP A 1 408 ? 4.024 -21.607 11.565 1.00 77.81 408 ASP A O 1
ATOM 3134 N N . GLU A 1 409 ? 4.025 -20.581 13.571 1.00 64.44 409 GLU A N 1
ATOM 3135 C CA . GLU A 1 409 ? 4.745 -21.626 14.302 1.00 64.44 409 GLU A CA 1
ATOM 3136 C C . GLU A 1 409 ? 3.720 -22.735 14.563 1.00 64.44 409 GLU A C 1
ATOM 3138 O O . GLU A 1 409 ? 3.011 -22.715 15.568 1.00 64.44 409 GLU A O 1
ATOM 3143 N N . GLY A 1 410 ? 3.523 -23.584 13.552 1.00 50.91 410 GLY A N 1
ATOM 3144 C CA . GLY A 1 410 ? 2.619 -24.732 13.585 1.00 50.91 410 GLY A CA 1
ATOM 3145 C C . GLY A 1 410 ? 3.176 -25.884 14.397 1.00 50.91 410 GLY A C 1
ATOM 3146 O O . GLY A 1 410 ? 4.413 -26.087 14.350 1.00 50.91 410 GLY A O 1
#

Mean predicted aligned error: 14.47 Å

pLDDT: mean 70.73, std 24.91, range [24.78, 98.25]

Secondary structure (DSSP, 8-state):
--------------S-------------PPPPP--SS-----TTSS-SS-SS-TT-TT-HHHHHHHHHHHHSTTTTT-EEEEPPPP-TTS-HHHHHHHHHHHHHHHHHHHHHHHHHHHTTTGGG-S-GGG-HHHHHHHSPPPS-GGG---EEEEEEEE-GGGTSSHHHHHHHHHHHHHHHHHT-HHHHTT-S--GGG-HHHHH-TTT--EEETTEEEEEEEEBTTS-TTSTTB-TTS------------------------------------------------PPPPPP----PPPP----------------------TT------EEEEEEEEHHHHHHTT------TTT--SSS--SHHHHHHHHHHHTT------SSPPPHHHHHS--SSTTPPPP-TTSPP--